Protein AF-A0A1V5PN19-F1 (afdb_monomer)

Sequence (471 aa):
MSGMVWIAQHRLAVEVPEGLGDAVIERIDKDYKPLISDTKKAYWEKLGLKLDRNFAPIYLDMEVYETLFPDRDVLLGGEIFIRDDGAYHYLKIPNWEEVEIGCISPQGANIDEYWKFCESVLHIISEITNKKDLKWELVTAVNQNFWQASKAMEEVSPTELDFKASMELESREAHELLKKIRDVNNILLNKLMDVENREDVQKLVQKFEGMGLIIKDFVVFCKQHGQQIFRVNSKSAIEEASDRGFCCFLCGKAISDERIDELITCSDFGKTLMDRNYWMPVRLIQALQKLGIKPTQYFIDFGDKDEDIDLFLVHNNRLMMFEMTDKKFSLKHAFLFSAKNATFDVDTAILISTEKVPVLMQQHLQQVNQDTDLKFIEGFHGLDERIEGILIEKQRESIVNIVEDFVCLTSVNLQGLLLKSINPNYKDIEIEKKPDIVHEDYDEEEPKKKKKKKKKKKEKESLEEGIKENA

pLDDT: mean 82.3, std 19.54, range [24.56, 97.88]

Mean predicted aligned error: 11.47 Å

Foldseek 3Di:
DQLDKAKWKWKWFAQAPPCLAVQLCVVCCVPFPWDLVVVVVVVCVVVVHDPDCVVDPLADDPVRCCVVPVPDQFFRHKTWTADPQLKIKMWTRSDRGMIMIMIIGGPPDDVVVSVVVVVSSVVSSCVVRVPDPIDIDTQALWDPLNVVVLVVFDQDDDDPLLQVVLVQCLDPVLVVLLVVQAVVQKDWLVVSDDPVCNVVSVVSLVVCVVSVQKQKKKWFAAPVPRDTQDIGRDPVVLVVCLVVPDARPVPRHRSNPTDIIIMIGGGPVNVVCPQLVVSVVSNVVVLCVVVVNDSVFKTWDSDPRPAWIWIWGGGNNFIEIETEDADQDDPVNLVVQLVVCVSTVHQEYEYEYCDDHDPVSVVVSCVSPVNHHYHYHHTSVCVNVVVSVVSVVVSLVSLCVVCVSCVVSDVDPPSQVSVCSSPVPPDGDPPPDPPPPPPPDDDDDDDDDDDDDDDDDDDDDDDDDDDDDDD

Nearest PDB structures (foldseek):
  8bao-assembly1_B  TM=4.155E-01  e=7.302E-04  Dysgonamonadaceae bacterium
  3c6k-assembly2_C  TM=3.263E-01  e=1.247E-02  Homo sapiens
  3c6k-assembly2_D  TM=2.770E-01  e=1.552E-02  Homo sapiens
  7pel-assembly1_E  TM=3.125E-01  e=2.227E+00  Simian T-lymphotropic virus 1
  6voy-assembly1_D  TM=3.367E-01  e=3.845E+00  Saccharolobus solfataricus P2

Secondary structure (DSSP, 8-state):
----EEEEEEEEE----TTHHHHHHHHHTTTSEESHHHHHHHHHHHTT----TTTS-SSPPHHHHHHH-TT----SEEEEEE-TTS-EEEEEEEETTEEEEEEEEETT--HHHHHHHHHHHHHHHHHHHT-S----EE--S--HHHHHHTTTSBP----HHHHHHHHHTTSHHHHHHHHHHHHHSEEEGGGT--TTTHHHHHHHHHHHHHTTSEEEEEEEE-TTT--EEEEES-HHHHHHHHHTT-B-TTT--BGGGSEEEEEEEE-HHHHHHHGGGTHHHHHHHHHHHHTT--GGGEEEE--STTSPEEEEEEETTEEEEEEEESSPP-HHHHHHHHHHHHHHT-SEEEEEESSPPPHHHHHHHHHH-TTSEEEEEESSTTHHHHHHHHHHHHHHHHHHHHHHTTGGG-SS-HHHHHHHHH-TTPPP-------------------------------------------

Radius of gyration: 34.8 Å; Cα contacts (8 Å, |Δi|>4): 633; chains: 1; bounding box: 93×64×117 Å

Structure (mmCIF, N/CA/C/O backbone):
data_AF-A0A1V5PN19-F1
#
_entry.id   AF-A0A1V5PN19-F1
#
loop_
_atom_site.group_PDB
_atom_site.id
_atom_site.type_symbol
_atom_site.label_atom_id
_atom_site.label_alt_id
_atom_site.label_comp_id
_atom_site.label_asym_id
_atom_site.label_entity_id
_atom_site.label_seq_id
_atom_site.pdbx_PDB_ins_code
_atom_site.Cartn_x
_atom_site.Cartn_y
_atom_site.Cartn_z
_atom_site.occupancy
_atom_site.B_iso_or_equiv
_atom_site.auth_seq_id
_atom_site.auth_comp_id
_atom_site.auth_asym_id
_atom_site.auth_atom_id
_atom_site.pdbx_PDB_model_num
ATOM 1 N N . MET A 1 1 ? 17.537 -8.277 4.938 1.00 39.50 1 MET A N 1
ATOM 2 C CA . MET A 1 1 ? 17.612 -6.910 4.387 1.00 39.50 1 MET A CA 1
ATOM 3 C C . MET A 1 1 ? 16.701 -6.902 3.184 1.00 39.50 1 MET A C 1
ATOM 5 O O . MET A 1 1 ? 16.898 -7.744 2.318 1.00 39.50 1 MET A O 1
ATOM 9 N N . SER A 1 2 ? 15.654 -6.081 3.223 1.00 49.78 2 SER A N 1
ATOM 10 C CA . SER A 1 2 ? 14.637 -6.015 2.174 1.00 49.78 2 SER A CA 1
ATOM 11 C C . SER A 1 2 ? 15.306 -5.696 0.831 1.00 49.78 2 SER A C 1
ATOM 13 O O . SER A 1 2 ? 16.034 -4.713 0.724 1.00 49.78 2 SER A O 1
ATOM 15 N N . GLY A 1 3 ? 15.126 -6.575 -0.159 1.00 66.62 3 GLY A N 1
ATOM 16 C CA . GLY A 1 3 ? 15.654 -6.438 -1.524 1.00 66.62 3 GLY A CA 1
ATOM 17 C C . GLY A 1 3 ? 14.774 -5.551 -2.408 1.00 66.62 3 GLY A C 1
ATOM 18 O O . GLY A 1 3 ? 14.634 -5.817 -3.603 1.00 66.62 3 GLY A O 1
ATOM 19 N N . MET A 1 4 ? 14.108 -4.564 -1.808 1.00 81.19 4 MET A N 1
ATOM 20 C CA . MET A 1 4 ? 13.260 -3.620 -2.521 1.00 81.19 4 MET A CA 1
ATOM 21 C C . MET A 1 4 ? 14.126 -2.664 -3.344 1.00 81.19 4 MET A C 1
ATOM 23 O O . MET A 1 4 ? 15.169 -2.174 -2.899 1.00 81.19 4 MET A O 1
ATOM 27 N N . VAL A 1 5 ? 13.680 -2.411 -4.566 1.00 86.56 5 VAL A N 1
ATOM 28 C CA . VAL A 1 5 ? 14.282 -1.467 -5.495 1.00 86.56 5 VAL A CA 1
ATOM 29 C C . VAL A 1 5 ? 13.296 -0.365 -5.818 1.00 86.56 5 VAL A C 1
ATOM 31 O O . VAL A 1 5 ? 12.076 -0.529 -5.777 1.00 86.56 5 VAL A O 1
ATOM 34 N N . TRP A 1 6 ? 13.862 0.772 -6.170 1.00 87.00 6 TRP A N 1
ATOM 35 C CA . TRP A 1 6 ? 13.159 1.873 -6.776 1.00 87.00 6 TRP A CA 1
ATOM 36 C C . TRP A 1 6 ? 13.377 1.834 -8.289 1.00 87.00 6 TRP A C 1
ATOM 38 O O . TRP A 1 6 ? 14.513 1.725 -8.762 1.00 87.00 6 TRP A O 1
ATOM 48 N N . ILE A 1 7 ? 12.275 1.913 -9.033 1.00 90.12 7 ILE A N 1
ATOM 49 C CA . ILE A 1 7 ? 12.262 1.964 -10.492 1.00 90.12 7 ILE A CA 1
ATOM 50 C C . ILE A 1 7 ? 11.682 3.305 -10.936 1.00 90.12 7 ILE A C 1
ATOM 52 O O . ILE A 1 7 ? 10.592 3.689 -10.504 1.00 90.12 7 ILE A O 1
ATOM 56 N N . ALA A 1 8 ? 12.393 3.989 -11.829 1.00 90.31 8 ALA A N 1
ATOM 57 C CA . ALA A 1 8 ? 11.894 5.166 -12.532 1.00 90.31 8 ALA A CA 1
ATOM 58 C C . ALA A 1 8 ? 12.111 5.026 -14.033 1.00 90.31 8 ALA A C 1
ATOM 60 O O . ALA A 1 8 ? 13.090 4.426 -14.479 1.00 90.31 8 ALA A O 1
ATOM 61 N N . GLN A 1 9 ? 11.167 5.571 -14.794 1.00 92.56 9 GLN A N 1
ATOM 62 C CA . GLN A 1 9 ? 11.123 5.475 -16.244 1.00 92.56 9 GLN A CA 1
ATOM 63 C C . GLN A 1 9 ? 10.633 6.804 -16.806 1.00 92.56 9 GLN A C 1
ATOM 65 O O . GLN A 1 9 ? 9.640 7.359 -16.335 1.00 92.56 9 GLN A O 1
ATOM 70 N N . HIS A 1 10 ? 11.328 7.303 -17.815 1.00 94.62 10 HIS A N 1
ATOM 71 C CA . HIS A 1 10 ? 10.964 8.504 -18.539 1.00 94.62 10 HIS A CA 1
ATOM 72 C C . HIS A 1 10 ? 11.010 8.231 -20.033 1.00 94.62 10 HIS A C 1
ATOM 74 O O . HIS A 1 10 ? 11.817 7.436 -20.512 1.00 94.62 10 HIS A O 1
ATOM 80 N N . ARG A 1 11 ? 10.151 8.926 -20.761 1.00 95.44 11 ARG A N 1
ATOM 81 C CA . ARG A 1 11 ? 10.048 8.866 -22.208 1.00 95.44 11 ARG A CA 1
ATOM 82 C C . ARG A 1 11 ? 10.323 10.237 -22.795 1.00 95.44 11 ARG A C 1
ATOM 84 O O . ARG A 1 11 ? 10.012 11.261 -22.192 1.00 95.44 11 ARG A O 1
ATOM 91 N N . LEU A 1 12 ? 10.923 10.250 -23.970 1.00 96.19 12 LEU A N 1
ATOM 92 C CA . LEU A 1 12 ? 11.166 11.441 -24.754 1.00 96.19 12 LEU A CA 1
ATOM 93 C C . LEU A 1 12 ? 10.616 11.216 -26.155 1.00 96.19 12 LEU A C 1
ATOM 95 O O . LEU A 1 12 ? 11.148 10.396 -26.899 1.00 96.19 12 LEU A O 1
ATOM 99 N N . ALA A 1 13 ? 9.581 11.973 -26.516 1.00 94.69 13 ALA A N 1
ATOM 100 C CA . ALA A 1 13 ? 9.084 12.019 -27.884 1.00 94.69 13 ALA A CA 1
ATOM 101 C C . ALA A 1 13 ? 10.098 12.765 -28.764 1.00 94.69 13 ALA A C 1
ATOM 103 O O . ALA A 1 13 ? 10.285 13.982 -28.649 1.00 94.69 13 ALA A O 1
ATOM 104 N N . VAL A 1 14 ? 10.796 12.028 -29.625 1.00 93.62 14 VAL A N 1
ATOM 105 C CA . VAL A 1 14 ? 11.824 12.562 -30.512 1.00 93.62 14 VAL A CA 1
ATOM 106 C C . VAL A 1 14 ? 12.029 11.623 -31.692 1.00 93.62 14 VAL A C 1
ATOM 108 O O . VAL A 1 14 ? 12.277 10.441 -31.520 1.00 93.62 14 VAL A O 1
ATOM 111 N N . GLU A 1 15 ? 11.981 12.174 -32.903 1.00 91.00 15 GLU A N 1
ATOM 112 C CA . GLU A 1 15 ? 12.431 11.458 -34.100 1.00 91.00 15 GLU A CA 1
ATOM 113 C C . GLU A 1 15 ? 13.878 10.974 -33.922 1.00 91.00 15 GLU A C 1
ATOM 115 O O . GLU A 1 15 ? 14.784 11.775 -33.663 1.00 91.00 15 GLU A O 1
ATOM 120 N N . VAL A 1 16 ? 14.068 9.664 -34.043 1.00 86.00 16 VAL A N 1
ATOM 121 C CA . VAL A 1 16 ? 15.330 8.959 -33.830 1.00 86.00 16 VAL A CA 1
ATOM 122 C C . VAL A 1 16 ? 16.019 8.802 -35.189 1.00 86.00 16 VAL A C 1
ATOM 124 O O . VAL A 1 16 ? 15.591 7.973 -35.985 1.00 86.00 16 VAL A O 1
ATOM 127 N N . PRO A 1 17 ? 17.083 9.563 -35.507 1.00 85.06 17 PRO A N 1
ATOM 128 C CA . PRO A 1 17 ? 17.861 9.288 -36.706 1.00 85.06 17 PRO A CA 1
ATOM 129 C C . PRO A 1 17 ? 18.610 7.957 -36.572 1.00 85.06 17 PRO A C 1
ATOM 131 O O . PRO A 1 17 ? 18.971 7.529 -35.470 1.00 85.06 17 PRO A O 1
ATOM 134 N N . GLU A 1 18 ? 18.891 7.327 -37.709 1.00 78.31 18 GLU A N 1
ATOM 135 C CA . GLU A 1 18 ? 19.710 6.118 -37.774 1.00 78.31 18 GLU A CA 1
ATOM 136 C C . GLU A 1 18 ? 21.064 6.334 -37.068 1.00 78.31 18 GLU A C 1
ATOM 138 O O . GLU A 1 18 ? 21.727 7.360 -37.251 1.00 78.31 18 GLU A O 1
ATOM 143 N N . GLY A 1 19 ? 21.451 5.395 -36.200 1.00 76.94 19 GLY A N 1
ATOM 144 C CA . GLY A 1 19 ? 22.686 5.476 -35.412 1.00 76.94 19 GLY A CA 1
ATOM 145 C C . GLY A 1 19 ? 22.647 6.409 -34.190 1.00 76.94 19 GLY A C 1
ATOM 146 O O . GLY A 1 19 ? 23.671 6.544 -33.516 1.00 76.94 19 GLY A O 1
ATOM 147 N N . LEU A 1 20 ? 21.502 7.029 -33.845 1.00 84.50 20 LEU A N 1
ATOM 148 C CA . LEU A 1 20 ? 21.387 7.901 -32.658 1.00 84.50 20 LEU A CA 1
ATOM 149 C C . LEU A 1 20 ? 21.888 7.210 -31.381 1.00 84.50 20 LEU A C 1
ATOM 151 O O . LEU A 1 20 ? 22.671 7.772 -30.624 1.00 84.50 20 LEU A O 1
ATOM 155 N N . GLY A 1 21 ? 21.428 5.991 -31.140 1.00 82.38 21 GLY A N 1
ATOM 156 C CA . GLY A 1 21 ? 21.701 5.191 -29.953 1.00 82.38 21 GLY A CA 1
ATOM 157 C C . GLY A 1 21 ? 23.172 4.832 -29.829 1.00 82.38 21 GLY A C 1
ATOM 158 O O . GLY A 1 21 ? 23.725 4.975 -28.746 1.00 82.38 21 GLY A O 1
ATOM 159 N N . ASP A 1 22 ? 23.837 4.485 -30.934 1.00 81.06 22 ASP A N 1
ATOM 160 C CA . ASP A 1 22 ? 25.277 4.221 -30.961 1.00 81.06 22 ASP A CA 1
ATOM 161 C C . ASP A 1 22 ? 26.050 5.484 -30.577 1.00 81.06 22 ASP A C 1
ATOM 163 O O . ASP A 1 22 ? 26.954 5.440 -29.741 1.00 81.06 22 ASP A O 1
ATOM 167 N N . ALA A 1 23 ? 25.653 6.632 -31.135 1.00 85.19 23 ALA A N 1
ATOM 168 C CA . ALA A 1 23 ? 26.267 7.918 -30.831 1.00 85.19 23 ALA A CA 1
ATOM 169 C C . ALA A 1 23 ? 26.038 8.347 -29.370 1.00 85.19 23 ALA A C 1
ATOM 171 O O . ALA A 1 23 ? 26.942 8.909 -28.746 1.00 85.19 23 ALA A O 1
ATOM 172 N N . VAL A 1 24 ? 24.855 8.074 -28.810 1.00 89.06 24 VAL A N 1
ATOM 173 C CA . VAL A 1 24 ? 24.554 8.312 -27.391 1.00 89.06 24 VAL A CA 1
ATOM 174 C C . VAL A 1 24 ? 25.416 7.417 -26.508 1.00 89.06 24 VAL A C 1
ATOM 176 O O . VAL A 1 24 ? 26.111 7.931 -25.630 1.00 89.06 24 VAL A O 1
ATOM 179 N N . ILE A 1 25 ? 25.421 6.107 -26.769 1.00 86.94 25 ILE A N 1
ATOM 180 C CA . ILE A 1 25 ? 26.194 5.119 -26.010 1.00 86.94 25 ILE A CA 1
ATOM 181 C C . ILE A 1 25 ? 27.682 5.479 -26.048 1.00 86.94 25 ILE A C 1
ATOM 183 O O . ILE A 1 25 ? 28.308 5.563 -25.000 1.00 86.94 25 ILE A O 1
ATOM 187 N N . GLU A 1 26 ? 28.249 5.791 -27.216 1.00 85.94 26 GLU A N 1
ATOM 188 C CA . GLU A 1 26 ? 29.667 6.152 -27.353 1.00 85.94 26 GLU A CA 1
ATOM 189 C C . GLU A 1 26 ? 30.061 7.385 -26.534 1.00 85.94 26 GLU A C 1
ATOM 191 O O . GLU A 1 26 ? 31.148 7.437 -25.952 1.00 85.94 26 GLU A O 1
ATOM 196 N N . ARG A 1 27 ? 29.195 8.399 -26.498 1.00 89.38 27 ARG A N 1
ATOM 197 C CA . ARG A 1 27 ? 29.480 9.635 -25.768 1.00 89.38 27 ARG A CA 1
ATOM 198 C C . ARG A 1 27 ? 29.347 9.454 -24.259 1.00 89.38 27 ARG A C 1
ATOM 200 O O . ARG A 1 27 ? 30.087 10.112 -23.531 1.00 89.38 27 ARG A O 1
ATOM 207 N N . ILE A 1 28 ? 28.453 8.571 -23.809 1.00 89.81 28 ILE A N 1
ATOM 208 C CA . ILE A 1 28 ? 28.179 8.340 -22.385 1.00 89.81 28 ILE A CA 1
ATOM 209 C C . ILE A 1 28 ? 29.030 7.214 -21.766 1.00 89.81 28 ILE A C 1
ATOM 211 O O . ILE A 1 28 ? 29.221 7.216 -20.554 1.00 89.81 28 ILE A O 1
ATOM 215 N N . ASP A 1 29 ? 29.621 6.324 -22.580 1.00 83.62 29 ASP A N 1
ATOM 216 C CA . ASP A 1 29 ? 30.526 5.215 -22.181 1.00 83.62 29 ASP A CA 1
ATOM 217 C C . ASP A 1 29 ? 31.700 5.697 -21.297 1.00 83.62 29 ASP A C 1
ATOM 219 O O . ASP A 1 29 ? 32.212 4.983 -20.440 1.00 83.62 29 ASP A O 1
ATOM 223 N N . LYS A 1 30 ? 32.106 6.966 -21.442 1.00 81.19 30 LYS A N 1
ATOM 224 C CA . LYS A 1 30 ? 33.161 7.571 -20.608 1.00 81.19 30 LYS A CA 1
ATOM 225 C C . LYS A 1 30 ? 32.799 7.636 -19.126 1.00 81.19 30 LYS A C 1
ATOM 227 O O . LYS A 1 30 ? 33.691 7.524 -18.287 1.00 81.19 30 LYS A O 1
ATOM 232 N N . ASP A 1 31 ? 31.518 7.834 -18.833 1.00 85.38 31 ASP A N 1
ATOM 233 C CA . ASP A 1 31 ? 31.012 8.094 -17.486 1.00 85.38 31 ASP A CA 1
ATOM 234 C C . ASP A 1 31 ? 30.149 6.933 -16.957 1.00 85.38 31 ASP A C 1
ATOM 236 O O . ASP A 1 31 ? 29.927 6.827 -15.750 1.00 85.38 31 ASP A O 1
ATOM 240 N N . TYR A 1 32 ? 29.681 6.039 -17.836 1.00 88.56 32 TYR A N 1
ATOM 241 C CA . TYR A 1 32 ? 28.770 4.941 -17.510 1.00 88.56 32 TYR A CA 1
ATOM 242 C C . TYR A 1 32 ? 29.220 3.650 -18.192 1.00 88.56 32 TYR A C 1
ATOM 244 O O . TYR A 1 32 ? 29.417 3.638 -19.399 1.00 88.56 32 TYR A O 1
ATOM 252 N N . LYS A 1 33 ? 29.331 2.549 -17.438 1.00 89.88 33 LYS A N 1
ATOM 253 C CA . LYS A 1 33 ? 29.845 1.262 -17.942 1.00 89.88 33 LYS A CA 1
ATOM 254 C C . LYS A 1 33 ? 28.749 0.484 -18.689 1.00 89.88 33 LYS A C 1
ATOM 256 O O . LYS A 1 33 ? 27.826 0.011 -18.017 1.00 89.88 33 LYS A O 1
ATOM 261 N N . PRO A 1 34 ? 28.813 0.326 -20.022 1.00 90.75 34 PRO A N 1
ATOM 262 C CA . PRO A 1 34 ? 27.786 -0.367 -20.793 1.00 90.75 34 PRO A CA 1
ATOM 263 C C . PRO A 1 34 ? 27.902 -1.888 -20.630 1.00 90.75 34 PRO A C 1
ATOM 265 O O . PRO A 1 34 ? 28.990 -2.453 -20.663 1.00 90.75 34 PRO A O 1
ATOM 268 N N . LEU A 1 35 ? 26.781 -2.585 -20.476 1.00 88.94 35 LEU A N 1
ATOM 269 C CA . LEU A 1 35 ? 26.756 -4.029 -20.240 1.00 88.94 35 LEU A CA 1
ATOM 270 C C . LEU A 1 35 ? 26.666 -4.823 -21.542 1.00 88.94 35 LEU A C 1
ATOM 272 O O . LEU A 1 35 ? 27.439 -5.759 -21.769 1.00 88.94 35 LEU A O 1
ATOM 276 N N . ILE A 1 36 ? 25.700 -4.483 -22.391 1.00 87.06 36 ILE A N 1
ATOM 277 C CA . ILE A 1 36 ? 25.398 -5.212 -23.622 1.00 87.06 36 ILE A CA 1
ATOM 278 C C . ILE A 1 36 ? 26.525 -4.983 -24.623 1.00 87.06 36 ILE A C 1
ATOM 280 O O . ILE A 1 36 ? 27.070 -5.953 -25.155 1.00 87.06 36 ILE A O 1
ATOM 284 N N . SER A 1 37 ? 26.930 -3.728 -24.828 1.00 83.56 37 SER A N 1
ATOM 285 C CA . SER A 1 37 ? 28.032 -3.380 -25.726 1.00 83.56 37 SER A CA 1
ATOM 286 C C . SER A 1 37 ? 29.330 -4.063 -25.323 1.00 83.56 37 SER A C 1
ATOM 288 O O . SER A 1 37 ? 29.976 -4.669 -26.173 1.00 83.56 37 SER A O 1
ATOM 290 N N . ASP A 1 38 ? 29.707 -4.035 -24.044 1.00 84.38 38 ASP A N 1
ATOM 291 C CA . ASP A 1 38 ? 30.954 -4.667 -23.598 1.00 84.38 38 ASP A CA 1
ATOM 292 C C . ASP A 1 38 ? 30.902 -6.191 -23.710 1.00 84.38 38 ASP A C 1
ATOM 294 O O . ASP A 1 38 ? 31.887 -6.823 -24.103 1.00 84.38 38 ASP A O 1
ATOM 298 N N . THR A 1 39 ? 29.732 -6.788 -23.478 1.00 82.19 39 THR A N 1
ATOM 299 C CA . THR A 1 39 ? 29.516 -8.218 -23.721 1.00 82.19 39 THR A CA 1
ATOM 300 C C . THR A 1 39 ? 29.703 -8.557 -25.202 1.00 82.19 39 THR A C 1
ATOM 302 O O . THR A 1 39 ? 30.448 -9.484 -25.526 1.00 82.19 39 THR A O 1
ATOM 305 N N . LYS A 1 40 ? 29.084 -7.793 -26.117 1.00 78.25 40 LYS A N 1
ATOM 306 C CA . LYS A 1 40 ? 29.246 -7.968 -27.573 1.00 78.25 40 LYS A CA 1
ATOM 307 C C . LYS A 1 40 ? 30.711 -7.815 -27.994 1.00 78.25 40 LYS A C 1
ATOM 309 O O . LYS A 1 40 ? 31.227 -8.684 -28.701 1.00 78.25 40 LYS A O 1
ATOM 314 N N . LYS A 1 41 ? 31.396 -6.772 -27.500 1.00 77.75 41 LYS A N 1
ATOM 315 C CA . LYS A 1 41 ? 32.829 -6.530 -27.748 1.00 77.75 41 LYS A CA 1
ATOM 316 C C . LYS A 1 41 ? 33.668 -7.747 -27.363 1.00 77.75 41 LYS A C 1
ATOM 318 O O . LYS A 1 41 ? 34.408 -8.267 -28.198 1.00 77.75 41 LYS A O 1
ATOM 323 N N . ALA A 1 42 ? 33.479 -8.269 -26.152 1.00 79.56 42 ALA A N 1
ATOM 324 C CA . ALA A 1 42 ? 34.216 -9.432 -25.667 1.00 79.56 42 ALA A CA 1
ATOM 325 C C . ALA A 1 42 ? 33.963 -10.706 -26.501 1.00 79.56 42 ALA A C 1
ATOM 327 O O . ALA A 1 42 ? 34.875 -11.517 -26.685 1.00 79.56 42 ALA A O 1
ATOM 328 N N . TYR A 1 43 ? 32.743 -10.910 -27.013 1.00 75.94 43 TYR A N 1
ATOM 329 C CA . TYR A 1 43 ? 32.438 -12.041 -27.897 1.00 75.94 43 TYR A CA 1
ATOM 330 C C . TYR A 1 43 ? 33.127 -11.918 -29.263 1.00 75.94 43 TYR A C 1
ATOM 332 O O . TYR A 1 43 ? 33.734 -12.891 -29.710 1.00 75.94 43 TYR A O 1
ATOM 340 N N . TRP A 1 44 ? 33.092 -10.753 -29.920 1.00 73.44 44 TRP A N 1
ATOM 341 C CA . TRP A 1 44 ? 33.766 -10.587 -31.218 1.00 73.44 44 TRP A CA 1
ATOM 342 C C . TRP A 1 44 ? 35.281 -10.662 -31.122 1.00 73.44 44 TRP A C 1
ATOM 344 O O . TRP A 1 44 ? 35.895 -11.317 -31.965 1.00 73.44 44 TRP A O 1
ATOM 354 N N . GLU A 1 45 ? 35.876 -10.085 -30.075 1.00 77.62 45 GLU A N 1
ATOM 355 C CA . GLU A 1 45 ? 37.312 -10.222 -29.822 1.00 77.62 45 GLU A CA 1
ATOM 356 C C . GLU A 1 45 ? 37.718 -11.699 -29.730 1.00 77.62 45 GLU A C 1
ATOM 358 O O . GLU A 1 45 ? 38.701 -12.117 -30.346 1.00 77.62 45 GLU A O 1
ATOM 363 N N . LYS A 1 46 ? 36.920 -12.526 -29.039 1.00 80.56 46 LYS A N 1
ATOM 364 C CA . LYS A 1 46 ? 37.144 -13.980 -28.958 1.00 80.56 46 LYS A CA 1
ATOM 365 C C . LYS A 1 46 ? 36.980 -14.699 -30.293 1.00 80.56 46 LYS A C 1
ATOM 367 O O . LYS A 1 46 ? 37.657 -15.699 -30.520 1.00 80.56 46 LYS A O 1
ATOM 372 N N . LEU A 1 47 ? 36.103 -14.213 -31.167 1.00 76.69 47 LEU A N 1
ATOM 373 C CA . LEU A 1 47 ? 35.922 -14.748 -32.518 1.00 76.69 47 LEU A CA 1
ATOM 374 C C . LEU A 1 47 ? 37.007 -14.268 -33.499 1.00 76.69 47 LEU A C 1
ATOM 376 O O . LEU A 1 47 ? 36.989 -14.663 -34.663 1.00 76.69 47 LEU A O 1
ATOM 380 N N . GLY A 1 48 ? 37.955 -13.433 -33.055 1.00 76.50 48 GLY A N 1
ATOM 381 C CA . GLY A 1 48 ? 38.988 -12.850 -33.915 1.00 76.50 48 GLY A CA 1
ATOM 382 C C . GLY A 1 48 ? 38.437 -11.830 -34.914 1.00 76.50 48 GLY A C 1
ATOM 383 O O . GLY A 1 48 ? 39.123 -11.466 -35.871 1.00 76.50 48 GLY A O 1
ATOM 384 N N . LEU A 1 49 ? 37.200 -11.376 -34.703 1.00 67.88 49 LEU A N 1
ATOM 385 C CA . LEU A 1 49 ? 36.564 -10.347 -35.506 1.00 67.88 49 LEU A CA 1
ATOM 386 C C . LEU A 1 49 ? 37.008 -8.986 -34.972 1.00 67.88 49 LEU A C 1
ATOM 388 O O . LEU A 1 49 ? 36.990 -8.735 -33.766 1.00 67.88 49 LEU A O 1
ATOM 392 N N . LYS A 1 50 ? 37.418 -8.089 -35.870 1.00 58.81 50 LYS A N 1
ATOM 393 C CA . LYS A 1 50 ? 37.592 -6.688 -35.492 1.00 58.81 50 LYS A CA 1
ATOM 394 C C . LYS A 1 50 ? 36.212 -6.066 -35.360 1.00 58.81 50 LYS A C 1
ATOM 396 O O . LYS A 1 50 ? 35.412 -6.163 -36.285 1.00 58.81 50 LYS A O 1
ATOM 401 N N . LEU A 1 51 ? 35.977 -5.415 -34.227 1.00 54.16 51 LEU A N 1
ATOM 402 C CA . LEU A 1 51 ? 34.831 -4.541 -34.037 1.00 54.16 51 LEU A CA 1
ATOM 403 C C . LEU A 1 51 ? 34.977 -3.353 -34.991 1.00 54.16 51 LEU A C 1
ATOM 405 O O . LEU A 1 51 ? 35.652 -2.375 -34.682 1.00 54.16 51 LEU A O 1
ATOM 409 N N . ASP A 1 52 ? 34.407 -3.462 -36.181 1.00 53.12 52 ASP A N 1
ATOM 410 C CA . ASP A 1 52 ? 34.111 -2.294 -36.994 1.00 53.12 52 ASP A CA 1
ATOM 411 C C . ASP A 1 52 ? 32.643 -1.967 -36.735 1.00 53.12 52 ASP A C 1
ATOM 413 O O . ASP A 1 52 ? 31.761 -2.768 -37.042 1.00 53.12 52 ASP A O 1
ATOM 417 N N . ARG A 1 53 ? 32.385 -0.817 -36.102 1.00 47.66 53 ARG A N 1
ATOM 418 C CA . ARG A 1 53 ? 31.026 -0.378 -35.753 1.00 47.66 53 ARG A CA 1
ATOM 419 C C . ARG A 1 53 ? 30.138 -0.196 -36.992 1.00 47.66 53 ARG A C 1
ATOM 421 O O . ARG A 1 53 ? 28.926 -0.202 -36.848 1.00 47.66 53 ARG A O 1
ATOM 428 N N . ASN A 1 54 ? 30.722 -0.143 -38.194 1.00 43.06 54 ASN A N 1
ATOM 429 C CA . ASN A 1 54 ? 29.988 -0.175 -39.462 1.00 43.06 54 ASN A CA 1
ATOM 430 C C . ASN A 1 54 ? 29.470 -1.574 -39.856 1.00 43.06 54 ASN A C 1
ATOM 432 O O . ASN A 1 54 ? 28.597 -1.674 -40.707 1.00 43.06 54 ASN A O 1
ATOM 436 N N . PHE A 1 55 ? 30.015 -2.657 -39.292 1.00 35.12 55 PHE A N 1
ATOM 437 C CA . PHE A 1 55 ? 29.672 -4.043 -39.658 1.00 35.12 55 PHE A CA 1
ATOM 438 C C . PHE A 1 55 ? 28.868 -4.773 -38.591 1.00 35.12 55 PHE A C 1
ATOM 440 O O . PHE A 1 55 ? 28.470 -5.922 -38.791 1.00 35.12 55 PHE A O 1
ATOM 447 N N . ALA A 1 56 ? 28.689 -4.143 -37.435 1.00 41.41 56 ALA A N 1
ATOM 448 C CA . ALA A 1 56 ? 28.087 -4.794 -36.296 1.00 41.41 56 ALA A CA 1
ATOM 449 C C . ALA A 1 56 ? 27.418 -3.768 -35.354 1.00 41.41 56 ALA A C 1
ATOM 451 O O . ALA A 1 56 ? 27.875 -3.548 -34.225 1.00 41.41 56 ALA A O 1
ATOM 452 N N . PRO A 1 57 ? 26.383 -3.078 -35.865 1.00 49.91 57 PRO A N 1
ATOM 453 C CA . PRO A 1 57 ? 25.683 -2.043 -35.122 1.00 49.91 57 PRO A CA 1
ATOM 454 C C . PRO A 1 57 ? 25.029 -2.606 -33.850 1.00 49.91 57 PRO A C 1
ATOM 456 O O . PRO A 1 57 ? 24.688 -3.790 -33.756 1.00 49.91 57 PRO A O 1
ATOM 459 N N . ILE A 1 58 ? 24.878 -1.763 -32.821 1.00 53.53 58 ILE A N 1
ATOM 460 C CA . ILE A 1 58 ? 24.029 -2.111 -31.666 1.00 53.53 58 ILE A CA 1
ATOM 461 C C . ILE A 1 58 ? 22.560 -2.157 -32.121 1.00 53.53 58 ILE A C 1
ATOM 463 O O . ILE A 1 58 ? 21.772 -2.898 -31.532 1.00 53.53 58 ILE A O 1
ATOM 467 N N . TYR A 1 59 ? 22.259 -1.444 -33.210 1.00 51.88 59 TYR A N 1
ATOM 468 C CA . TYR A 1 59 ? 21.063 -1.542 -34.035 1.00 51.88 59 TYR A CA 1
ATOM 469 C C . TYR A 1 59 ? 21.050 -2.785 -34.925 1.00 51.88 59 TYR A C 1
ATOM 471 O O . TYR A 1 59 ? 22.084 -3.223 -35.419 1.00 51.88 59 TYR A O 1
ATOM 479 N N . LEU A 1 60 ? 19.863 -3.323 -35.186 1.00 52.81 60 LEU A N 1
ATOM 480 C CA . LEU A 1 60 ? 19.640 -4.176 -36.350 1.00 52.81 60 LEU A CA 1
ATOM 481 C C . LEU A 1 60 ? 19.177 -3.275 -37.494 1.00 52.81 60 LEU A C 1
ATOM 483 O O . LEU A 1 60 ? 18.297 -2.441 -37.291 1.00 52.81 60 LEU A O 1
ATOM 487 N N . ASP A 1 61 ? 19.760 -3.436 -38.682 1.00 57.66 61 ASP A N 1
ATOM 488 C CA . ASP A 1 61 ? 19.208 -2.821 -39.893 1.00 57.66 61 ASP A CA 1
ATOM 489 C C . ASP A 1 61 ? 17.755 -3.294 -40.070 1.00 57.66 61 ASP A C 1
ATOM 491 O O . ASP A 1 61 ? 17.437 -4.444 -39.751 1.00 57.66 61 ASP A O 1
ATOM 495 N N . MET A 1 62 ? 16.872 -2.422 -40.551 1.00 57.91 62 MET A N 1
ATOM 496 C CA . MET A 1 62 ? 15.428 -2.658 -40.606 1.00 57.91 62 MET A CA 1
ATOM 497 C C . MET A 1 62 ? 15.093 -3.930 -41.402 1.00 57.91 62 MET A C 1
ATOM 499 O O . MET A 1 62 ? 14.269 -4.729 -40.966 1.00 57.91 62 MET A O 1
ATOM 503 N N . GLU A 1 63 ? 15.809 -4.194 -42.501 1.00 59.19 63 GLU A N 1
ATOM 504 C CA . GLU A 1 63 ? 15.638 -5.423 -43.294 1.00 59.19 63 GLU A CA 1
ATOM 505 C C . GLU A 1 63 ? 16.056 -6.691 -42.523 1.00 59.19 63 GLU A C 1
ATOM 507 O O . GLU A 1 63 ? 15.417 -7.742 -42.624 1.00 59.19 63 GLU A O 1
ATOM 512 N N . VAL A 1 64 ? 17.123 -6.610 -41.722 1.00 60.25 64 VAL A N 1
ATOM 513 C CA . VAL A 1 64 ? 17.611 -7.724 -40.890 1.00 60.25 64 VAL A CA 1
ATOM 514 C C . VAL A 1 64 ? 16.661 -7.967 -39.720 1.00 60.25 64 VAL A C 1
ATOM 516 O O . VAL A 1 64 ? 16.375 -9.115 -39.379 1.00 60.25 64 VAL A O 1
ATOM 519 N N . TYR A 1 65 ? 16.155 -6.888 -39.131 1.00 58.62 65 TYR A N 1
ATOM 520 C CA . TYR A 1 65 ? 15.171 -6.904 -38.063 1.00 58.62 65 TYR A CA 1
ATOM 521 C C . TYR A 1 65 ? 13.870 -7.588 -38.511 1.00 58.62 65 TYR A C 1
ATOM 523 O O . TYR A 1 65 ? 13.466 -8.572 -37.892 1.00 58.62 65 TYR A O 1
ATOM 531 N N . GLU A 1 66 ? 13.270 -7.143 -39.622 1.00 62.22 66 GLU A N 1
ATOM 532 C CA . GLU A 1 66 ? 12.027 -7.716 -40.166 1.00 62.22 66 GLU A CA 1
ATOM 533 C C . GLU A 1 66 ? 12.195 -9.196 -40.545 1.00 62.22 66 GLU A C 1
ATOM 535 O O . GLU A 1 66 ? 11.264 -9.990 -40.415 1.00 62.22 66 GLU A O 1
ATOM 540 N N . THR A 1 67 ? 13.402 -9.593 -40.964 1.00 64.75 67 THR A N 1
ATOM 541 C CA . THR A 1 67 ? 13.709 -10.980 -41.344 1.00 64.75 67 THR A CA 1
ATOM 542 C C . THR A 1 67 ? 13.894 -11.902 -40.136 1.00 64.75 67 THR A C 1
ATOM 544 O O . THR A 1 67 ? 13.439 -13.046 -40.156 1.00 64.75 67 THR A O 1
ATOM 547 N N . LEU A 1 68 ? 14.602 -11.451 -39.096 1.00 60.41 68 LEU A N 1
ATOM 548 C CA . LEU A 1 68 ? 14.924 -12.280 -37.928 1.00 60.41 68 LEU A CA 1
ATOM 549 C C . LEU A 1 68 ? 13.807 -12.287 -36.878 1.00 60.41 68 LEU A C 1
ATOM 551 O O . LEU A 1 68 ? 13.693 -13.255 -36.123 1.00 60.41 68 LEU A O 1
ATOM 555 N N . PHE A 1 69 ? 12.992 -11.230 -36.829 1.00 63.97 69 PHE A N 1
ATOM 556 C CA . PHE A 1 69 ? 11.965 -11.027 -35.808 1.00 63.97 69 PHE A CA 1
ATOM 557 C C . PHE A 1 69 ? 10.622 -10.555 -36.401 1.00 63.97 69 PHE A C 1
ATOM 559 O O . PHE A 1 69 ? 10.093 -9.536 -35.965 1.00 63.97 69 PHE A O 1
ATOM 566 N N . PRO A 1 70 ? 10.024 -11.298 -37.354 1.00 56.75 70 PRO A N 1
ATOM 567 C CA . PRO A 1 70 ? 8.817 -10.863 -38.068 1.00 56.75 70 PRO A CA 1
ATOM 568 C C . PRO A 1 70 ? 7.574 -10.694 -37.174 1.00 56.75 70 PRO A C 1
ATOM 570 O O . PRO A 1 70 ? 6.666 -9.952 -37.532 1.00 56.75 70 PRO A O 1
ATOM 573 N N . ASP A 1 71 ? 7.542 -11.354 -36.008 1.00 57.97 71 ASP A N 1
ATOM 574 C CA . ASP A 1 71 ? 6.375 -11.425 -35.113 1.00 57.97 71 ASP A CA 1
ATOM 575 C C . ASP A 1 71 ? 6.612 -10.784 -33.730 1.00 57.97 71 ASP A C 1
ATOM 577 O O . ASP A 1 71 ? 5.921 -11.120 -32.763 1.00 57.97 71 ASP A O 1
ATOM 581 N N . ARG A 1 72 ? 7.629 -9.924 -33.573 1.00 55.34 72 ARG A N 1
ATOM 582 C CA . ARG A 1 72 ? 7.943 -9.308 -32.274 1.00 55.34 72 ARG A CA 1
ATOM 583 C C . ARG A 1 72 ? 8.041 -7.783 -32.359 1.00 55.34 72 ARG A C 1
ATOM 585 O O . ARG A 1 72 ? 8.736 -7.246 -33.217 1.00 55.34 72 ARG A O 1
ATOM 592 N N . ASP A 1 73 ? 7.439 -7.117 -31.377 1.00 61.78 73 ASP A N 1
ATOM 593 C CA . ASP A 1 73 ? 7.766 -5.738 -31.010 1.00 61.78 73 ASP A CA 1
ATOM 594 C C . ASP A 1 73 ? 9.129 -5.755 -30.304 1.00 61.78 73 ASP A C 1
ATOM 596 O O . ASP A 1 73 ? 9.243 -6.081 -29.124 1.00 61.78 73 ASP A O 1
ATOM 600 N N . VAL A 1 74 ? 10.197 -5.528 -31.059 1.00 70.19 74 VAL A N 1
ATOM 601 C CA . VAL A 1 74 ? 11.584 -5.599 -30.602 1.00 70.19 74 VAL A CA 1
ATOM 602 C C . VAL A 1 74 ? 12.182 -4.192 -30.599 1.00 70.19 74 VAL A C 1
ATOM 604 O O . VAL A 1 74 ? 11.870 -3.361 -31.446 1.00 70.19 74 VAL A O 1
ATOM 607 N N . LEU A 1 75 ? 13.067 -3.905 -29.642 1.00 78.25 75 LEU A N 1
ATOM 608 C CA . LEU A 1 75 ? 13.779 -2.627 -29.623 1.00 78.25 75 LEU A CA 1
ATOM 609 C C . LEU A 1 75 ? 14.598 -2.433 -30.905 1.00 78.25 75 LEU A C 1
ATOM 611 O O . LEU A 1 75 ? 15.328 -3.336 -31.322 1.00 78.25 75 LEU A O 1
ATOM 615 N N . LEU A 1 76 ? 14.573 -1.216 -31.452 1.00 77.31 76 LEU A N 1
ATOM 616 C CA . LEU A 1 76 ? 15.520 -0.800 -32.490 1.00 77.31 76 LEU A CA 1
ATOM 617 C C . LEU A 1 76 ? 16.951 -0.781 -31.944 1.00 77.31 76 LEU A C 1
ATOM 619 O O . LEU A 1 76 ? 17.899 -1.113 -32.648 1.00 77.31 76 LEU A O 1
ATOM 623 N N . GLY A 1 77 ? 17.106 -0.403 -30.674 1.00 81.81 77 GLY A N 1
ATOM 624 C CA . GLY A 1 77 ? 18.387 -0.378 -29.983 1.00 81.81 77 GLY A CA 1
ATOM 625 C C . GLY A 1 77 ? 18.241 -0.048 -28.501 1.00 81.81 77 GLY A C 1
ATOM 626 O O . GLY A 1 77 ? 17.173 0.339 -28.023 1.00 81.81 77 GLY A O 1
ATOM 627 N N . GLY A 1 78 ? 19.328 -0.203 -27.754 1.00 89.19 78 GLY A N 1
ATOM 628 C CA . GLY A 1 78 ? 19.338 0.073 -26.324 1.00 89.19 78 GLY A CA 1
ATOM 629 C C . GLY A 1 78 ? 20.605 -0.404 -25.627 1.00 89.19 78 GLY A C 1
ATOM 630 O O . GLY A 1 78 ? 21.393 -1.169 -26.181 1.00 89.19 78 GLY A O 1
ATOM 631 N N . GLU A 1 79 ? 20.789 0.056 -24.395 1.00 91.56 79 GLU A N 1
ATOM 632 C CA . GLU A 1 79 ? 21.903 -0.322 -23.530 1.00 91.56 79 GLU A CA 1
ATOM 633 C C . GLU A 1 79 ? 21.478 -0.336 -22.057 1.00 91.56 79 GLU A C 1
ATOM 635 O O . GLU A 1 79 ? 20.614 0.437 -21.637 1.00 91.56 79 GLU A O 1
ATOM 640 N N . ILE A 1 80 ? 22.117 -1.198 -21.267 1.00 93.25 80 ILE A N 1
ATOM 641 C CA . ILE A 1 80 ? 22.045 -1.206 -19.807 1.00 93.25 80 ILE A CA 1
ATOM 642 C C . ILE A 1 80 ? 23.415 -0.793 -19.274 1.00 93.25 80 ILE A C 1
ATOM 644 O O . ILE A 1 80 ? 24.430 -1.397 -19.599 1.00 93.25 80 ILE A O 1
ATOM 648 N N . PHE A 1 81 ? 23.447 0.205 -18.405 1.00 93.00 81 PHE A N 1
ATOM 649 C CA . PHE A 1 81 ? 24.654 0.708 -17.773 1.00 93.00 81 PHE A CA 1
ATOM 650 C C . PHE A 1 81 ? 24.719 0.267 -16.314 1.00 93.00 81 PHE A C 1
ATOM 652 O O . PHE A 1 81 ? 23.772 0.472 -15.549 1.00 93.00 81 PHE A O 1
ATOM 659 N N . ILE A 1 82 ? 25.850 -0.314 -15.919 1.00 89.62 82 ILE A N 1
ATOM 660 C CA . ILE A 1 82 ? 26.093 -0.763 -14.546 1.00 89.62 82 ILE A CA 1
ATOM 661 C C . ILE A 1 82 ? 26.787 0.348 -13.769 1.00 89.62 82 ILE A C 1
ATOM 663 O O . ILE A 1 82 ? 27.774 0.926 -14.233 1.00 89.62 82 ILE A O 1
ATOM 667 N N . ARG A 1 83 ? 26.308 0.604 -12.552 1.00 87.81 83 ARG A N 1
ATOM 668 C CA . ARG A 1 83 ? 26.936 1.533 -11.616 1.00 87.81 83 ARG A CA 1
ATOM 669 C C . ARG A 1 83 ? 27.597 0.811 -10.450 1.00 87.81 83 ARG A C 1
ATOM 671 O O . ARG A 1 83 ? 27.202 -0.283 -10.051 1.00 87.81 83 ARG A O 1
ATOM 678 N N . ASP A 1 84 ? 28.595 1.471 -9.874 1.00 83.69 84 ASP A N 1
ATOM 679 C CA . ASP A 1 84 ? 29.366 0.940 -8.745 1.00 83.69 84 ASP A CA 1
ATOM 680 C C . ASP A 1 84 ? 28.548 0.883 -7.437 1.00 83.69 84 ASP A C 1
ATOM 682 O O . ASP A 1 84 ? 28.897 0.142 -6.522 1.00 83.69 84 ASP A O 1
ATOM 686 N N . ASP A 1 85 ? 27.442 1.630 -7.356 1.00 83.19 85 ASP A N 1
ATOM 687 C CA . ASP A 1 85 ? 26.487 1.626 -6.238 1.00 83.19 85 ASP A CA 1
ATOM 688 C C . ASP A 1 85 ? 25.435 0.500 -6.330 1.00 83.19 85 ASP A C 1
ATOM 690 O O . ASP A 1 85 ? 24.558 0.399 -5.471 1.00 83.19 85 ASP A O 1
ATOM 694 N N . GLY A 1 86 ? 25.529 -0.365 -7.347 1.00 82.75 86 GLY A N 1
ATOM 695 C CA . GLY A 1 86 ? 24.594 -1.466 -7.584 1.00 82.75 86 GLY A CA 1
ATOM 696 C C . GLY A 1 86 ? 23.314 -1.058 -8.314 1.00 82.75 86 GLY A C 1
ATOM 697 O O . GLY A 1 86 ? 22.430 -1.897 -8.488 1.00 82.75 86 GLY A O 1
ATOM 698 N N . ALA A 1 87 ? 23.201 0.200 -8.749 1.00 89.38 87 ALA A N 1
ATOM 699 C CA . ALA A 1 87 ? 22.121 0.644 -9.613 1.00 89.38 87 ALA A CA 1
ATOM 700 C C . ALA A 1 87 ? 22.380 0.285 -11.083 1.00 89.38 87 ALA A C 1
ATOM 702 O O . ALA A 1 87 ? 23.517 0.175 -11.552 1.00 89.38 87 ALA A O 1
ATOM 703 N N . TYR A 1 88 ? 21.288 0.171 -11.826 1.00 92.50 88 TYR A N 1
ATOM 704 C CA . TYR A 1 88 ? 21.282 -0.022 -13.264 1.00 92.50 88 TYR A CA 1
ATOM 705 C C . TYR A 1 88 ? 20.572 1.151 -13.897 1.00 92.50 88 TYR A C 1
ATOM 707 O O . TYR A 1 88 ? 19.435 1.448 -13.539 1.00 92.50 88 TYR A O 1
ATOM 715 N N . HIS A 1 89 ? 21.230 1.810 -14.834 1.00 94.94 89 HIS A N 1
ATOM 716 C CA . HIS A 1 89 ? 20.578 2.754 -15.726 1.00 94.94 89 HIS A CA 1
ATOM 717 C C . HIS A 1 89 ? 20.351 2.071 -17.065 1.00 94.94 89 HIS A C 1
ATOM 719 O O . HIS A 1 89 ? 21.086 1.156 -17.420 1.00 94.94 89 HIS A O 1
ATOM 725 N N . TYR A 1 90 ? 19.351 2.487 -17.821 1.00 94.69 90 TYR A N 1
ATOM 726 C CA . TYR A 1 90 ? 19.136 1.929 -19.145 1.00 94.69 90 TYR A CA 1
ATOM 727 C C . TYR A 1 90 ? 18.588 2.966 -20.109 1.00 94.69 90 TYR A C 1
ATOM 729 O O . TYR A 1 90 ? 17.950 3.939 -19.705 1.00 94.69 90 TYR A O 1
ATOM 737 N N . LEU A 1 91 ? 18.839 2.707 -21.385 1.00 94.81 91 LEU A N 1
ATOM 738 C CA . LEU A 1 91 ? 18.340 3.441 -22.535 1.00 94.81 91 LEU A CA 1
ATOM 739 C C . LEU A 1 91 ? 17.661 2.440 -23.471 1.00 94.81 91 LEU A C 1
ATOM 741 O O . LEU A 1 91 ? 18.268 1.427 -23.819 1.00 94.81 91 LEU A O 1
ATOM 745 N N . LYS A 1 92 ? 16.434 2.730 -23.890 1.00 92.50 92 LYS A N 1
ATOM 746 C CA . LYS A 1 92 ? 15.680 1.964 -24.884 1.00 92.50 92 LYS A CA 1
ATOM 747 C C . LYS A 1 92 ? 15.279 2.866 -26.035 1.00 92.50 92 LYS A C 1
ATOM 749 O O . LYS A 1 92 ? 14.942 4.032 -25.840 1.00 92.50 92 LYS A O 1
ATOM 754 N N . ILE A 1 93 ? 15.268 2.290 -27.223 1.00 90.06 93 ILE A N 1
ATOM 755 C CA . ILE A 1 93 ? 14.769 2.919 -28.437 1.00 90.06 93 ILE A CA 1
ATOM 756 C C . ILE A 1 93 ? 13.713 1.965 -28.991 1.00 90.06 93 ILE A C 1
ATOM 758 O O . ILE A 1 93 ? 14.053 1.055 -29.751 1.00 90.06 93 ILE A O 1
ATOM 762 N N . PRO A 1 94 ? 12.460 2.084 -28.521 1.00 87.12 94 PRO A N 1
ATOM 763 C CA . PRO A 1 94 ? 11.402 1.149 -28.888 1.00 87.12 94 PRO A CA 1
ATOM 764 C C . PRO A 1 94 ? 10.962 1.318 -30.344 1.00 87.12 94 PRO A C 1
ATOM 766 O O . PRO A 1 94 ? 10.614 0.341 -30.992 1.00 87.12 94 PRO A O 1
ATOM 769 N N . ASN A 1 95 ? 11.004 2.539 -30.875 1.00 85.75 95 ASN A N 1
ATOM 770 C CA . ASN A 1 95 ? 10.645 2.857 -32.253 1.00 85.75 95 ASN A CA 1
ATOM 771 C C . ASN A 1 95 ? 11.367 4.138 -32.711 1.00 85.75 95 ASN A C 1
ATOM 773 O O . ASN A 1 95 ? 12.180 4.709 -31.984 1.00 85.75 95 ASN A O 1
ATOM 777 N N . TRP A 1 96 ? 11.091 4.573 -33.939 1.00 86.19 96 TRP A N 1
ATOM 778 C CA . TRP A 1 96 ? 11.748 5.722 -34.566 1.00 86.19 96 TRP A CA 1
ATOM 779 C C . TRP A 1 96 ? 11.237 7.091 -34.077 1.00 86.19 96 TRP A C 1
ATOM 781 O O . TRP A 1 96 ? 11.724 8.122 -34.539 1.00 86.19 96 TRP A O 1
ATOM 791 N N . GLU A 1 97 ? 10.267 7.130 -33.162 1.00 90.44 97 GLU A N 1
ATOM 792 C CA . GLU A 1 97 ? 9.598 8.357 -32.706 1.00 90.44 97 GLU A CA 1
ATOM 793 C C . GLU A 1 97 ? 9.817 8.661 -31.218 1.00 90.44 97 GLU A C 1
ATOM 795 O O . GLU A 1 97 ? 9.447 9.744 -30.748 1.00 90.44 97 GLU A O 1
ATOM 800 N N . GLU A 1 98 ? 10.434 7.749 -30.465 1.00 93.19 98 GLU A N 1
ATOM 801 C CA . GLU A 1 98 ? 10.670 7.948 -29.041 1.00 93.19 98 GLU A CA 1
ATOM 802 C C . GLU A 1 98 ? 11.926 7.251 -28.511 1.00 93.19 98 GLU A C 1
ATOM 804 O O . GLU A 1 98 ? 12.436 6.271 -29.056 1.00 93.19 98 GLU A O 1
ATOM 809 N N . VAL A 1 99 ? 12.406 7.770 -27.384 1.00 94.31 99 VAL A N 1
ATOM 810 C CA . VAL A 1 99 ? 13.473 7.184 -26.574 1.00 94.31 99 VAL A CA 1
ATOM 811 C C . VAL A 1 99 ? 12.954 7.025 -25.153 1.00 94.31 99 VAL A C 1
ATOM 813 O O . VAL A 1 99 ? 12.362 7.953 -24.603 1.00 94.31 99 VAL A O 1
ATOM 816 N N . GLU A 1 100 ? 13.212 5.883 -24.526 1.00 94.94 100 GLU A N 1
ATOM 817 C CA . GLU A 1 100 ? 12.938 5.679 -23.105 1.00 94.94 100 GLU A CA 1
ATOM 818 C C . GLU A 1 100 ? 14.230 5.533 -22.311 1.00 94.94 100 GLU A C 1
ATOM 820 O O . GLU A 1 100 ? 15.217 4.952 -22.759 1.00 94.94 100 GLU A O 1
ATOM 825 N N . ILE A 1 101 ? 14.217 6.051 -21.092 1.00 95.69 101 ILE A N 1
ATOM 826 C CA . ILE A 1 101 ? 15.336 5.989 -20.166 1.00 95.69 101 ILE A CA 1
ATOM 827 C C . ILE A 1 101 ? 14.818 5.603 -18.791 1.00 95.69 101 ILE A C 1
ATOM 829 O O . ILE A 1 101 ? 13.744 6.029 -18.368 1.00 95.69 101 ILE A O 1
ATOM 833 N N . GLY A 1 102 ? 15.585 4.832 -18.040 1.00 95.06 102 GLY A N 1
ATOM 834 C CA . GLY A 1 102 ? 15.162 4.478 -16.697 1.00 95.06 102 GLY A CA 1
ATOM 835 C C . GLY A 1 102 ? 16.284 4.007 -15.810 1.00 95.06 102 GLY A C 1
ATOM 836 O O . GLY A 1 102 ? 17.441 3.905 -16.220 1.00 95.06 102 GLY A O 1
ATOM 837 N N . CYS A 1 103 ? 15.918 3.743 -14.566 1.00 93.62 103 CYS A N 1
ATOM 838 C CA . CYS A 1 103 ? 16.815 3.169 -13.589 1.00 93.62 103 CYS A CA 1
ATOM 839 C C . CYS A 1 103 ? 16.124 2.100 -12.753 1.00 93.62 103 CYS A C 1
ATOM 841 O O . CYS A 1 103 ? 14.931 2.184 -12.466 1.00 93.62 103 CYS A O 1
ATOM 843 N N . ILE A 1 104 ? 16.915 1.124 -12.325 1.00 93.12 104 ILE A N 1
ATOM 844 C CA . ILE A 1 104 ? 16.572 0.122 -11.325 1.00 93.12 104 ILE A CA 1
ATOM 845 C C . ILE A 1 104 ? 17.638 0.248 -10.247 1.00 93.12 104 ILE A C 1
ATOM 847 O O . ILE A 1 104 ? 18.806 -0.048 -10.493 1.00 93.12 104 ILE A O 1
ATOM 851 N N . SER A 1 105 ? 17.261 0.747 -9.076 1.00 89.56 105 SER A N 1
ATOM 852 C CA . SER A 1 105 ? 18.226 1.139 -8.052 1.00 89.56 105 SER A CA 1
ATOM 853 C C . SER A 1 105 ? 17.831 0.622 -6.673 1.00 89.56 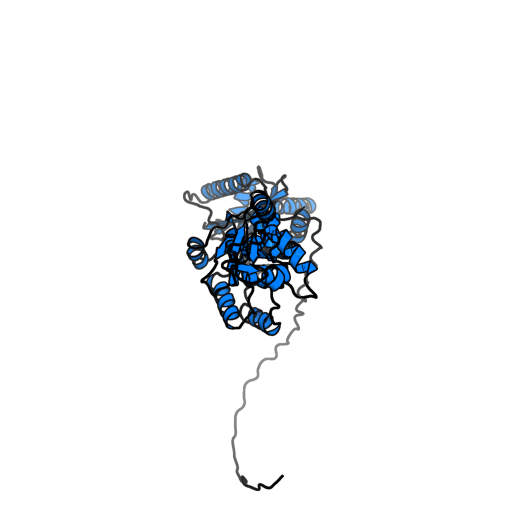105 SER A C 1
ATOM 855 O O . SER A 1 105 ? 16.637 0.606 -6.366 1.00 89.56 105 SER A O 1
ATOM 857 N N . PRO A 1 106 ? 18.782 0.216 -5.813 1.00 84.25 106 PRO A N 1
ATOM 858 C CA . PRO A 1 106 ? 18.478 -0.110 -4.425 1.00 84.25 106 PRO A CA 1
ATOM 859 C C . PRO A 1 106 ? 17.706 1.022 -3.734 1.00 84.25 106 PRO A C 1
ATOM 861 O O . PRO A 1 106 ? 17.960 2.208 -3.961 1.00 84.25 106 PRO A O 1
ATOM 864 N N . GLN A 1 107 ? 16.753 0.672 -2.873 1.00 76.12 107 GLN A N 1
ATOM 865 C CA . GLN A 1 107 ? 15.970 1.680 -2.163 1.00 76.12 107 GLN A CA 1
ATOM 866 C C . GLN A 1 107 ? 16.877 2.578 -1.301 1.00 76.12 107 GLN A C 1
ATOM 868 O O . GLN A 1 107 ? 17.715 2.097 -0.540 1.00 76.12 107 GLN A O 1
ATOM 873 N N . GLY A 1 108 ? 16.716 3.900 -1.432 1.00 68.75 108 GLY A N 1
ATOM 874 C CA . GLY A 1 108 ? 17.564 4.894 -0.757 1.00 68.75 108 GLY A CA 1
ATOM 875 C C . GLY A 1 108 ? 18.821 5.311 -1.530 1.00 68.75 108 GLY A C 1
ATOM 876 O O . GLY A 1 108 ? 19.573 6.149 -1.033 1.00 68.75 108 GLY A O 1
ATOM 877 N N . ALA A 1 109 ? 19.042 4.778 -2.736 1.00 72.56 109 ALA A N 1
ATOM 878 C CA . ALA A 1 109 ? 20.091 5.252 -3.630 1.00 72.56 109 ALA A CA 1
ATOM 879 C C . ALA A 1 109 ? 19.902 6.725 -4.040 1.00 72.56 109 ALA A C 1
ATOM 881 O O . ALA A 1 109 ? 18.802 7.284 -3.982 1.00 72.56 109 ALA A O 1
ATOM 882 N N . ASN A 1 110 ? 21.001 7.356 -4.458 1.00 76.31 110 ASN A N 1
ATOM 883 C CA . ASN A 1 110 ? 21.020 8.771 -4.805 1.00 76.31 110 ASN A CA 1
ATOM 884 C C . ASN A 1 110 ? 20.271 9.036 -6.123 1.00 76.31 110 ASN A C 1
ATOM 886 O O . ASN A 1 110 ? 20.779 8.739 -7.202 1.00 76.31 110 ASN A O 1
ATOM 890 N N . ILE A 1 111 ? 19.085 9.639 -6.030 1.00 82.31 111 ILE A N 1
ATOM 891 C CA . ILE A 1 111 ? 18.263 9.998 -7.192 1.00 82.31 111 ILE A CA 1
ATOM 892 C C . ILE A 1 111 ? 18.926 11.047 -8.096 1.00 82.31 111 ILE A C 1
ATOM 894 O O . ILE A 1 111 ? 18.671 11.064 -9.299 1.00 82.31 111 ILE A O 1
ATOM 898 N N . ASP A 1 112 ? 19.815 11.884 -7.554 1.00 88.31 112 ASP A N 1
ATOM 899 C CA . ASP A 1 112 ? 20.498 12.931 -8.321 1.00 88.31 112 ASP A CA 1
ATOM 900 C C . ASP A 1 112 ? 21.375 12.329 -9.422 1.00 88.31 112 ASP A C 1
ATOM 902 O O . ASP A 1 112 ? 21.549 12.911 -10.487 1.00 88.31 112 ASP A O 1
ATOM 906 N N . GLU A 1 113 ? 21.911 11.133 -9.187 1.00 89.25 113 GLU A N 1
ATOM 907 C CA . GLU A 1 113 ? 22.728 10.416 -10.161 1.00 89.25 113 GLU A CA 1
ATOM 908 C C . GLU A 1 113 ? 21.911 9.915 -11.356 1.00 89.25 113 GLU A C 1
ATOM 910 O O . GLU A 1 113 ? 22.391 9.947 -12.490 1.00 89.25 113 GLU A O 1
ATOM 915 N N . TYR A 1 114 ? 20.660 9.511 -11.128 1.00 92.00 114 TYR A N 1
ATOM 916 C CA . TYR A 1 114 ? 19.739 9.187 -12.214 1.00 92.00 114 TYR A CA 1
ATOM 917 C C . TYR A 1 114 ? 19.377 10.433 -13.031 1.00 92.00 114 TYR A C 1
ATOM 919 O O . TYR A 1 114 ? 19.368 10.386 -14.262 1.00 92.00 114 TYR A O 1
ATOM 927 N N . TRP A 1 115 ? 19.151 11.573 -12.374 1.00 93.94 115 TRP A N 1
ATOM 928 C CA . TRP A 1 115 ? 18.873 12.824 -13.082 1.00 93.94 115 TRP A CA 1
ATOM 929 C C . TRP A 1 115 ? 20.067 13.325 -13.892 1.00 93.94 115 TRP A C 1
ATOM 931 O O . TRP A 1 115 ? 19.880 13.710 -15.042 1.00 93.94 115 TRP A O 1
ATOM 941 N N . LYS A 1 116 ? 21.297 13.215 -13.371 1.00 93.69 116 LYS A N 1
ATOM 942 C CA . LYS A 1 116 ? 22.516 13.489 -14.154 1.00 93.69 116 LYS A CA 1
ATOM 943 C C . LYS A 1 116 ? 22.598 12.617 -15.404 1.00 93.69 116 LYS A C 1
ATOM 945 O O . LYS A 1 116 ? 22.959 13.109 -16.467 1.00 93.69 116 LYS A O 1
ATOM 950 N N . PHE A 1 117 ? 22.248 11.334 -15.298 1.00 94.50 117 PHE A N 1
ATOM 951 C CA . PHE A 1 117 ? 22.190 10.443 -16.457 1.00 94.50 117 PHE A CA 1
ATOM 952 C C . PHE A 1 117 ? 21.150 10.916 -17.481 1.00 94.50 117 PHE A C 1
ATOM 954 O O . PHE A 1 117 ? 21.469 11.035 -18.665 1.00 94.50 117 PHE A O 1
ATOM 961 N N . CYS A 1 118 ? 19.944 11.271 -17.027 1.00 95.50 118 CYS A N 1
ATOM 962 C CA . CYS A 1 118 ? 18.889 11.817 -17.882 1.00 95.50 118 CYS A CA 1
ATOM 963 C C . CYS A 1 118 ? 19.312 13.116 -18.583 1.00 95.50 118 CYS A C 1
ATOM 965 O O . CYS A 1 118 ? 19.042 13.281 -19.773 1.00 95.50 118 CYS A O 1
ATOM 967 N N . GLU A 1 119 ? 19.980 14.028 -17.873 1.00 95.31 119 GLU A N 1
ATOM 968 C CA . GLU A 1 119 ? 20.488 15.291 -18.419 1.00 95.31 119 GLU A CA 1
ATOM 969 C C . GLU A 1 119 ? 21.589 15.062 -19.459 1.00 95.31 119 GLU A C 1
ATOM 971 O O . GLU A 1 119 ? 21.535 15.651 -20.540 1.00 95.31 119 GLU A O 1
ATOM 976 N N . SER A 1 120 ? 22.547 14.170 -19.181 1.00 95.12 120 SER A N 1
ATOM 977 C CA . SER A 1 120 ? 23.612 13.819 -20.126 1.00 95.12 120 SER A CA 1
ATOM 978 C C . SER A 1 120 ? 23.052 13.236 -21.423 1.00 95.12 120 SER A C 1
ATOM 980 O O . SER A 1 120 ? 23.426 13.681 -22.509 1.00 95.12 120 SER A O 1
ATOM 982 N N . VAL A 1 121 ? 22.118 12.281 -21.330 1.00 95.38 121 VAL A N 1
ATOM 983 C CA . VAL A 1 121 ? 21.469 11.691 -22.512 1.00 95.38 121 VAL A CA 1
ATOM 984 C C . VAL A 1 121 ? 20.671 12.749 -23.279 1.00 95.38 121 VAL A C 1
ATOM 986 O O . VAL A 1 121 ? 20.821 12.862 -24.495 1.00 95.38 121 VAL A O 1
ATOM 989 N N . LEU A 1 122 ? 19.873 13.570 -22.587 1.00 95.94 122 LEU A N 1
ATOM 990 C CA . LEU A 1 122 ? 19.072 14.626 -23.213 1.00 95.94 122 LEU A CA 1
ATOM 991 C C . LEU A 1 122 ? 19.940 15.643 -23.954 1.00 95.94 122 LEU A C 1
ATOM 993 O O . LEU A 1 122 ? 19.597 16.049 -25.064 1.00 95.94 122 LEU A O 1
ATOM 997 N N . HIS A 1 123 ? 21.070 16.037 -23.364 1.00 94.75 123 HIS A N 1
ATOM 998 C CA . HIS A 1 123 ? 22.021 16.949 -23.986 1.00 94.75 123 HIS A CA 1
ATOM 999 C C . HIS A 1 123 ? 22.574 16.366 -25.291 1.00 94.75 123 HIS A C 1
ATOM 1001 O O . HIS A 1 123 ? 22.530 17.035 -26.323 1.00 94.75 123 HIS A O 1
ATOM 1007 N N . ILE A 1 124 ? 22.999 15.098 -25.278 1.00 94.38 124 ILE A N 1
ATOM 1008 C CA . ILE A 1 124 ? 23.514 14.414 -26.471 1.00 94.38 124 ILE A CA 1
ATOM 1009 C C . ILE A 1 124 ? 22.443 14.322 -27.568 1.00 94.38 124 ILE A C 1
ATOM 1011 O O . ILE A 1 124 ? 22.716 14.660 -28.721 1.00 94.38 124 ILE A O 1
ATOM 1015 N N . ILE A 1 125 ? 21.219 13.905 -27.225 1.00 94.62 125 ILE A N 1
ATOM 1016 C CA . ILE A 1 125 ? 20.110 13.810 -28.189 1.00 94.62 125 ILE A CA 1
ATOM 1017 C C . ILE A 1 125 ? 19.796 15.191 -28.775 1.00 94.62 125 ILE A C 1
ATOM 1019 O O . ILE A 1 125 ? 19.607 15.320 -29.986 1.00 94.62 125 ILE A O 1
ATOM 1023 N N . SER A 1 126 ? 19.784 16.234 -27.944 1.00 94.50 126 SER A N 1
ATOM 1024 C CA . SER A 1 126 ? 19.522 17.614 -28.372 1.00 94.50 126 SER A CA 1
ATOM 1025 C C . SER A 1 126 ? 20.567 18.116 -29.373 1.00 94.50 126 SER A C 1
ATOM 1027 O O . SER A 1 126 ? 20.216 18.769 -30.355 1.00 94.50 126 SER A O 1
ATOM 1029 N N . GLU A 1 127 ? 21.847 17.788 -29.166 1.00 93.81 127 GLU A N 1
ATOM 1030 C CA . GLU A 1 127 ? 22.923 18.129 -30.103 1.00 93.81 127 GLU A CA 1
ATOM 1031 C C . GLU A 1 127 ? 22.795 17.393 -31.440 1.00 93.81 127 GLU A C 1
ATOM 1033 O O . GLU A 1 127 ? 22.946 18.011 -32.493 1.00 93.81 127 GLU A O 1
ATOM 1038 N N . ILE A 1 128 ? 22.516 16.086 -31.408 1.00 91.50 128 ILE A N 1
ATOM 1039 C CA . ILE A 1 128 ? 22.438 15.250 -32.616 1.00 91.50 128 ILE A CA 1
ATOM 1040 C C . ILE A 1 128 ? 21.207 15.611 -33.454 1.00 91.50 128 ILE A C 1
ATOM 1042 O O . ILE A 1 128 ? 21.297 15.731 -34.673 1.00 91.50 128 ILE A O 1
ATOM 1046 N N . THR A 1 129 ? 20.062 15.816 -32.804 1.00 91.50 129 THR A N 1
ATOM 1047 C CA . THR A 1 129 ? 18.786 16.118 -33.477 1.00 91.50 129 THR A CA 1
ATOM 1048 C C . THR A 1 129 ? 18.584 17.610 -33.752 1.00 91.50 129 THR A C 1
ATOM 1050 O O . THR A 1 129 ? 17.638 17.987 -34.443 1.00 91.50 129 THR A O 1
ATOM 1053 N N . ASN A 1 130 ? 19.452 18.474 -33.210 1.00 91.94 130 ASN A N 1
ATOM 1054 C CA . ASN A 1 130 ? 19.337 19.934 -33.254 1.00 91.94 130 ASN A CA 1
ATOM 1055 C C . ASN A 1 130 ? 17.988 20.465 -32.705 1.00 91.94 130 ASN A C 1
ATOM 1057 O O . ASN A 1 130 ? 17.510 21.529 -33.111 1.00 91.94 130 ASN A O 1
ATOM 1061 N N . LYS A 1 131 ? 17.366 19.733 -31.770 1.00 91.19 131 LYS A N 1
ATOM 1062 C CA . LYS A 1 131 ? 16.134 20.123 -31.063 1.00 91.19 131 LYS A CA 1
ATOM 1063 C C . LYS A 1 131 ? 16.488 20.633 -29.665 1.00 91.19 131 LYS A C 1
ATOM 1065 O O . LYS A 1 131 ? 17.223 19.979 -28.938 1.00 91.19 131 LYS A O 1
ATOM 1070 N N . LYS A 1 132 ? 15.975 21.809 -29.284 1.00 84.06 132 LYS A N 1
ATOM 1071 C CA . LYS A 1 132 ? 16.341 22.491 -28.021 1.00 84.06 132 LYS A CA 1
ATOM 1072 C C . LYS A 1 132 ? 15.286 22.413 -26.917 1.00 84.06 132 LYS A C 1
ATOM 1074 O O . LYS A 1 132 ? 15.627 22.614 -25.758 1.00 84.06 132 LYS A O 1
ATOM 1079 N N . ASP A 1 133 ? 14.042 22.098 -27.266 1.00 88.75 133 ASP A N 1
ATOM 1080 C CA . ASP A 1 133 ? 12.904 22.096 -26.335 1.00 88.75 133 ASP A CA 1
ATOM 1081 C C . ASP A 1 133 ? 12.483 20.675 -25.915 1.00 88.75 133 ASP A C 1
ATOM 1083 O O . ASP A 1 133 ? 11.333 20.436 -25.549 1.00 88.75 133 ASP A O 1
ATOM 1087 N N . LEU A 1 134 ? 13.417 19.723 -25.984 1.00 93.25 134 LEU A N 1
ATOM 1088 C CA . LEU A 1 134 ? 13.204 18.333 -25.591 1.00 93.25 134 LEU A CA 1
ATOM 1089 C C . LEU A 1 134 ? 13.055 18.221 -24.069 1.00 93.25 134 LEU A C 1
ATOM 1091 O O . LEU A 1 134 ? 13.826 18.819 -23.315 1.00 93.25 134 LEU A O 1
ATOM 1095 N N . LYS A 1 135 ? 12.065 17.449 -23.612 1.00 94.44 135 LYS A N 1
ATOM 1096 C CA . LYS A 1 135 ? 11.797 17.222 -22.189 1.00 94.44 135 LYS A CA 1
ATOM 1097 C C . LYS A 1 135 ? 11.405 15.777 -21.944 1.00 94.44 135 LYS A C 1
ATOM 1099 O O . LYS A 1 135 ? 10.592 15.225 -22.675 1.00 94.44 135 LYS A O 1
ATOM 1104 N N . TRP A 1 136 ? 11.971 15.208 -20.888 1.00 95.38 136 TRP A N 1
ATOM 1105 C CA . TRP A 1 136 ? 11.554 13.915 -20.371 1.00 95.38 136 TRP A CA 1
ATOM 1106 C C . TRP A 1 136 ? 10.141 14.005 -19.795 1.00 95.38 136 TRP A C 1
ATOM 1108 O O . TRP A 1 136 ? 9.845 14.886 -18.985 1.00 95.38 136 TRP A O 1
ATOM 1118 N N . GLU A 1 137 ? 9.296 13.066 -20.186 1.00 92.38 137 GLU A N 1
ATOM 1119 C CA . GLU A 1 137 ? 7.972 12.838 -19.627 1.00 92.38 137 GLU A CA 1
ATOM 1120 C C . GLU A 1 137 ? 8.025 11.601 -18.735 1.00 92.38 137 GLU A C 1
ATOM 1122 O O . GLU A 1 137 ? 8.638 10.594 -19.087 1.00 92.38 137 GLU A O 1
ATOM 1127 N N . LEU A 1 138 ? 7.424 11.677 -17.548 1.00 87.62 138 LEU A N 1
ATOM 1128 C CA . LEU A 1 138 ? 7.359 10.533 -16.644 1.00 87.62 138 LEU A CA 1
ATOM 1129 C C . LEU A 1 138 ? 6.473 9.456 -17.272 1.00 87.62 138 LEU A C 1
ATOM 1131 O O . LEU A 1 138 ? 5.305 9.714 -17.562 1.00 87.62 138 LEU A O 1
ATOM 1135 N N . VAL A 1 139 ? 7.001 8.242 -17.416 1.00 85.69 139 VAL A N 1
ATOM 1136 C CA . VAL A 1 139 ? 6.153 7.092 -17.731 1.00 85.69 139 VAL A CA 1
ATOM 1137 C C . VAL A 1 139 ? 5.405 6.757 -16.447 1.00 85.69 139 VAL A C 1
ATOM 1139 O O . VAL A 1 139 ? 6.019 6.420 -15.434 1.00 85.69 139 VAL A O 1
ATOM 1142 N N . THR A 1 140 ? 4.086 6.932 -16.471 1.00 76.75 140 THR A N 1
ATOM 1143 C CA . THR A 1 140 ? 3.207 6.647 -15.340 1.00 76.75 140 THR A CA 1
ATOM 1144 C C . THR A 1 140 ? 2.116 5.669 -15.764 1.00 76.75 140 THR A C 1
ATOM 1146 O O . THR A 1 140 ? 1.427 5.904 -16.750 1.00 76.75 140 THR A O 1
ATOM 1149 N N . ALA A 1 141 ? 1.924 4.592 -15.003 1.00 73.56 141 ALA A N 1
ATOM 1150 C CA . ALA A 1 141 ? 0.782 3.682 -15.146 1.00 73.56 141 ALA A CA 1
ATOM 1151 C C . ALA A 1 141 ? -0.529 4.279 -14.616 1.00 73.56 141 ALA A C 1
ATOM 1153 O O . ALA A 1 141 ? -1.532 3.588 -14.490 1.00 73.56 141 ALA A O 1
ATOM 1154 N N . VAL A 1 142 ? -0.518 5.555 -14.240 1.00 84.19 142 VAL A N 1
ATOM 1155 C CA . VAL A 1 142 ? -1.645 6.213 -13.604 1.00 84.19 142 VAL A CA 1
ATOM 1156 C C . VAL A 1 142 ? -2.432 6.982 -14.654 1.00 84.19 142 VAL A C 1
ATOM 1158 O O . VAL A 1 142 ? -1.933 7.951 -15.234 1.00 84.19 142 VAL A O 1
ATOM 1161 N N . ASN A 1 143 ? -3.680 6.574 -14.873 1.00 88.00 143 ASN A N 1
ATOM 1162 C CA . ASN A 1 143 ? -4.550 7.235 -15.832 1.00 88.00 143 ASN A CA 1
ATOM 1163 C C . ASN A 1 143 ? -5.022 8.624 -15.345 1.00 88.00 143 ASN A C 1
ATOM 1165 O O . ASN A 1 143 ? -4.864 9.023 -14.185 1.00 88.00 143 ASN A O 1
ATOM 1169 N N . GLN A 1 144 ? -5.620 9.402 -16.252 1.00 88.88 144 GLN A N 1
ATOM 1170 C CA . GLN A 1 144 ? -6.073 10.761 -15.939 1.00 88.88 144 GLN A CA 1
ATOM 1171 C C . GLN A 1 144 ? -7.194 10.785 -14.886 1.00 88.88 144 GLN A C 1
ATOM 1173 O O . GLN A 1 144 ? -7.261 11.731 -14.096 1.00 88.88 144 GLN A O 1
ATOM 1178 N N . ASN A 1 145 ? -8.053 9.762 -14.858 1.00 92.12 145 ASN A N 1
ATOM 1179 C CA . ASN A 1 145 ? -9.157 9.668 -13.902 1.00 92.12 145 ASN A CA 1
ATOM 1180 C C . ASN A 1 145 ? -8.624 9.578 -12.470 1.00 92.12 145 ASN A C 1
ATOM 1182 O O . ASN A 1 145 ? -9.078 10.323 -11.600 1.00 92.12 145 ASN A O 1
ATOM 1186 N N . PHE A 1 146 ? -7.608 8.742 -12.242 1.00 92.38 146 PHE A N 1
ATOM 1187 C CA . PHE A 1 146 ? -6.960 8.640 -10.943 1.00 92.38 146 PHE A CA 1
ATOM 1188 C C . PHE A 1 146 ? -6.342 9.974 -10.524 1.00 92.38 146 PHE A C 1
ATOM 1190 O O . PHE A 1 146 ? -6.574 10.429 -9.410 1.00 92.38 146 PHE A O 1
ATOM 1197 N N . TRP A 1 147 ? -5.604 10.650 -11.411 1.00 89.31 147 TRP A N 1
ATOM 1198 C CA . TRP A 1 147 ? -4.987 11.944 -11.085 1.00 89.31 147 TRP A CA 1
ATOM 1199 C C . TRP A 1 147 ? -5.992 13.038 -10.721 1.00 89.31 147 TRP A C 1
ATOM 1201 O O . TRP A 1 147 ? -5.651 13.993 -10.020 1.00 89.31 147 TRP A O 1
ATOM 1211 N N . GLN A 1 148 ? -7.216 12.956 -11.239 1.00 91.25 148 GLN A N 1
ATOM 1212 C CA . GLN A 1 148 ? -8.287 13.864 -10.847 1.00 91.25 148 GLN A CA 1
ATOM 1213 C C . GLN A 1 148 ? -8.855 13.486 -9.478 1.00 91.25 148 GLN A C 1
ATOM 1215 O O . GLN A 1 148 ? -9.019 14.374 -8.642 1.00 91.25 148 GLN A O 1
ATOM 1220 N N . ALA A 1 149 ? -9.099 12.195 -9.240 1.00 89.94 149 ALA A N 1
ATOM 1221 C CA . ALA A 1 149 ? -9.621 11.686 -7.975 1.00 89.94 149 ALA A CA 1
ATOM 1222 C C . ALA A 1 149 ? -8.639 11.890 -6.808 1.00 89.94 149 ALA A C 1
ATOM 1224 O O . ALA A 1 149 ? -9.036 12.351 -5.740 1.00 89.94 149 ALA A O 1
ATOM 1225 N N . SER A 1 150 ? -7.342 11.655 -7.026 1.00 89.56 150 SER A N 1
ATOM 1226 C CA . SER A 1 150 ? -6.303 11.741 -5.991 1.00 89.56 150 SER A CA 1
ATOM 1227 C C . SER A 1 150 ? -6.146 13.132 -5.379 1.00 89.56 150 SER A C 1
ATOM 1229 O O . SER A 1 150 ? -5.689 13.257 -4.248 1.00 89.56 150 SER A O 1
ATOM 1231 N N . LYS A 1 151 ? -6.592 14.187 -6.071 1.00 89.38 151 LYS A N 1
ATOM 1232 C CA . LYS A 1 151 ? -6.610 15.562 -5.541 1.00 89.38 151 LYS A CA 1
ATOM 1233 C C . LYS A 1 151 ? -7.635 15.780 -4.427 1.00 89.38 151 LYS A C 1
ATOM 1235 O O . LYS A 1 151 ? -7.523 16.770 -3.711 1.00 89.38 151 LYS A O 1
ATOM 1240 N N . ALA A 1 152 ? -8.647 14.921 -4.333 1.00 88.00 152 ALA A N 1
ATOM 1241 C CA . ALA A 1 152 ? -9.679 14.973 -3.301 1.00 88.00 152 ALA A CA 1
ATOM 1242 C C . ALA A 1 152 ? -9.446 13.954 -2.171 1.00 88.00 152 ALA A C 1
ATOM 1244 O O . ALA A 1 152 ? -10.159 14.000 -1.172 1.00 88.00 152 ALA A O 1
ATOM 1245 N N . MET A 1 153 ? -8.468 13.056 -2.328 1.00 90.56 153 MET A N 1
ATOM 1246 C CA . MET A 1 153 ? -8.136 12.022 -1.346 1.00 90.56 153 MET A CA 1
ATOM 1247 C C . MET A 1 153 ? -7.459 12.617 -0.106 1.00 90.56 153 MET A C 1
ATOM 1249 O O . MET A 1 153 ? -6.809 13.664 -0.164 1.00 90.56 153 MET A O 1
ATOM 1253 N N . GLU A 1 154 ? -7.631 11.947 1.031 1.00 87.06 154 GLU A N 1
ATOM 1254 C CA . GLU A 1 154 ? -7.173 12.434 2.330 1.00 87.06 154 GLU A CA 1
ATOM 1255 C C . GLU A 1 154 ? -5.699 12.056 2.575 1.00 87.06 154 GLU A C 1
ATOM 1257 O O . GLU A 1 154 ? -5.272 10.919 2.352 1.00 87.06 154 GLU A O 1
ATOM 1262 N N . GLU A 1 155 ? -4.912 13.006 3.089 1.00 84.50 155 GLU A N 1
ATOM 1263 C CA . GLU A 1 155 ? -3.577 12.720 3.616 1.00 84.50 155 GLU A CA 1
ATOM 1264 C C . GLU A 1 155 ? -3.684 12.185 5.046 1.00 84.50 155 GLU A C 1
ATOM 1266 O O . GLU A 1 155 ? -4.232 12.835 5.938 1.00 84.50 155 GLU A O 1
ATOM 1271 N N . VAL A 1 156 ? -3.098 11.012 5.284 1.00 86.94 156 VAL A N 1
ATOM 1272 C CA . VAL A 1 156 ? -3.082 10.379 6.604 1.00 86.94 156 VAL A CA 1
ATOM 1273 C C . VAL A 1 156 ? -1.650 10.256 7.104 1.00 86.94 156 VAL A C 1
ATOM 1275 O O . VAL A 1 156 ? -0.784 9.680 6.444 1.00 86.94 156 VAL A O 1
ATOM 1278 N N . SER A 1 157 ? -1.411 10.768 8.311 1.00 89.44 157 SER A N 1
ATOM 1279 C CA . SER A 1 157 ? -0.115 10.717 8.995 1.00 89.44 157 SER A CA 1
ATOM 1280 C C . SER A 1 157 ? -0.275 10.088 10.382 1.00 89.44 157 SER A C 1
ATOM 1282 O O . SER A 1 157 ? -0.389 10.820 11.368 1.00 89.44 157 SER A O 1
ATOM 1284 N N . PRO A 1 158 ? -0.321 8.745 10.484 1.00 94.19 158 PRO A N 1
ATOM 1285 C CA . PRO A 1 158 ? -0.506 8.079 11.765 1.00 94.19 158 PRO A CA 1
ATOM 1286 C C . PRO A 1 158 ? 0.698 8.284 12.689 1.00 94.19 158 PRO A C 1
ATOM 1288 O O . PRO A 1 158 ? 1.851 8.316 12.257 1.00 94.19 158 PRO A O 1
ATOM 1291 N N . THR A 1 159 ? 0.425 8.389 13.982 1.00 94.69 159 THR A N 1
ATOM 1292 C CA . THR A 1 159 ? 1.422 8.458 15.050 1.00 94.69 159 THR A CA 1
ATOM 1293 C C . THR A 1 159 ? 1.848 7.062 15.515 1.00 94.69 159 THR A C 1
ATOM 1295 O O . THR A 1 159 ? 1.205 6.052 15.225 1.00 94.69 159 THR A O 1
ATOM 1298 N N . GLU A 1 160 ? 2.902 6.977 16.333 1.00 94.19 160 GLU A N 1
ATOM 1299 C CA . GLU A 1 160 ? 3.273 5.708 16.979 1.00 94.19 160 GLU A CA 1
ATOM 1300 C C . GLU A 1 160 ? 2.150 5.115 17.842 1.00 94.19 160 GLU A C 1
ATOM 1302 O O . GLU A 1 160 ? 2.072 3.893 18.002 1.00 94.19 160 GLU A O 1
ATOM 1307 N N . LEU A 1 161 ? 1.297 5.966 18.424 1.00 94.75 161 LEU A N 1
ATOM 1308 C CA . LEU A 1 161 ? 0.162 5.512 19.219 1.00 94.75 161 LEU A CA 1
ATOM 1309 C C . LEU A 1 161 ? -0.918 4.893 18.324 1.00 94.75 161 LEU A C 1
ATOM 1311 O O . LEU A 1 161 ? -1.434 3.831 18.667 1.00 94.75 161 LEU A O 1
ATOM 1315 N N . ASP A 1 162 ? -1.189 5.492 17.159 1.00 96.50 162 ASP A N 1
ATOM 1316 C CA . ASP A 1 162 ? -2.101 4.934 16.149 1.00 96.50 162 ASP A CA 1
ATOM 1317 C C . ASP A 1 162 ? -1.635 3.546 15.695 1.00 96.50 162 ASP A C 1
ATOM 1319 O O . ASP A 1 162 ? -2.419 2.597 15.647 1.00 96.50 162 ASP A O 1
ATOM 1323 N N . PHE A 1 163 ? -0.336 3.387 15.430 1.00 95.62 163 PHE A N 1
ATOM 1324 C CA . PHE A 1 163 ? 0.237 2.096 15.047 1.00 95.62 163 PHE A CA 1
ATOM 1325 C C . PHE A 1 163 ? 0.094 1.034 16.141 1.00 95.62 163 PHE A C 1
ATOM 1327 O O . PHE A 1 163 ? -0.269 -0.104 15.859 1.00 95.62 163 PHE A O 1
ATOM 1334 N N . LYS A 1 164 ? 0.346 1.385 17.406 1.00 94.81 164 LYS A N 1
ATOM 1335 C CA . LYS A 1 164 ? 0.182 0.444 18.528 1.00 94.81 164 LYS A CA 1
ATOM 1336 C C . LYS A 1 164 ? -1.274 0.033 18.721 1.00 94.81 164 LYS A C 1
ATOM 1338 O O . LYS A 1 164 ? -1.543 -1.143 18.945 1.00 94.81 164 LYS A O 1
ATOM 1343 N N . ALA A 1 165 ? -2.192 0.990 18.633 1.00 95.81 165 ALA A N 1
ATOM 1344 C CA . ALA A 1 165 ? -3.610 0.743 18.830 1.00 95.81 165 ALA A CA 1
ATOM 1345 C C . ALA A 1 165 ? -4.244 -0.041 17.670 1.00 95.81 165 ALA A C 1
ATOM 1347 O O . ALA A 1 165 ? -5.029 -0.951 17.913 1.00 95.81 165 ALA A O 1
ATOM 1348 N N . SER A 1 166 ? -3.884 0.262 16.420 1.00 95.19 166 SER A N 1
ATOM 1349 C CA . SER A 1 166 ? -4.397 -0.458 15.244 1.00 95.19 166 SER A CA 1
ATOM 1350 C C . SER A 1 166 ? -3.990 -1.933 15.227 1.00 95.19 166 SER A C 1
ATOM 1352 O O . SER A 1 166 ? -4.829 -2.769 14.910 1.00 95.19 166 SER A O 1
ATOM 1354 N N . MET A 1 167 ? -2.762 -2.269 15.649 1.00 93.88 167 MET A N 1
ATOM 1355 C CA . MET A 1 167 ? -2.343 -3.669 15.816 1.00 93.88 167 MET A CA 1
ATOM 1356 C C . MET A 1 167 ? -3.206 -4.422 16.837 1.00 93.88 167 MET A C 1
ATOM 1358 O O . MET A 1 167 ? -3.465 -5.611 16.674 1.00 93.88 167 MET A O 1
ATOM 1362 N N . GLU A 1 168 ? -3.679 -3.747 17.889 1.00 93.75 168 GLU A N 1
ATOM 1363 C CA . GLU A 1 168 ? -4.562 -4.383 18.871 1.00 93.75 168 GLU A CA 1
ATOM 1364 C C . GLU A 1 168 ? -5.924 -4.743 18.276 1.00 93.75 168 GLU A C 1
ATOM 1366 O O . GLU A 1 168 ? -6.489 -5.801 18.568 1.00 93.75 168 GLU A O 1
ATOM 1371 N N . LEU A 1 169 ? -6.431 -3.863 17.413 1.00 93.81 169 LEU A N 1
ATOM 1372 C CA . LEU A 1 169 ? -7.723 -4.007 16.749 1.00 93.81 169 LEU A CA 1
ATOM 1373 C C . LEU A 1 169 ? -7.714 -5.030 15.608 1.00 93.81 169 LEU A C 1
ATOM 1375 O O . LEU A 1 169 ? -8.774 -5.329 15.071 1.00 93.81 169 LEU A O 1
ATOM 1379 N N . GLU A 1 170 ? -6.566 -5.623 15.273 1.00 91.56 170 GLU A N 1
ATOM 1380 C CA . GLU A 1 170 ? -6.523 -6.774 14.364 1.00 91.56 170 GLU A CA 1
ATOM 1381 C C . GLU A 1 170 ? -7.254 -7.992 14.935 1.00 91.56 170 GLU A C 1
ATOM 1383 O O . GLU A 1 170 ? -7.786 -8.808 14.179 1.00 91.56 170 GLU A O 1
ATOM 1388 N N . SER A 1 171 ? -7.260 -8.138 16.266 1.00 90.75 171 SER A N 1
ATOM 1389 C CA . SER A 1 171 ? -8.001 -9.219 16.908 1.00 90.75 171 SER A CA 1
ATOM 1390 C C . SER A 1 171 ? -9.493 -8.912 16.873 1.00 90.75 171 SER A C 1
ATOM 1392 O O . SER A 1 171 ? -9.945 -7.825 17.252 1.00 90.75 171 SER A O 1
ATOM 1394 N N . ARG A 1 172 ? -10.270 -9.902 16.433 1.00 90.00 172 ARG A N 1
ATOM 1395 C CA . ARG A 1 172 ? -11.725 -9.796 16.337 1.00 90.00 172 ARG A CA 1
ATOM 1396 C C . ARG A 1 172 ? -12.334 -9.432 17.689 1.00 90.00 172 ARG A C 1
ATOM 1398 O O . ARG A 1 172 ? -13.201 -8.569 17.761 1.00 90.00 172 ARG A O 1
ATOM 1405 N N . GLU A 1 173 ? -11.837 -10.047 18.755 1.00 91.81 173 GLU A N 1
ATOM 1406 C CA . GLU A 1 173 ? -12.298 -9.854 20.124 1.00 91.81 173 GLU A CA 1
ATOM 1407 C C . GLU A 1 173 ? -12.063 -8.416 20.606 1.00 91.81 173 GLU A C 1
ATOM 1409 O O . GLU A 1 173 ? -12.972 -7.802 21.171 1.00 91.81 173 GLU A O 1
ATOM 1414 N N . ALA A 1 174 ? -10.879 -7.842 20.354 1.00 93.94 174 ALA A N 1
ATOM 1415 C CA . ALA A 1 174 ? -10.601 -6.454 20.719 1.00 93.94 174 ALA A CA 1
ATOM 1416 C C . ALA A 1 174 ? -11.441 -5.477 19.887 1.00 93.94 174 ALA A C 1
ATOM 1418 O O . ALA A 1 174 ? -12.045 -4.556 20.444 1.00 93.94 174 ALA A O 1
ATOM 1419 N N . HIS A 1 175 ? -11.522 -5.687 18.570 1.00 93.38 175 HIS A N 1
ATOM 1420 C CA . HIS A 1 175 ? -12.308 -4.832 17.686 1.00 93.38 175 HIS A CA 1
ATOM 1421 C C . HIS A 1 175 ? -13.797 -4.827 18.067 1.00 93.38 175 HIS A C 1
ATOM 1423 O O . HIS A 1 175 ? -14.385 -3.760 18.255 1.00 93.38 175 HIS A O 1
ATOM 1429 N N . GLU A 1 176 ? -14.407 -6.003 18.252 1.00 92.62 176 GLU A N 1
ATOM 1430 C CA . GLU A 1 176 ? -15.811 -6.132 18.659 1.00 92.62 176 GLU A CA 1
ATOM 1431 C C . GLU A 1 176 ? -16.064 -5.514 20.044 1.00 92.62 176 GLU A C 1
ATOM 1433 O O . GLU A 1 176 ? -17.072 -4.825 20.240 1.00 92.62 176 GLU A O 1
ATOM 1438 N N . LEU A 1 177 ? -15.140 -5.691 20.997 1.00 94.88 177 LEU A N 1
ATOM 1439 C CA . LEU A 1 177 ? -15.252 -5.088 22.324 1.00 94.88 177 LEU A CA 1
ATOM 1440 C C . LEU A 1 177 ? -15.203 -3.555 22.258 1.00 94.88 177 LEU A C 1
ATOM 1442 O O . LEU A 1 177 ? -16.061 -2.897 22.853 1.00 94.88 177 LEU A O 1
ATOM 1446 N N . LEU A 1 178 ? -14.247 -2.970 21.528 1.00 95.62 178 LEU A N 1
ATOM 1447 C CA . LEU A 1 178 ? -14.143 -1.514 21.402 1.00 95.62 178 LEU A CA 1
ATOM 1448 C C . LEU A 1 178 ? -15.345 -0.929 20.646 1.00 95.62 178 LEU A C 1
ATOM 1450 O O . LEU A 1 178 ? -15.884 0.097 21.064 1.00 95.62 178 LEU A O 1
ATOM 1454 N N . LYS A 1 179 ? -15.830 -1.617 19.601 1.00 93.75 179 LYS A N 1
ATOM 1455 C CA . LYS A 1 179 ? -17.062 -1.270 18.870 1.00 93.75 179 LYS A CA 1
ATOM 1456 C C . LYS A 1 179 ? -18.271 -1.238 19.806 1.00 93.75 179 LYS A C 1
ATOM 1458 O O . LYS A 1 179 ? -18.978 -0.234 19.860 1.00 93.75 179 LYS A O 1
ATOM 1463 N N . LYS A 1 180 ? -18.446 -2.270 20.640 1.00 94.06 180 LYS A N 1
ATOM 1464 C CA . LYS A 1 180 ? -19.511 -2.328 21.657 1.00 94.06 180 LYS A CA 1
ATOM 1465 C C . LYS A 1 180 ? -19.412 -1.180 22.668 1.00 94.06 180 LYS A C 1
ATOM 1467 O O . LYS A 1 180 ? -20.430 -0.582 23.015 1.00 94.06 180 LYS A O 1
ATOM 1472 N N . ILE A 1 181 ? -18.206 -0.857 23.142 1.00 94.81 181 ILE A N 1
ATOM 1473 C CA . ILE A 1 181 ? -17.985 0.258 24.079 1.00 94.81 181 ILE A CA 1
ATOM 1474 C C . ILE A 1 181 ? -18.322 1.600 23.413 1.00 94.81 181 ILE A C 1
ATOM 1476 O O . ILE A 1 181 ? -18.984 2.435 24.031 1.00 94.81 181 ILE A O 1
ATOM 1480 N N . ARG A 1 182 ? -17.913 1.805 22.156 1.00 94.44 182 ARG A N 1
ATOM 1481 C CA . ARG A 1 182 ? -18.211 3.009 21.367 1.00 94.44 182 ARG A CA 1
ATOM 1482 C C . ARG A 1 182 ? -19.712 3.205 21.170 1.00 94.44 182 ARG A C 1
ATOM 1484 O O . ARG A 1 182 ? -20.213 4.294 21.434 1.00 94.44 182 ARG A O 1
ATOM 1491 N N . ASP A 1 183 ? -20.418 2.159 20.749 1.00 91.94 183 ASP A N 1
ATOM 1492 C CA . ASP A 1 183 ? -21.833 2.241 20.369 1.00 91.94 183 ASP A CA 1
ATOM 1493 C C . ASP A 1 183 ? -22.747 2.515 21.576 1.00 91.94 183 ASP A C 1
ATOM 1495 O O . ASP A 1 183 ? -23.747 3.223 21.461 1.00 91.94 183 ASP A O 1
ATOM 1499 N N . VAL A 1 184 ? -22.389 2.001 22.760 1.00 91.00 184 VAL A N 1
ATOM 1500 C CA . VAL A 1 184 ? -23.125 2.257 24.014 1.00 91.00 184 VAL A CA 1
ATOM 1501 C C . VAL A 1 184 ? -22.653 3.549 24.702 1.00 91.00 184 VAL A C 1
ATOM 1503 O O . VAL A 1 184 ? -23.412 4.170 25.449 1.00 91.00 184 VAL A O 1
ATOM 1506 N N . ASN A 1 185 ? -21.411 3.970 24.446 1.00 79.94 185 ASN A N 1
ATOM 1507 C CA . ASN A 1 185 ? -20.696 5.126 25.000 1.00 79.94 185 ASN A CA 1
ATOM 1508 C C . ASN A 1 185 ? -20.460 5.093 26.525 1.00 79.94 185 ASN A C 1
ATOM 1510 O O . ASN A 1 185 ? -19.375 5.447 26.955 1.00 79.94 185 ASN A O 1
ATOM 1514 N N . ASN A 1 186 ? -21.413 4.653 27.355 1.00 89.94 186 ASN A N 1
ATOM 1515 C CA . ASN A 1 186 ? -21.245 4.494 28.807 1.00 89.94 186 ASN A CA 1
ATOM 1516 C C . ASN A 1 186 ? -21.750 3.117 29.254 1.00 89.94 186 ASN A C 1
ATOM 1518 O O . ASN A 1 186 ? -22.959 2.885 29.329 1.00 89.94 186 ASN A O 1
ATOM 1522 N N . ILE A 1 187 ? -20.837 2.208 29.592 1.00 93.94 187 ILE A N 1
ATOM 1523 C CA . ILE A 1 187 ? -21.185 0.836 29.974 1.00 93.94 187 ILE A CA 1
ATOM 1524 C C . ILE A 1 187 ? -20.450 0.408 31.241 1.00 93.94 187 ILE A C 1
ATOM 1526 O O . ILE A 1 187 ? -19.265 0.670 31.410 1.00 93.94 187 ILE A O 1
ATOM 1530 N N . LEU A 1 188 ? -21.163 -0.242 32.162 1.00 93.19 188 LEU A N 1
ATOM 1531 C CA . LEU A 1 188 ? -20.534 -0.811 33.352 1.00 93.19 188 LEU A CA 1
ATOM 1532 C C . LEU A 1 188 ? -19.705 -2.037 32.958 1.00 93.19 188 LEU A C 1
ATOM 1534 O O . LEU A 1 188 ? -20.178 -2.860 32.172 1.00 93.19 188 LEU A O 1
ATOM 1538 N N . LEU A 1 189 ? -18.512 -2.198 33.533 1.00 92.31 189 LEU A N 1
ATOM 1539 C CA . LEU A 1 189 ? -17.608 -3.300 33.192 1.00 92.31 189 LEU A CA 1
ATOM 1540 C C . LEU A 1 189 ? -18.277 -4.670 33.384 1.00 92.31 189 LEU A C 1
ATOM 1542 O O . LEU A 1 189 ? -18.144 -5.555 32.548 1.00 92.31 189 LEU A O 1
ATOM 1546 N N . ASN A 1 190 ? -19.078 -4.835 34.438 1.00 89.44 190 ASN A N 1
ATOM 1547 C CA . ASN A 1 190 ? -19.833 -6.068 34.690 1.00 89.44 190 ASN A CA 1
ATOM 1548 C C . ASN A 1 190 ? -20.871 -6.415 33.608 1.00 89.44 190 ASN A C 1
ATOM 1550 O O . ASN A 1 190 ? -21.268 -7.568 33.529 1.00 89.44 190 ASN A O 1
ATOM 1554 N N . LYS A 1 191 ? -21.291 -5.457 32.772 1.00 90.88 191 LYS A N 1
ATOM 1555 C CA . LYS A 1 191 ? -22.175 -5.690 31.615 1.00 90.88 191 LYS A CA 1
ATOM 1556 C C . LYS A 1 191 ? -21.410 -6.035 30.335 1.00 90.88 191 LYS A C 1
ATOM 1558 O O . LYS A 1 191 ? -22.027 -6.383 29.327 1.00 90.88 191 LYS A O 1
ATOM 1563 N N . LEU A 1 192 ? -20.087 -5.884 30.343 1.00 87.56 192 LEU A N 1
ATOM 1564 C CA . LEU A 1 192 ? -19.216 -6.312 29.250 1.00 87.56 192 LEU A CA 1
ATOM 1565 C C . LEU A 1 192 ? -18.749 -7.761 29.412 1.00 87.56 192 LEU A C 1
ATOM 1567 O O . LEU A 1 192 ? -18.268 -8.330 28.440 1.00 87.56 192 LEU A O 1
ATOM 1571 N N . MET A 1 193 ? -18.893 -8.334 30.608 1.00 87.62 193 MET A N 1
ATOM 1572 C CA . MET A 1 193 ? -18.352 -9.638 30.977 1.00 87.62 193 MET A CA 1
ATOM 1573 C C . MET A 1 193 ? -19.467 -10.663 31.183 1.00 87.62 193 MET A C 1
ATOM 1575 O O . MET A 1 193 ? -20.429 -10.405 31.904 1.00 87.62 193 MET A O 1
ATOM 1579 N N . ASP A 1 194 ? -19.256 -11.849 30.635 1.00 84.31 194 ASP A N 1
ATOM 1580 C CA . ASP A 1 194 ? -19.925 -13.094 30.983 1.00 84.31 194 ASP A CA 1
ATOM 1581 C C . ASP A 1 194 ? -18.999 -13.941 31.875 1.00 84.31 194 ASP A C 1
ATOM 1583 O O . ASP A 1 194 ? -17.825 -13.623 32.077 1.00 84.31 194 ASP A O 1
ATOM 1587 N N . VAL A 1 195 ? -19.516 -15.030 32.456 1.00 74.44 195 VAL A N 1
ATOM 1588 C CA . VAL A 1 195 ? -18.724 -15.883 33.367 1.00 74.44 195 VAL A CA 1
ATOM 1589 C C . VAL A 1 195 ? -17.503 -16.482 32.659 1.00 74.44 195 VAL A C 1
ATOM 1591 O O . VAL A 1 195 ? -16.447 -16.610 33.272 1.00 74.44 195 VAL A O 1
ATOM 1594 N N . GLU A 1 196 ? -17.641 -16.806 31.374 1.00 79.69 196 GLU A N 1
ATOM 1595 C CA . GLU A 1 196 ? -16.635 -17.524 30.586 1.00 79.69 196 GLU A CA 1
ATOM 1596 C C . GLU A 1 196 ? -15.528 -16.617 30.025 1.00 79.69 196 GLU A C 1
ATOM 1598 O O . GLU A 1 196 ? -14.397 -17.066 29.899 1.00 79.69 196 GLU A O 1
ATOM 1603 N N . ASN A 1 197 ? -15.811 -15.338 29.744 1.00 87.31 197 ASN A N 1
ATOM 1604 C CA . ASN A 1 197 ? -14.858 -14.405 29.113 1.00 87.31 197 ASN A CA 1
ATOM 1605 C C . ASN A 1 197 ? -14.298 -13.344 30.079 1.00 87.31 197 ASN A C 1
ATOM 1607 O O . ASN A 1 197 ? -13.624 -12.401 29.661 1.00 87.31 197 ASN A O 1
ATOM 1611 N N . ARG A 1 198 ? -14.596 -13.466 31.378 1.00 87.06 198 ARG A N 1
ATOM 1612 C CA . ARG A 1 198 ? -14.318 -12.429 32.378 1.00 87.06 198 ARG A CA 1
ATOM 1613 C C . ARG A 1 198 ? -12.852 -12.006 32.418 1.00 87.06 198 ARG A C 1
ATOM 1615 O O . ARG A 1 198 ? -12.566 -10.813 32.484 1.00 87.06 198 ARG A O 1
ATOM 1622 N N . GLU A 1 199 ? -11.937 -12.970 32.416 1.00 89.25 199 GLU A N 1
ATOM 1623 C CA . GLU A 1 199 ? -10.503 -12.692 32.517 1.00 89.25 199 GLU A CA 1
ATOM 1624 C C . GLU A 1 199 ? -9.973 -12.003 31.249 1.00 89.25 199 GLU A C 1
ATOM 1626 O O . GLU A 1 199 ? -9.203 -11.046 31.339 1.00 89.25 199 GLU A O 1
ATOM 1631 N N . ASP A 1 200 ? -10.441 -12.430 30.076 1.00 90.81 200 ASP A N 1
ATOM 1632 C CA . ASP A 1 200 ? -10.015 -11.884 28.785 1.00 90.81 200 ASP A CA 1
ATOM 1633 C C . ASP A 1 200 ? -10.528 -10.458 28.576 1.00 90.81 200 ASP A C 1
ATOM 1635 O O . ASP A 1 200 ? -9.759 -9.564 28.217 1.00 90.81 200 ASP A O 1
ATOM 1639 N N . VAL A 1 201 ? -11.801 -10.202 28.901 1.00 93.00 201 VAL A N 1
ATOM 1640 C CA . VAL A 1 201 ? -12.378 -8.851 28.847 1.00 93.00 201 VAL A CA 1
ATOM 1641 C C . VAL A 1 201 ? -11.650 -7.912 29.810 1.00 93.00 201 VAL A C 1
ATOM 1643 O O . VAL A 1 201 ? -11.355 -6.777 29.441 1.00 93.00 201 VAL A O 1
ATOM 1646 N N . GLN A 1 202 ? -11.305 -8.365 31.021 1.00 92.75 202 GLN A N 1
ATOM 1647 C CA . GLN A 1 202 ? -10.535 -7.545 31.965 1.00 92.75 202 GLN A CA 1
ATOM 1648 C C . GLN A 1 202 ? -9.144 -7.195 31.429 1.00 92.75 202 GLN A C 1
ATOM 1650 O O . GLN A 1 202 ? -8.737 -6.034 31.518 1.00 92.75 202 GLN A O 1
ATOM 1655 N N . LYS A 1 203 ? -8.434 -8.163 30.836 1.00 94.19 203 LYS A N 1
ATOM 1656 C CA . LYS A 1 203 ? -7.122 -7.929 30.212 1.00 94.19 203 LYS A CA 1
ATOM 1657 C C . LYS A 1 203 ? -7.218 -6.922 29.065 1.00 94.19 203 LYS A C 1
ATOM 1659 O O . LYS A 1 203 ? -6.416 -5.989 29.017 1.00 94.19 203 LYS A O 1
ATOM 1664 N N . LEU A 1 204 ? -8.207 -7.069 28.181 1.00 95.06 204 LEU A N 1
ATOM 1665 C CA . LEU A 1 204 ? -8.422 -6.147 27.061 1.00 95.06 204 LEU A CA 1
ATOM 1666 C C . LEU A 1 204 ? -8.779 -4.738 27.537 1.00 95.06 204 LEU A C 1
ATOM 1668 O O . LEU A 1 204 ? -8.198 -3.771 27.056 1.00 95.06 204 LEU A O 1
ATOM 1672 N N . VAL A 1 205 ? -9.667 -4.602 28.524 1.00 95.12 205 VAL A N 1
ATOM 1673 C CA . VAL A 1 205 ? -10.026 -3.296 29.103 1.00 95.12 205 VAL A CA 1
ATOM 1674 C C . VAL A 1 205 ? -8.806 -2.618 29.725 1.00 95.12 205 VAL A C 1
ATOM 1676 O O . VAL A 1 205 ? -8.562 -1.445 29.455 1.00 95.12 205 VAL A O 1
ATOM 1679 N N . GLN A 1 206 ? -7.986 -3.344 30.489 1.00 94.94 206 GLN A N 1
ATOM 1680 C CA . GLN A 1 206 ? -6.754 -2.785 31.051 1.00 94.94 206 GLN A CA 1
ATOM 1681 C C . GLN A 1 206 ? -5.777 -2.333 29.953 1.00 94.94 206 GLN A C 1
ATOM 1683 O O . GLN A 1 206 ? -5.120 -1.298 30.080 1.00 94.94 206 GLN A O 1
ATOM 1688 N N . LYS A 1 207 ? -5.696 -3.086 28.853 1.00 95.31 207 LYS A N 1
ATOM 1689 C CA . LYS A 1 207 ? -4.851 -2.752 27.705 1.00 95.31 207 LYS A CA 1
ATOM 1690 C C . LYS A 1 207 ? -5.365 -1.528 26.945 1.00 95.31 207 LYS A C 1
ATOM 1692 O O . LYS A 1 207 ? -4.579 -0.634 26.645 1.00 95.31 207 LYS A O 1
ATOM 1697 N N . PHE A 1 208 ? -6.673 -1.438 26.709 1.00 97.00 208 PHE A N 1
ATOM 1698 C CA . PHE A 1 208 ? -7.317 -0.274 26.099 1.00 97.00 208 PHE A CA 1
ATOM 1699 C C . PHE A 1 208 ? -7.131 0.990 26.932 1.00 97.00 208 PHE A C 1
ATOM 1701 O O . PHE A 1 208 ? -6.852 2.047 26.371 1.00 97.00 208 PHE A O 1
ATOM 1708 N N . GLU A 1 209 ? -7.250 0.892 28.257 1.00 95.50 209 GLU A N 1
ATOM 1709 C CA . GLU A 1 209 ? -6.972 2.003 29.170 1.00 95.50 209 GLU A CA 1
ATOM 1710 C C . GLU A 1 209 ? -5.507 2.445 29.054 1.00 95.50 209 GLU A C 1
ATOM 1712 O O . GLU A 1 209 ? -5.235 3.631 28.878 1.00 95.50 209 GLU A O 1
ATOM 1717 N N . GLY A 1 210 ? -4.564 1.495 29.055 1.00 95.31 210 GLY A N 1
ATOM 1718 C CA . GLY A 1 210 ? -3.134 1.778 28.891 1.00 95.31 210 GLY A CA 1
ATOM 1719 C C . GLY A 1 210 ? -2.764 2.415 27.545 1.00 95.31 210 GLY A C 1
ATOM 1720 O O . GLY A 1 210 ? -1.790 3.162 27.473 1.00 95.31 210 GLY A O 1
ATOM 1721 N N . MET A 1 211 ? -3.541 2.154 26.489 1.00 96.12 211 MET A N 1
ATOM 1722 C CA . MET A 1 211 ? -3.391 2.771 25.163 1.00 96.12 211 MET A CA 1
ATOM 1723 C C . MET A 1 211 ? -4.217 4.058 24.989 1.00 96.12 211 MET A C 1
ATOM 1725 O O . MET A 1 211 ? -4.146 4.688 23.938 1.00 96.12 211 MET A O 1
ATOM 1729 N N . GLY A 1 212 ? -5.020 4.448 25.984 1.00 96.00 212 GLY A N 1
ATOM 1730 C CA . GLY A 1 212 ? -5.898 5.615 25.905 1.00 96.00 212 GLY A CA 1
ATOM 1731 C C . GLY A 1 212 ? -7.112 5.446 24.982 1.00 96.00 212 GLY A C 1
ATOM 1732 O O . GLY A 1 212 ? -7.717 6.445 24.603 1.00 96.00 212 GLY A O 1
ATOM 1733 N N . LEU A 1 213 ? -7.493 4.217 24.616 1.00 96.81 213 LEU A N 1
ATOM 1734 C CA . LEU A 1 213 ? -8.668 3.910 23.777 1.00 96.81 213 LEU A CA 1
ATOM 1735 C C . LEU A 1 213 ? -9.995 4.038 24.534 1.00 96.81 213 LEU A C 1
ATOM 1737 O O . LEU A 1 213 ? -11.059 4.239 23.943 1.00 96.81 213 LEU A O 1
ATOM 1741 N N . ILE A 1 214 ? -9.934 3.924 25.857 1.00 97.25 214 ILE A N 1
ATOM 1742 C CA . ILE A 1 214 ? -11.077 4.069 26.751 1.00 97.25 214 ILE A CA 1
ATOM 1743 C C . ILE A 1 214 ? -10.709 4.942 27.945 1.00 97.25 214 ILE A C 1
ATOM 1745 O O . ILE A 1 214 ? -9.540 5.110 28.287 1.00 97.25 214 ILE A O 1
ATOM 1749 N N . ILE A 1 215 ? -11.739 5.456 28.600 1.00 95.88 215 ILE A N 1
ATOM 1750 C CA . ILE A 1 215 ? -11.669 6.137 29.886 1.00 95.88 215 ILE A CA 1
ATOM 1751 C C . ILE A 1 215 ? -12.403 5.258 30.894 1.00 95.88 215 ILE A C 1
ATOM 1753 O O . ILE A 1 215 ? -13.536 4.829 30.642 1.00 95.88 215 ILE A O 1
ATOM 1757 N N . LYS A 1 216 ? -11.753 4.988 32.027 1.00 95.50 216 LYS A N 1
ATOM 1758 C CA . LYS A 1 216 ? -12.320 4.224 33.134 1.00 95.50 216 LYS A CA 1
ATOM 1759 C C . LYS A 1 216 ? -12.615 5.151 34.304 1.00 95.50 216 LYS A C 1
ATOM 1761 O O . LYS A 1 216 ? -11.704 5.706 34.906 1.00 95.50 216 LYS A O 1
ATOM 1766 N N . ASP A 1 217 ? -13.892 5.248 34.641 1.00 95.25 217 ASP A N 1
ATOM 1767 C CA . ASP A 1 217 ? -14.383 5.959 35.814 1.00 95.25 217 ASP A CA 1
ATOM 1768 C C . ASP A 1 217 ? -15.041 4.982 36.794 1.00 95.25 217 ASP A C 1
ATOM 1770 O O . ASP A 1 217 ? -15.291 3.817 36.487 1.00 95.25 217 ASP A O 1
ATOM 1774 N N . PHE A 1 218 ? -15.363 5.469 37.985 1.00 95.00 218 PHE A N 1
ATOM 1775 C CA . PHE A 1 218 ? -16.044 4.720 39.030 1.00 95.00 218 PHE A CA 1
ATOM 1776 C C . PHE A 1 218 ? -17.363 5.402 39.363 1.00 95.00 218 PHE A C 1
ATOM 1778 O O . PHE A 1 218 ? -17.424 6.614 39.586 1.00 95.00 218 PHE A O 1
ATOM 1785 N N . VAL A 1 219 ? -18.432 4.614 39.402 1.00 94.62 219 VAL A N 1
ATOM 1786 C CA . VAL A 1 219 ? -19.775 5.084 39.735 1.00 94.62 219 VAL A CA 1
ATOM 1787 C C . VAL A 1 219 ? -20.199 4.465 41.053 1.00 94.62 219 VAL A C 1
ATOM 1789 O O . VAL A 1 219 ? -20.147 3.247 41.230 1.00 94.62 219 VAL A O 1
ATOM 1792 N N . VAL A 1 220 ? -20.634 5.318 41.977 1.00 94.25 220 VAL A N 1
ATOM 1793 C CA . VAL A 1 220 ? -21.093 4.900 43.300 1.00 94.25 220 VAL A CA 1
ATOM 1794 C C . VAL A 1 220 ? -22.616 4.826 43.303 1.00 94.25 220 VAL A C 1
ATOM 1796 O O . VAL A 1 220 ? -23.294 5.815 43.021 1.00 94.25 220 VAL A O 1
ATOM 1799 N N . PHE A 1 221 ? -23.159 3.660 43.641 1.00 94.38 221 PHE A N 1
ATOM 1800 C CA . PHE A 1 221 ? -24.588 3.392 43.774 1.00 94.38 221 PHE A CA 1
ATOM 1801 C C . PHE A 1 221 ? -24.959 3.142 45.231 1.00 94.38 221 PHE A C 1
ATOM 1803 O O . PHE A 1 221 ? -24.304 2.362 45.924 1.00 94.38 221 PHE A O 1
ATOM 1810 N N . CYS A 1 222 ? -26.072 3.725 45.674 1.00 94.69 222 CYS A N 1
ATOM 1811 C CA . CYS A 1 222 ? -26.617 3.434 46.993 1.00 94.69 222 CYS A CA 1
ATOM 1812 C C . CYS A 1 222 ? -27.055 1.965 47.073 1.00 94.69 222 CYS A C 1
ATOM 1814 O O . CYS A 1 222 ? -27.961 1.552 46.351 1.00 94.69 222 CYS A O 1
ATOM 1816 N N . LYS 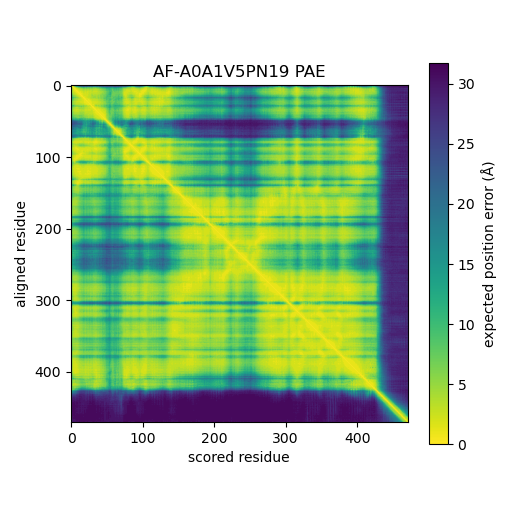A 1 223 ? -26.477 1.174 47.981 1.00 93.38 223 LYS A N 1
ATOM 1817 C CA . LYS A 1 223 ? -26.822 -0.244 48.186 1.00 93.38 223 LYS A CA 1
ATOM 1818 C C . LYS A 1 223 ? -28.286 -0.443 48.572 1.00 93.38 223 LYS A C 1
ATOM 1820 O O . LYS A 1 223 ? -28.863 -1.467 48.226 1.00 93.38 223 LYS A O 1
ATOM 1825 N N . GLN A 1 224 ? -28.878 0.517 49.286 1.00 93.50 224 GLN A N 1
ATOM 1826 C CA . GLN A 1 224 ? -30.263 0.421 49.755 1.00 93.50 224 GLN A CA 1
ATOM 1827 C C . GLN A 1 224 ? -31.285 0.782 48.670 1.00 93.50 224 GLN A C 1
ATOM 1829 O O . GLN A 1 224 ? -32.332 0.150 48.590 1.00 93.50 224 GLN A O 1
ATOM 1834 N N . HIS A 1 225 ? -30.988 1.785 47.840 1.00 90.56 225 HIS A N 1
ATOM 1835 C CA . HIS A 1 225 ? -31.955 2.355 46.892 1.00 90.56 225 HIS A CA 1
ATOM 1836 C C . HIS A 1 225 ? -31.621 2.074 45.418 1.00 90.56 225 HIS A C 1
ATOM 1838 O O . HIS A 1 225 ? -32.429 2.362 44.542 1.00 90.56 225 HIS A O 1
ATOM 1844 N N . GLY A 1 226 ? -30.425 1.560 45.117 1.00 88.62 226 GLY A N 1
ATOM 1845 C CA . GLY A 1 226 ? -29.947 1.276 43.760 1.00 88.62 226 GLY A CA 1
ATOM 1846 C C . GLY A 1 226 ? -29.658 2.509 42.894 1.00 88.62 226 GLY A C 1
ATOM 1847 O O . GLY A 1 226 ? -29.237 2.353 41.751 1.00 88.62 226 GLY A O 1
ATOM 1848 N N . GLN A 1 227 ? -29.874 3.723 43.408 1.00 90.69 227 GLN A N 1
ATOM 1849 C CA . GLN A 1 227 ? -29.663 4.969 42.672 1.00 90.69 227 GLN A CA 1
ATOM 1850 C C . GLN A 1 227 ? -28.183 5.357 42.625 1.00 90.69 227 GLN A C 1
ATOM 1852 O O . GLN A 1 227 ? -27.452 5.187 43.605 1.00 90.69 227 GLN A O 1
ATOM 1857 N N . GLN A 1 228 ? -27.760 5.904 41.484 1.00 91.88 228 GLN A N 1
ATOM 1858 C CA . GLN A 1 228 ? -26.436 6.496 41.321 1.00 91.88 228 GLN A CA 1
ATOM 1859 C C . GLN A 1 228 ? -26.318 7.749 42.192 1.00 91.88 228 GLN A C 1
ATOM 1861 O O . GLN A 1 228 ? -27.168 8.634 42.133 1.00 91.88 228 GLN A O 1
ATOM 1866 N N . ILE A 1 229 ? -25.246 7.818 42.978 1.00 91.12 229 ILE A N 1
ATOM 1867 C CA . ILE A 1 229 ? -24.954 8.930 43.882 1.00 91.12 229 ILE A CA 1
ATOM 1868 C C . ILE A 1 229 ? -24.045 9.935 43.167 1.00 91.12 229 ILE A C 1
ATOM 1870 O O . ILE A 1 229 ? -24.402 11.101 43.042 1.00 91.12 229 ILE A O 1
ATOM 1874 N N . PHE A 1 230 ? -22.881 9.486 42.682 1.00 88.75 230 PHE A N 1
ATOM 1875 C CA . PHE A 1 230 ? -21.915 10.313 41.947 1.00 88.75 230 PHE A CA 1
ATOM 1876 C C . PHE A 1 230 ? -20.918 9.453 41.140 1.00 88.75 230 PHE A C 1
ATOM 1878 O O . PHE A 1 230 ? -20.890 8.227 41.273 1.00 88.75 230 PHE A O 1
ATOM 1885 N N . ARG A 1 231 ? -20.132 10.107 40.270 1.00 92.75 231 ARG A N 1
ATOM 1886 C CA . ARG A 1 231 ? -19.092 9.531 39.391 1.00 92.75 231 ARG A CA 1
ATOM 1887 C C . ARG A 1 231 ? -17.751 10.200 39.698 1.00 92.75 231 ARG A C 1
ATOM 1889 O O . ARG A 1 231 ? -17.720 11.416 39.871 1.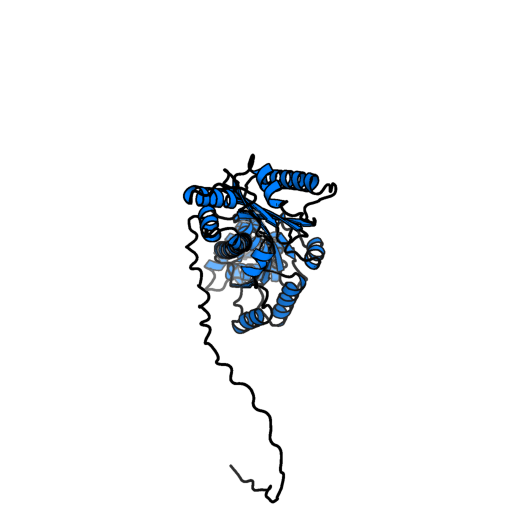00 92.75 231 ARG A O 1
ATOM 1896 N N . VAL A 1 232 ? -16.668 9.427 39.739 1.00 93.44 232 VAL A N 1
ATOM 1897 C CA . VAL A 1 232 ? -15.287 9.919 39.908 1.00 93.44 232 VAL A CA 1
ATOM 1898 C C . VAL A 1 232 ? -14.319 9.196 38.981 1.00 93.44 232 VAL A C 1
ATOM 1900 O O . VAL A 1 232 ? -14.609 8.100 38.517 1.00 93.44 232 VAL A O 1
ATOM 1903 N N . ASN A 1 233 ? -13.157 9.797 38.746 1.00 91.06 233 ASN A N 1
ATOM 1904 C CA . ASN A 1 233 ? -12.120 9.279 37.850 1.00 91.06 233 ASN A CA 1
ATOM 1905 C C . ASN A 1 233 ? -11.149 8.282 38.503 1.00 91.06 233 ASN A C 1
ATOM 1907 O O . ASN A 1 233 ? -10.303 7.708 37.825 1.00 91.06 233 ASN A O 1
ATOM 1911 N N . SER A 1 234 ? -11.223 8.077 39.819 1.00 92.44 234 SER A N 1
ATOM 1912 C CA . SER A 1 234 ? -10.357 7.125 40.512 1.00 92.44 234 SER A CA 1
ATOM 1913 C C . SER A 1 234 ? -10.997 6.595 41.789 1.00 92.44 234 SER A C 1
ATOM 1915 O O . SER A 1 234 ? -11.807 7.260 42.436 1.00 92.44 234 SER A O 1
ATOM 1917 N N . LYS A 1 235 ? -10.597 5.385 42.186 1.00 90.38 235 LYS A N 1
ATOM 1918 C CA . LYS A 1 235 ? -11.032 4.787 43.452 1.00 90.38 235 LYS A CA 1
ATOM 1919 C C . LYS A 1 235 ? -10.477 5.536 44.669 1.00 90.38 235 LYS A C 1
ATOM 1921 O O . LYS A 1 235 ? -11.194 5.701 45.650 1.00 90.38 235 LYS A O 1
ATOM 1926 N N . SER A 1 236 ? -9.252 6.059 44.583 1.00 92.31 236 SER A N 1
ATOM 1927 C CA . SER A 1 236 ? -8.642 6.845 45.664 1.00 92.31 236 SER A CA 1
ATOM 1928 C C . SER A 1 236 ? -9.421 8.128 45.963 1.00 92.31 236 SER A C 1
ATOM 1930 O O . SER A 1 236 ? -9.485 8.542 47.114 1.00 92.31 236 SER A O 1
ATOM 1932 N N . ALA A 1 237 ? -10.078 8.730 44.963 1.00 91.50 237 ALA A N 1
ATOM 1933 C CA . ALA A 1 237 ? -10.957 9.877 45.185 1.00 91.50 237 ALA A CA 1
ATOM 1934 C C . ALA A 1 237 ? -12.190 9.517 46.036 1.00 91.50 237 ALA A C 1
ATOM 1936 O O . ALA A 1 237 ? -12.684 10.356 46.787 1.00 91.50 237 ALA A O 1
ATOM 1937 N N . ILE A 1 238 ? -12.683 8.274 45.949 1.00 91.56 238 ILE A N 1
ATOM 1938 C CA . ILE A 1 238 ? -13.788 7.778 46.789 1.00 91.56 238 ILE A CA 1
ATOM 1939 C C . ILE A 1 238 ? -13.318 7.623 48.234 1.00 91.56 238 ILE A C 1
ATOM 1941 O O . ILE A 1 238 ? -14.027 8.021 49.156 1.00 91.56 238 ILE A O 1
ATOM 1945 N N . GLU A 1 239 ? -12.126 7.057 48.423 1.00 90.75 239 GLU A N 1
ATOM 1946 C CA . GLU A 1 239 ? -11.507 6.870 49.739 1.00 90.75 239 GLU A CA 1
ATOM 1947 C C . GLU A 1 239 ? -11.246 8.227 50.408 1.00 90.75 239 GLU A C 1
ATOM 1949 O O . GLU A 1 239 ? -11.730 8.467 51.510 1.00 90.75 239 GLU A O 1
ATOM 1954 N N . GLU A 1 240 ? -10.628 9.171 49.694 1.00 92.19 240 GLU A N 1
ATOM 1955 C CA . GLU A 1 240 ? -10.373 10.524 50.199 1.00 92.19 240 GLU A CA 1
ATOM 1956 C C . GLU A 1 240 ? -11.668 11.271 50.553 1.00 92.19 240 GLU A C 1
ATOM 1958 O O . GLU A 1 240 ? -11.754 11.950 51.579 1.00 92.19 240 GLU A O 1
ATOM 1963 N N . ALA A 1 241 ? -12.702 11.154 49.718 1.00 89.88 241 ALA A N 1
ATOM 1964 C CA . ALA A 1 241 ? -13.991 11.758 50.015 1.00 89.88 241 ALA A CA 1
ATOM 1965 C C . ALA A 1 241 ? -14.647 11.089 51.241 1.00 89.88 241 ALA A C 1
ATOM 1967 O O . ALA A 1 241 ? -15.234 11.775 52.077 1.00 89.88 241 ALA A O 1
ATOM 1968 N N . SER A 1 242 ? -14.504 9.774 51.411 1.00 91.38 242 SER A N 1
ATOM 1969 C CA . SER A 1 242 ? -14.987 9.083 52.608 1.00 91.38 242 SER A CA 1
ATOM 1970 C C . SER A 1 242 ? -14.272 9.575 53.869 1.00 91.38 242 SER A C 1
ATOM 1972 O O . SER A 1 242 ? -14.934 9.851 54.869 1.00 91.38 242 SER A O 1
ATOM 1974 N N . ASP A 1 243 ? -12.950 9.752 53.816 1.00 93.06 243 ASP A N 1
ATOM 1975 C CA . ASP A 1 243 ? -12.138 10.240 54.941 1.00 93.06 243 ASP A CA 1
ATOM 1976 C C . ASP A 1 243 ? -12.493 11.680 55.338 1.00 93.06 243 ASP A C 1
ATOM 1978 O O . ASP A 1 243 ? -12.422 12.058 56.509 1.00 93.06 243 ASP A O 1
ATOM 1982 N N . ARG A 1 244 ? -12.950 12.486 54.373 1.00 93.75 244 ARG A N 1
ATOM 1983 C CA . ARG A 1 244 ? -13.485 13.839 54.601 1.00 93.75 244 ARG A CA 1
ATOM 1984 C C . ARG A 1 244 ? -14.932 13.848 55.116 1.00 93.75 244 ARG A C 1
ATOM 1986 O O . ARG A 1 244 ? -15.506 14.924 55.280 1.00 93.75 244 ARG A O 1
ATOM 1993 N N . GLY A 1 245 ? -15.522 12.682 55.379 1.00 91.44 245 GLY A N 1
ATOM 1994 C CA . GLY A 1 245 ? -16.853 12.538 55.968 1.00 91.44 245 GLY A CA 1
ATOM 1995 C C . GLY A 1 245 ? -18.009 12.637 54.972 1.00 91.44 245 GLY A C 1
ATOM 1996 O O . GLY A 1 245 ? -19.139 12.903 55.383 1.00 91.44 245 GLY A O 1
ATOM 1997 N N . PHE A 1 246 ? -17.765 12.449 53.671 1.00 91.81 246 PHE A N 1
ATOM 1998 C CA . PHE A 1 246 ? -18.854 12.407 52.697 1.00 91.81 246 PHE A CA 1
ATOM 1999 C C . PHE A 1 246 ? -19.673 11.117 52.855 1.00 91.81 246 PHE A C 1
ATOM 2001 O O . PHE A 1 246 ? -19.150 10.002 52.821 1.00 91.81 246 PHE A O 1
ATOM 2008 N N . CYS A 1 247 ? -20.990 11.278 52.970 1.00 92.19 247 CYS A N 1
ATOM 2009 C CA . CYS A 1 247 ? -21.948 10.183 53.089 1.00 92.19 247 CYS A CA 1
ATOM 2010 C C . CYS A 1 247 ? -22.938 10.176 51.918 1.00 92.19 247 CYS A C 1
ATOM 2012 O O . CYS A 1 247 ? -23.188 11.194 51.271 1.00 92.19 247 CYS A O 1
ATOM 2014 N N . CYS A 1 248 ? -23.550 9.021 51.670 1.00 92.81 248 CYS A N 1
ATOM 2015 C CA . CYS A 1 248 ? -24.680 8.874 50.771 1.00 92.81 248 CYS A CA 1
ATOM 2016 C C . CYS A 1 248 ? -25.843 9.762 51.230 1.00 92.81 248 CYS A C 1
ATOM 2018 O O . CYS A 1 248 ? -26.389 9.566 52.316 1.00 92.81 248 CYS A O 1
ATOM 2020 N N . PHE A 1 249 ? -26.291 10.676 50.370 1.00 91.62 249 PHE A N 1
ATOM 2021 C CA . PHE A 1 249 ? -27.423 11.555 50.675 1.00 91.62 249 PHE A CA 1
ATOM 2022 C C . PHE A 1 249 ? -28.774 10.816 50.774 1.00 91.62 249 PHE A C 1
ATOM 2024 O O . PHE A 1 249 ? -29.739 11.391 51.269 1.00 91.62 249 PHE A O 1
ATOM 2031 N N . LEU A 1 250 ? -28.856 9.558 50.316 1.00 92.50 250 LEU A N 1
ATOM 2032 C CA . LEU A 1 250 ? -30.074 8.738 50.364 1.00 92.50 250 LEU A CA 1
ATOM 2033 C C . LEU A 1 250 ? -30.172 7.868 51.624 1.00 92.50 250 LEU A C 1
ATOM 2035 O O . LEU A 1 250 ? -31.262 7.713 52.164 1.00 92.50 250 LEU A O 1
ATOM 2039 N N . CYS A 1 251 ? -29.067 7.256 52.072 1.00 92.94 251 CYS A N 1
ATOM 2040 C CA . CYS A 1 251 ? -29.081 6.304 53.195 1.00 92.94 251 CYS A CA 1
ATOM 2041 C C . CYS A 1 251 ? -28.192 6.695 54.387 1.00 92.94 251 CYS A C 1
ATOM 2043 O O . CYS A 1 251 ? -28.228 6.030 55.420 1.00 92.94 251 CYS A O 1
ATOM 2045 N N . GLY A 1 252 ? -27.387 7.753 54.259 1.00 90.88 252 GLY A N 1
ATOM 2046 C CA . GLY A 1 252 ? -26.524 8.272 55.322 1.00 90.88 252 GLY A CA 1
ATOM 2047 C C . GLY A 1 252 ? -25.239 7.480 55.591 1.00 90.88 252 GLY A C 1
ATOM 2048 O O . GLY A 1 252 ? -24.444 7.915 56.419 1.00 90.88 252 GLY A O 1
ATOM 2049 N N . LYS A 1 253 ? -25.001 6.348 54.911 1.00 93.19 253 LYS A N 1
ATOM 2050 C CA . LYS A 1 253 ? -23.748 5.573 55.033 1.00 93.19 253 LYS A CA 1
ATOM 2051 C C . LYS A 1 253 ? -22.573 6.279 54.362 1.00 93.19 253 LYS A C 1
ATOM 2053 O O . LYS A 1 253 ? -22.785 7.076 53.450 1.00 93.19 253 LYS A O 1
ATOM 2058 N N . ALA A 1 254 ? -21.346 5.961 54.770 1.00 91.50 254 ALA A N 1
ATOM 2059 C CA . ALA A 1 254 ? -20.148 6.458 54.101 1.00 91.50 254 ALA A CA 1
ATOM 2060 C C . ALA A 1 254 ? -20.143 6.037 52.622 1.00 91.50 254 ALA A C 1
ATOM 2062 O O . ALA A 1 254 ? -20.569 4.937 52.275 1.00 91.50 254 ALA A O 1
ATOM 2063 N N . ILE A 1 255 ? -19.658 6.904 51.735 1.00 91.69 255 ILE A N 1
ATOM 2064 C CA . ILE A 1 255 ? -19.625 6.612 50.290 1.00 91.69 255 ILE A CA 1
ATOM 2065 C C . ILE A 1 255 ? -18.706 5.434 49.927 1.00 91.69 255 ILE A C 1
ATOM 2067 O O . ILE A 1 255 ? -18.943 4.769 48.922 1.00 91.69 255 ILE A O 1
ATOM 2071 N N . SER A 1 256 ? -17.694 5.143 50.748 1.00 91.19 256 SER A N 1
ATOM 2072 C CA . SER A 1 256 ? -16.826 3.965 50.611 1.00 91.19 256 SER A CA 1
ATOM 2073 C C . SER A 1 256 ? -17.551 2.651 50.932 1.00 91.19 256 SER A C 1
ATOM 2075 O O . SER A 1 256 ? -17.193 1.605 50.392 1.00 91.19 256 SER A O 1
ATOM 2077 N N . ASP A 1 257 ? -18.615 2.708 51.741 1.00 92.19 257 ASP A N 1
ATOM 2078 C CA . ASP A 1 257 ? -19.457 1.560 52.087 1.00 92.19 257 ASP A CA 1
ATOM 2079 C C . ASP A 1 257 ? -20.530 1.269 51.032 1.00 92.19 257 ASP A C 1
ATOM 2081 O O . ASP A 1 257 ? -21.276 0.293 51.164 1.00 92.19 257 ASP A O 1
ATOM 2085 N N . GLU A 1 258 ? -20.647 2.090 49.992 1.00 94.12 258 GLU A N 1
ATOM 2086 C CA . GLU A 1 258 ? -21.646 1.930 48.937 1.00 94.12 258 GLU A CA 1
ATOM 2087 C C . GLU A 1 258 ? -21.182 0.961 47.833 1.00 94.12 258 GLU A C 1
ATOM 2089 O O . GLU A 1 258 ? -20.118 0.344 47.921 1.00 94.12 258 GLU A O 1
ATOM 2094 N N . ARG A 1 259 ? -22.030 0.682 46.831 1.00 93.50 259 ARG A N 1
ATOM 2095 C CA . ARG A 1 259 ? -21.652 -0.207 45.717 1.00 93.50 259 ARG A CA 1
ATOM 2096 C C . ARG A 1 259 ? -20.867 0.608 44.696 1.00 93.50 259 ARG A C 1
ATOM 2098 O O . ARG A 1 259 ? -21.407 1.559 44.145 1.00 93.50 259 ARG A O 1
ATOM 2105 N N . ILE A 1 260 ? -19.627 0.217 44.431 1.00 94.12 260 ILE A N 1
ATOM 2106 C CA . ILE A 1 260 ? -18.752 0.881 43.461 1.00 94.12 260 ILE A CA 1
ATOM 2107 C C . ILE A 1 260 ? -18.644 -0.022 42.236 1.00 94.12 260 ILE A C 1
ATOM 2109 O O . ILE A 1 260 ? -18.169 -1.150 42.355 1.00 94.12 260 ILE A O 1
ATOM 2113 N N . ASP A 1 261 ? -19.073 0.478 41.081 1.00 93.75 261 ASP A N 1
ATOM 2114 C CA . ASP A 1 261 ? -18.929 -0.209 39.799 1.00 93.75 261 ASP A CA 1
ATOM 2115 C C . ASP A 1 261 ? -17.989 0.584 38.880 1.00 93.75 261 ASP A C 1
ATOM 2117 O O . ASP A 1 261 ? -17.974 1.818 38.893 1.00 93.75 261 ASP A O 1
ATOM 2121 N N . GLU A 1 262 ? -17.224 -0.127 38.055 1.00 94.62 262 GLU A N 1
ATOM 2122 C CA . GLU A 1 262 ? -16.388 0.475 37.014 1.00 94.62 262 GLU A CA 1
ATOM 2123 C C . GLU A 1 262 ? -17.241 0.824 35.794 1.00 94.62 262 GLU A C 1
ATOM 2125 O O . GLU A 1 262 ? -17.999 -0.009 35.290 1.00 94.62 262 GLU A O 1
ATOM 2130 N N . LEU A 1 263 ? -17.108 2.058 35.321 1.00 95.19 263 LEU A N 1
ATOM 2131 C CA . LEU A 1 263 ? -17.779 2.593 34.149 1.00 95.19 263 LEU A CA 1
ATOM 2132 C C . LEU A 1 263 ? -16.752 2.837 33.048 1.00 95.19 263 LEU A C 1
ATOM 2134 O O . LEU A 1 263 ? -15.813 3.613 33.213 1.00 95.19 263 LEU A O 1
ATOM 2138 N N . ILE A 1 264 ? -16.976 2.204 31.905 1.00 96.75 264 ILE A N 1
ATOM 2139 C CA . ILE A 1 264 ? -16.118 2.283 30.734 1.00 96.75 264 ILE A CA 1
ATOM 2140 C C . ILE A 1 264 ? -16.762 3.203 29.699 1.00 96.75 264 ILE A C 1
ATOM 2142 O O . ILE A 1 264 ? -17.940 3.053 29.361 1.00 96.75 264 ILE A O 1
ATOM 2146 N N . THR A 1 265 ? -15.976 4.158 29.206 1.00 95.81 265 THR A N 1
ATOM 2147 C CA . THR A 1 265 ? -16.356 5.098 28.143 1.00 95.81 265 THR A CA 1
ATOM 2148 C C . THR A 1 265 ? -15.343 5.014 27.007 1.00 95.81 265 THR A C 1
ATOM 2150 O O . THR A 1 265 ? -14.146 4.948 27.271 1.00 95.81 265 THR A O 1
ATOM 2153 N N . CYS A 1 266 ? -15.781 5.034 25.746 1.00 96.38 266 CYS A N 1
ATOM 2154 C CA . CYS A 1 266 ? -14.843 5.144 24.624 1.00 96.38 266 CYS A CA 1
ATOM 2155 C C . CYS A 1 266 ? -14.219 6.548 24.620 1.00 96.38 266 CYS A C 1
ATOM 2157 O O . CYS A 1 266 ? -14.949 7.544 24.684 1.00 96.38 266 CYS A O 1
ATOM 2159 N N . SER A 1 267 ? -12.888 6.634 24.574 1.00 96.44 267 SER A N 1
ATOM 2160 C CA . SER A 1 267 ? -12.199 7.925 24.496 1.00 96.44 267 SER A CA 1
ATOM 2161 C C . SER A 1 267 ? -12.388 8.553 23.113 1.00 96.44 267 SER A C 1
ATOM 2163 O O . SER A 1 267 ? -12.814 7.885 22.171 1.00 96.44 267 SER A O 1
ATOM 2165 N N . ASP A 1 268 ? -12.043 9.830 22.960 1.00 96.19 268 ASP A N 1
ATOM 2166 C CA . ASP A 1 268 ? -12.082 10.468 21.639 1.00 96.19 268 ASP A CA 1
ATOM 2167 C C . ASP A 1 268 ? -11.078 9.823 20.675 1.00 96.19 268 ASP A C 1
ATOM 2169 O O . ASP A 1 268 ? -11.406 9.597 19.517 1.00 96.19 268 ASP A O 1
ATOM 2173 N N . PHE A 1 269 ? -9.911 9.403 21.174 1.00 96.38 269 PHE A N 1
ATOM 2174 C CA . PHE A 1 269 ? -8.938 8.633 20.399 1.00 96.38 269 PHE A CA 1
ATOM 2175 C C . PHE A 1 269 ? -9.501 7.280 19.930 1.00 96.38 269 PHE A C 1
ATOM 2177 O O . PHE A 1 269 ? -9.410 6.943 18.750 1.00 96.38 269 PHE A O 1
ATOM 2184 N N . GLY A 1 270 ? -10.147 6.528 20.828 1.00 96.12 270 GLY A N 1
ATOM 2185 C CA . GLY A 1 270 ? -10.798 5.264 20.479 1.00 96.12 270 GLY A CA 1
ATOM 2186 C C . GLY A 1 270 ? -11.940 5.451 19.477 1.00 96.12 270 GLY A C 1
ATOM 2187 O O . GLY A 1 270 ? -12.085 4.650 18.555 1.00 96.12 270 GLY A O 1
ATOM 2188 N N . LYS A 1 271 ? -12.717 6.535 19.602 1.00 95.50 271 LYS A N 1
ATOM 2189 C CA . LYS A 1 271 ? -13.757 6.890 18.627 1.00 95.50 271 LYS A CA 1
ATOM 2190 C C . LYS A 1 271 ? -13.159 7.192 17.261 1.00 95.50 271 LYS A C 1
ATOM 2192 O O . LYS A 1 271 ? -13.673 6.656 16.290 1.00 95.50 271 LYS A O 1
ATOM 2197 N N . THR A 1 272 ? -12.084 7.978 17.192 1.00 94.12 272 THR A N 1
ATOM 2198 C CA . THR A 1 272 ? -11.392 8.295 15.934 1.00 94.12 272 THR A CA 1
ATOM 2199 C C . THR A 1 272 ? -10.890 7.035 15.236 1.00 94.12 272 THR A C 1
ATOM 2201 O O . THR A 1 272 ? -11.136 6.868 14.050 1.00 94.12 272 THR A O 1
ATOM 2204 N N . LEU A 1 273 ? -10.261 6.102 15.960 1.00 94.50 273 LEU A N 1
ATOM 2205 C CA . LEU A 1 273 ? -9.787 4.839 15.370 1.00 94.50 273 LEU A CA 1
ATOM 2206 C C . LEU A 1 273 ? -10.907 3.953 14.820 1.00 94.50 273 LEU A C 1
ATOM 2208 O O . LEU A 1 273 ? -10.709 3.224 13.847 1.00 94.50 273 LEU A O 1
ATOM 2212 N N . MET A 1 274 ? -12.075 4.004 15.453 1.00 92.44 274 MET A N 1
ATOM 2213 C CA . MET A 1 274 ? -13.242 3.230 15.048 1.00 92.44 274 MET A CA 1
ATOM 2214 C C . MET A 1 274 ? -14.117 3.959 14.022 1.00 92.44 274 MET A C 1
ATOM 2216 O O . MET A 1 274 ? -15.002 3.332 13.435 1.00 92.44 274 MET A O 1
ATOM 2220 N N . ASP A 1 275 ? -13.934 5.264 13.832 1.00 90.56 275 ASP A N 1
ATOM 2221 C CA . ASP A 1 275 ? -14.675 6.037 12.843 1.00 90.56 275 ASP A CA 1
ATOM 2222 C C . ASP A 1 275 ? -14.218 5.652 11.440 1.00 90.56 275 ASP A C 1
ATOM 2224 O O . ASP A 1 275 ? -13.020 5.531 11.185 1.00 90.56 275 ASP A O 1
ATOM 2228 N N . ARG A 1 276 ? -15.185 5.377 10.557 1.00 88.25 276 ARG A N 1
ATOM 2229 C CA . ARG A 1 276 ? -14.952 4.849 9.200 1.00 88.25 276 ARG A CA 1
ATOM 2230 C C . ARG A 1 276 ? -13.921 3.705 9.143 1.00 88.25 276 ARG A C 1
ATOM 2232 O O . ARG A 1 276 ? -13.277 3.547 8.125 1.00 88.25 276 ARG A O 1
ATOM 2239 N N . ASN A 1 277 ? -13.733 2.928 10.219 1.00 90.69 277 ASN A N 1
ATOM 2240 C CA . ASN A 1 277 ? -12.670 1.918 10.360 1.00 90.69 277 ASN A CA 1
ATOM 2241 C C . ASN A 1 277 ? -11.231 2.429 10.109 1.00 90.69 277 ASN A C 1
ATOM 2243 O O . ASN A 1 277 ? -10.398 1.688 9.590 1.00 90.69 277 ASN A O 1
ATOM 2247 N N . TYR A 1 278 ? -10.910 3.656 10.535 1.00 93.62 278 TYR A N 1
ATOM 2248 C CA . TYR A 1 278 ? -9.586 4.286 10.396 1.00 93.62 278 TYR A CA 1
ATOM 2249 C C . TYR A 1 278 ? -8.398 3.400 10.820 1.00 93.62 278 TYR A C 1
ATOM 2251 O O . TYR A 1 278 ? -7.310 3.491 10.254 1.00 93.62 278 TYR A O 1
ATOM 2259 N N . TRP A 1 279 ? -8.586 2.494 11.780 1.00 94.94 279 TRP A N 1
ATOM 2260 C CA . TRP A 1 279 ? -7.544 1.554 12.196 1.00 94.94 279 TRP A CA 1
ATOM 2261 C C . TRP A 1 279 ? -7.006 0.653 11.057 1.00 94.94 279 TRP A C 1
ATOM 2263 O O . TRP A 1 279 ? -5.831 0.286 11.098 1.00 94.94 279 TRP A O 1
ATOM 2273 N N . MET A 1 280 ? -7.812 0.321 10.037 1.00 95.25 280 MET A N 1
ATOM 2274 C CA . MET A 1 280 ? -7.412 -0.550 8.916 1.00 95.25 280 MET A CA 1
ATOM 2275 C C . MET A 1 280 ? -6.343 0.096 8.014 1.00 95.25 280 MET A C 1
ATOM 2277 O O . MET A 1 280 ? -5.265 -0.493 7.870 1.00 95.25 280 MET A O 1
ATOM 2281 N N . PRO A 1 281 ? -6.552 1.310 7.450 1.00 95.44 281 PRO A N 1
ATOM 2282 C CA . PRO A 1 281 ? -5.527 1.980 6.655 1.00 95.44 281 PRO A CA 1
ATOM 2283 C C . PRO A 1 281 ? -4.298 2.324 7.494 1.00 95.44 281 PRO A C 1
ATOM 2285 O O . PRO A 1 281 ? -3.188 2.202 6.989 1.00 95.44 281 PRO A O 1
ATOM 2288 N N . VAL A 1 282 ? -4.444 2.666 8.782 1.00 96.06 282 VAL A N 1
ATOM 2289 C CA . VAL A 1 282 ? -3.289 2.858 9.683 1.00 96.06 282 VAL A CA 1
ATOM 2290 C C . VAL A 1 282 ? -2.421 1.601 9.730 1.00 96.06 282 VAL A C 1
ATOM 2292 O O . VAL A 1 282 ? -1.193 1.690 9.636 1.00 96.06 282 VAL A O 1
ATOM 2295 N N . ARG A 1 283 ? -3.046 0.424 9.841 1.00 95.38 283 ARG A N 1
ATOM 2296 C CA . ARG A 1 283 ? -2.319 -0.842 9.899 1.00 95.38 283 ARG A CA 1
ATOM 2297 C C . ARG A 1 283 ? -1.611 -1.170 8.584 1.00 95.38 283 ARG A C 1
ATOM 2299 O O . ARG A 1 283 ? -0.470 -1.643 8.616 1.00 95.38 283 ARG A O 1
ATOM 2306 N N . LEU A 1 284 ? -2.244 -0.887 7.445 1.00 96.44 284 LEU A N 1
ATOM 2307 C CA . LEU A 1 284 ? -1.636 -1.043 6.121 1.00 96.44 284 LEU A CA 1
ATOM 2308 C C . LEU A 1 284 ? -0.486 -0.049 5.899 1.00 96.44 284 LEU A C 1
ATOM 2310 O O . LEU A 1 284 ? 0.593 -0.451 5.468 1.00 96.44 284 LEU A O 1
ATOM 2314 N N . ILE A 1 285 ? -0.666 1.223 6.266 1.00 96.38 2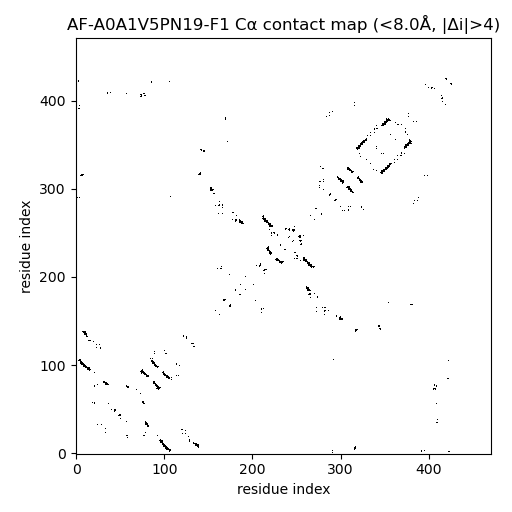85 ILE A N 1
ATOM 2315 C CA . ILE A 1 285 ? 0.385 2.249 6.214 1.00 96.38 285 ILE A CA 1
ATOM 2316 C C . ILE A 1 285 ? 1.604 1.800 7.016 1.00 96.38 285 ILE A C 1
ATOM 2318 O O . ILE A 1 285 ? 2.728 1.932 6.539 1.00 96.38 285 ILE A O 1
ATOM 2322 N N . GLN A 1 286 ? 1.404 1.226 8.205 1.00 95.25 286 GLN A N 1
ATOM 2323 C CA . GLN A 1 286 ? 2.507 0.707 9.008 1.00 95.25 286 GLN A CA 1
ATOM 2324 C C . GLN A 1 286 ? 3.308 -0.367 8.252 1.00 95.25 286 GLN A C 1
ATOM 2326 O O . GLN A 1 286 ? 4.539 -0.339 8.277 1.00 95.25 286 GLN A O 1
ATOM 2331 N N . ALA A 1 287 ? 2.626 -1.298 7.572 1.00 95.00 287 ALA A N 1
ATOM 2332 C CA . ALA A 1 287 ? 3.271 -2.337 6.767 1.00 95.00 287 ALA A CA 1
ATOM 2333 C C . ALA A 1 287 ? 4.070 -1.725 5.603 1.00 95.00 287 ALA A C 1
ATOM 2335 O O . ALA A 1 287 ? 5.241 -2.048 5.413 1.00 95.00 287 ALA A O 1
ATOM 2336 N N . LEU A 1 288 ? 3.474 -0.774 4.878 1.00 94.75 288 LEU A N 1
ATOM 2337 C CA . LEU A 1 288 ? 4.118 -0.075 3.762 1.00 94.75 288 LEU A CA 1
ATOM 2338 C C . LEU A 1 288 ? 5.341 0.744 4.214 1.00 94.75 288 LEU A C 1
ATOM 2340 O O . LEU A 1 288 ? 6.399 0.684 3.586 1.00 94.75 288 LEU A O 1
ATOM 2344 N N . GLN A 1 289 ? 5.242 1.467 5.332 1.00 92.75 289 GLN A N 1
ATOM 2345 C CA . GLN A 1 289 ? 6.343 2.274 5.865 1.00 92.75 289 GLN A CA 1
ATOM 2346 C C . GLN A 1 289 ? 7.521 1.418 6.346 1.00 92.75 289 GLN A C 1
ATOM 2348 O O . GLN A 1 289 ? 8.673 1.804 6.142 1.00 92.75 289 GLN A O 1
ATOM 2353 N N . LYS A 1 290 ? 7.269 0.227 6.916 1.00 91.62 290 LYS A N 1
ATOM 2354 C CA . LYS A 1 290 ? 8.334 -0.747 7.239 1.00 91.62 290 LYS A CA 1
ATOM 2355 C C . LYS A 1 290 ? 9.104 -1.200 5.993 1.00 91.62 290 LYS A C 1
ATOM 2357 O O . LYS A 1 290 ? 10.287 -1.515 6.097 1.00 91.62 290 LYS A O 1
ATOM 2362 N N . LEU A 1 291 ? 8.457 -1.182 4.827 1.00 90.38 291 LEU A N 1
ATOM 2363 C CA . LEU A 1 291 ? 9.046 -1.477 3.515 1.00 90.38 291 LEU A CA 1
ATOM 2364 C C . LEU A 1 291 ? 9.624 -0.227 2.822 1.00 90.38 291 LEU A C 1
ATOM 2366 O O . LEU A 1 291 ? 9.963 -0.261 1.641 1.00 90.38 291 LEU A O 1
ATOM 2370 N N . GLY A 1 292 ? 9.744 0.894 3.541 1.00 88.69 292 GLY A N 1
ATOM 2371 C CA . GLY A 1 292 ? 10.347 2.129 3.040 1.00 88.69 292 GLY A CA 1
ATOM 2372 C C . GLY A 1 292 ? 9.478 2.911 2.052 1.00 88.69 292 GLY A C 1
ATOM 2373 O O . GLY A 1 292 ? 9.986 3.823 1.392 1.00 88.69 292 GLY A O 1
ATOM 2374 N N . ILE A 1 293 ? 8.190 2.575 1.933 1.00 90.19 293 ILE A N 1
ATOM 2375 C CA . ILE A 1 293 ? 7.231 3.353 1.144 1.00 90.19 293 ILE A CA 1
ATOM 2376 C C . ILE A 1 293 ? 6.934 4.660 1.880 1.00 90.19 293 ILE A C 1
ATOM 2378 O O . ILE A 1 293 ? 6.584 4.670 3.062 1.00 90.19 293 ILE A O 1
ATOM 2382 N N . LYS A 1 294 ? 7.093 5.780 1.175 1.00 87.75 294 LYS A N 1
ATOM 2383 C CA . LYS A 1 294 ? 6.912 7.121 1.737 1.00 87.75 294 LYS A CA 1
ATOM 2384 C C . LYS A 1 294 ? 5.442 7.556 1.678 1.00 87.75 294 LYS A C 1
ATOM 2386 O O . LYS A 1 294 ? 4.752 7.176 0.734 1.00 87.75 294 LYS A O 1
ATOM 2391 N N . PRO A 1 295 ? 4.989 8.440 2.591 1.00 88.00 295 PRO A N 1
ATOM 2392 C CA . PRO A 1 295 ? 3.634 9.000 2.560 1.00 88.00 295 PRO A CA 1
ATOM 2393 C C . PRO A 1 295 ? 3.227 9.646 1.234 1.00 88.00 295 PRO A C 1
ATOM 2395 O O . PRO A 1 295 ? 2.066 9.610 0.864 1.00 88.00 295 PRO A O 1
ATOM 2398 N N . THR A 1 296 ? 4.187 10.172 0.473 1.00 85.38 296 THR A N 1
ATOM 2399 C CA . THR A 1 296 ? 3.945 10.787 -0.841 1.00 85.38 296 THR A CA 1
ATOM 2400 C C . THR A 1 296 ? 3.626 9.786 -1.957 1.00 85.38 296 THR A C 1
ATOM 2402 O O . THR A 1 296 ? 3.443 10.200 -3.097 1.00 85.38 296 THR A O 1
ATOM 2405 N N . GLN A 1 297 ? 3.665 8.479 -1.683 1.00 87.38 297 GLN A N 1
ATOM 2406 C CA . GLN A 1 297 ? 3.467 7.424 -2.685 1.00 87.38 297 GLN A CA 1
ATOM 2407 C C . GLN A 1 297 ? 2.092 6.763 -2.597 1.00 87.38 297 GLN A C 1
ATOM 2409 O O . GLN A 1 297 ? 1.750 5.988 -3.490 1.00 87.38 297 GLN A O 1
ATOM 2414 N N . TYR A 1 298 ? 1.322 7.043 -1.543 1.00 92.75 298 TYR A N 1
ATOM 2415 C CA . TYR A 1 298 ? -0.010 6.487 -1.367 1.00 92.75 298 TYR A CA 1
ATOM 2416 C C . TYR A 1 298 ? -1.059 7.562 -1.093 1.00 92.75 298 TYR A C 1
ATOM 2418 O O . TYR A 1 298 ? -0.757 8.628 -0.564 1.00 92.75 298 TYR A O 1
ATOM 2426 N N . PHE A 1 299 ? -2.300 7.247 -1.443 1.00 93.50 299 PHE A N 1
ATOM 2427 C CA . PHE A 1 299 ? -3.465 8.118 -1.326 1.00 93.50 299 PHE A CA 1
ATOM 2428 C C . PHE A 1 299 ? -4.605 7.322 -0.702 1.00 93.50 299 PHE A C 1
ATOM 2430 O O . PHE A 1 299 ? -4.746 6.139 -1.010 1.00 93.50 299 PHE A O 1
ATOM 2437 N N . ILE A 1 300 ? -5.391 7.936 0.182 1.00 94.88 300 ILE A N 1
ATOM 2438 C CA . ILE A 1 300 ? -6.467 7.236 0.888 1.00 94.88 300 ILE A CA 1
ATOM 2439 C C . ILE A 1 300 ? -7.805 7.869 0.544 1.00 94.88 300 ILE A C 1
ATOM 2441 O O . ILE A 1 300 ? -8.001 9.074 0.705 1.00 94.88 300 ILE A O 1
ATOM 2445 N N . ASP A 1 301 ? -8.726 7.024 0.105 1.00 93.69 301 ASP A N 1
ATOM 2446 C CA . ASP A 1 301 ? -10.128 7.354 -0.065 1.00 93.69 301 ASP A CA 1
ATOM 2447 C C . ASP A 1 301 ? -10.929 6.642 1.026 1.00 93.69 301 ASP A C 1
ATOM 2449 O O . ASP A 1 301 ? -11.022 5.416 1.063 1.00 93.69 301 ASP A O 1
ATOM 2453 N N . PHE A 1 302 ? -11.479 7.410 1.963 1.00 89.69 302 PHE A N 1
ATOM 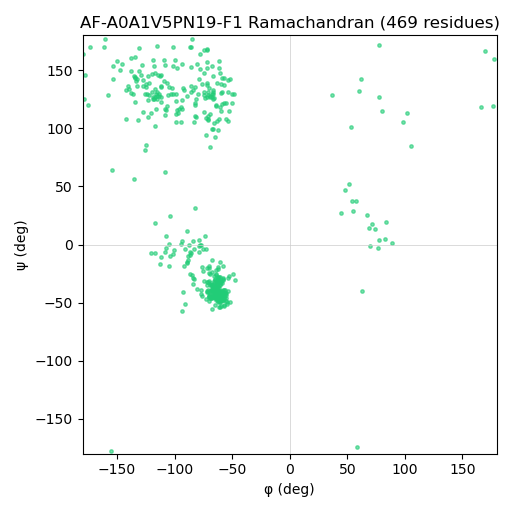2454 C CA . PHE A 1 302 ? -12.332 6.858 3.017 1.00 89.69 302 PHE A CA 1
ATOM 2455 C C . PHE A 1 302 ? -13.757 6.560 2.543 1.00 89.69 302 PHE A C 1
ATOM 2457 O O . PHE A 1 302 ? -14.534 6.010 3.328 1.00 89.69 302 PHE A O 1
ATOM 2464 N N . GLY A 1 303 ? -14.099 6.945 1.310 1.00 83.38 303 GLY A N 1
ATOM 2465 C CA . GLY A 1 303 ? -15.441 6.849 0.765 1.00 83.38 303 GLY A CA 1
ATOM 2466 C C . GLY A 1 303 ? -16.486 7.618 1.578 1.00 83.38 303 GLY A C 1
ATOM 2467 O O . GLY A 1 303 ? -16.206 8.323 2.560 1.00 83.38 303 GLY A O 1
ATOM 2468 N N . ASP A 1 304 ? -17.741 7.455 1.170 1.00 79.62 304 ASP A N 1
ATOM 2469 C CA . ASP A 1 304 ? -18.887 7.866 1.979 1.00 79.62 304 ASP A CA 1
ATOM 2470 C C . ASP A 1 304 ? -19.126 6.892 3.152 1.00 79.62 304 ASP A C 1
ATOM 2472 O O . ASP A 1 304 ? -18.606 5.781 3.190 1.00 79.62 304 ASP A O 1
ATOM 2476 N N . LYS A 1 305 ? -19.967 7.274 4.128 1.00 69.38 305 LYS A N 1
ATOM 2477 C CA . LYS A 1 305 ? -20.187 6.532 5.398 1.00 69.38 305 LYS A CA 1
ATOM 2478 C C . LYS A 1 305 ? -20.462 5.023 5.273 1.00 69.38 305 LYS A C 1
ATOM 2480 O O . LYS A 1 305 ? -20.219 4.298 6.235 1.00 69.38 305 LYS A O 1
ATOM 2485 N N . ASP A 1 306 ? -20.993 4.569 4.141 1.00 70.56 306 ASP A N 1
ATOM 2486 C CA . ASP A 1 306 ? -21.350 3.167 3.903 1.00 70.56 306 ASP A CA 1
ATOM 2487 C C . ASP A 1 306 ? -20.402 2.440 2.939 1.00 70.56 306 ASP A C 1
ATOM 2489 O O . ASP A 1 306 ? -20.567 1.233 2.729 1.00 70.56 306 ASP A O 1
ATOM 2493 N N . GLU A 1 307 ? -19.417 3.134 2.377 1.00 83.38 307 GLU A N 1
ATOM 2494 C CA . GLU A 1 307 ? -18.434 2.566 1.458 1.00 83.38 307 GLU A CA 1
ATOM 2495 C C . GLU A 1 307 ? -17.257 1.940 2.219 1.00 83.38 307 GLU A C 1
ATOM 2497 O O . GLU A 1 307 ? -17.189 1.983 3.453 1.00 83.38 307 GLU A O 1
ATOM 2502 N N . ASP A 1 308 ? -16.423 1.217 1.482 1.00 90.88 308 ASP A N 1
ATOM 2503 C CA . ASP A 1 308 ? -15.197 0.605 1.986 1.00 90.88 308 ASP A CA 1
ATOM 2504 C C . ASP A 1 308 ? -14.022 1.565 1.738 1.00 90.88 308 ASP A C 1
ATOM 2506 O O . ASP A 1 308 ? -14.102 2.426 0.860 1.00 90.88 308 ASP A O 1
ATOM 2510 N N . ILE A 1 309 ? -12.959 1.445 2.534 1.00 93.88 309 ILE A N 1
ATOM 2511 C CA . ILE A 1 309 ? -11.804 2.349 2.457 1.00 93.88 309 ILE A CA 1
ATOM 2512 C C . ILE A 1 309 ? -10.851 1.832 1.391 1.00 93.88 309 ILE A C 1
ATOM 2514 O O . ILE A 1 309 ? -10.434 0.674 1.465 1.00 93.88 309 ILE A O 1
ATOM 2518 N N . ASP A 1 310 ? -10.409 2.705 0.496 1.00 95.56 310 ASP A N 1
ATOM 2519 C CA . ASP A 1 310 ? -9.355 2.393 -0.457 1.00 95.56 310 ASP A CA 1
ATOM 2520 C C . ASP A 1 310 ? -8.049 3.087 -0.081 1.00 95.56 310 ASP A C 1
ATOM 2522 O O . ASP A 1 310 ? -8.011 4.265 0.279 1.00 95.56 310 ASP A O 1
ATOM 2526 N N . LEU A 1 311 ? -6.945 2.364 -0.221 1.00 96.88 311 LEU A N 1
ATOM 2527 C CA . LEU A 1 311 ? -5.614 2.948 -0.299 1.00 96.88 311 LEU A CA 1
ATOM 2528 C C . LEU A 1 311 ? -5.050 2.661 -1.685 1.00 96.88 311 LEU A C 1
ATOM 2530 O O . LEU A 1 311 ? -4.948 1.510 -2.096 1.00 96.88 311 LEU A O 1
ATOM 2534 N N . PHE A 1 312 ? -4.642 3.701 -2.395 1.00 95.81 312 PHE A N 1
ATOM 2535 C CA . PHE A 1 312 ? -3.963 3.585 -3.676 1.00 95.81 312 PHE A CA 1
ATOM 2536 C C . PHE A 1 312 ? -2.472 3.805 -3.493 1.00 95.81 312 PHE A C 1
ATOM 2538 O O . PHE A 1 312 ? -2.070 4.751 -2.825 1.00 95.81 312 PHE A O 1
ATOM 2545 N N . LEU A 1 313 ? -1.651 2.956 -4.099 1.00 94.50 313 LEU A N 1
ATOM 2546 C CA . LEU A 1 313 ? -0.195 3.025 -4.053 1.00 94.50 313 LEU A CA 1
ATOM 2547 C C . LEU A 1 313 ? 0.353 3.112 -5.473 1.00 94.50 313 LEU A C 1
ATOM 2549 O O . LEU A 1 313 ? 0.120 2.222 -6.289 1.00 94.50 313 LEU A O 1
ATOM 2553 N N . VAL A 1 314 ? 1.143 4.149 -5.740 1.00 90.31 314 VAL A N 1
ATOM 2554 C CA . VAL A 1 314 ? 1.924 4.253 -6.974 1.00 90.31 314 VAL A CA 1
ATOM 2555 C C . VAL A 1 314 ? 3.349 3.804 -6.671 1.00 90.31 314 VAL A C 1
ATOM 2557 O O . VAL A 1 314 ? 4.126 4.514 -6.023 1.00 90.31 314 VAL A O 1
ATOM 2560 N N . HIS A 1 315 ? 3.702 2.601 -7.121 1.00 87.44 315 HIS A N 1
ATOM 2561 C CA . HIS A 1 315 ? 5.005 2.000 -6.848 1.00 87.44 315 HIS A CA 1
ATOM 2562 C C . HIS A 1 315 ? 5.581 1.320 -8.089 1.00 87.44 315 HIS A C 1
ATOM 2564 O O . HIS A 1 315 ? 4.894 0.545 -8.743 1.00 87.44 315 HIS A O 1
ATOM 2570 N N . ASN A 1 316 ? 6.848 1.613 -8.412 1.00 86.56 316 ASN A N 1
ATOM 2571 C CA . ASN A 1 316 ? 7.568 1.049 -9.562 1.00 86.56 316 ASN A CA 1
ATOM 2572 C C . ASN A 1 316 ? 6.766 1.104 -10.871 1.00 86.56 316 ASN A C 1
ATOM 2574 O O . ASN A 1 316 ? 6.680 0.119 -11.603 1.00 86.56 316 ASN A O 1
ATOM 2578 N N . ASN A 1 317 ? 6.189 2.284 -11.123 1.00 84.25 317 ASN A N 1
ATOM 2579 C CA . ASN A 1 317 ? 5.354 2.578 -12.280 1.00 84.25 317 ASN A CA 1
ATOM 2580 C C . ASN A 1 317 ? 4.127 1.653 -12.415 1.00 84.25 317 ASN A C 1
ATOM 2582 O O . ASN A 1 317 ? 3.756 1.260 -13.512 1.00 84.25 317 ASN A O 1
ATOM 2586 N N . ARG A 1 318 ? 3.509 1.284 -11.290 1.00 89.38 318 ARG A N 1
ATOM 2587 C CA . ARG A 1 318 ? 2.254 0.528 -11.232 1.00 89.38 318 ARG A CA 1
ATOM 2588 C C . ARG A 1 318 ? 1.306 1.178 -10.239 1.00 89.38 318 ARG A C 1
ATOM 2590 O O . ARG A 1 318 ? 1.752 1.653 -9.189 1.00 89.38 318 ARG A O 1
ATOM 2597 N N . LEU A 1 319 ? 0.018 1.187 -10.570 1.00 93.50 319 LEU A N 1
ATOM 2598 C CA . LEU A 1 319 ? -1.042 1.584 -9.653 1.00 93.50 319 LEU A CA 1
ATOM 2599 C C . LEU A 1 319 ? -1.606 0.337 -8.972 1.00 93.50 319 LEU A C 1
ATOM 2601 O O . LEU A 1 319 ? -2.157 -0.542 -9.631 1.00 93.50 319 LEU A O 1
ATOM 2605 N N . MET A 1 320 ? -1.475 0.280 -7.651 1.00 96.19 320 MET A N 1
ATOM 2606 C CA . MET A 1 320 ? -2.074 -0.762 -6.825 1.00 96.19 320 MET A CA 1
ATOM 2607 C C . MET A 1 320 ? -3.214 -0.172 -6.001 1.00 96.19 320 MET A C 1
ATOM 2609 O O . MET A 1 320 ? -3.080 0.935 -5.479 1.00 96.19 320 MET A O 1
ATOM 2613 N N . MET A 1 321 ? -4.306 -0.915 -5.848 1.00 97.31 321 MET A N 1
ATOM 2614 C CA . MET A 1 321 ? -5.438 -0.536 -5.000 1.00 97.31 321 MET A CA 1
ATOM 2615 C C . MET A 1 321 ? -5.604 -1.547 -3.870 1.00 97.31 321 MET A C 1
ATOM 2617 O O . MET A 1 321 ? -5.599 -2.749 -4.110 1.00 97.31 321 MET A O 1
ATOM 2621 N N . PHE A 1 322 ? -5.784 -1.067 -2.646 1.00 97.81 322 PHE A N 1
ATOM 2622 C CA . PHE A 1 322 ? -6.082 -1.868 -1.465 1.00 97.81 322 PHE A CA 1
ATOM 2623 C C . PHE A 1 322 ? -7.465 -1.472 -0.942 1.00 97.81 322 PHE A C 1
ATOM 2625 O O . PHE A 1 322 ? -7.580 -0.439 -0.290 1.00 97.81 322 PHE A O 1
ATOM 2632 N N . GLU A 1 323 ? -8.495 -2.277 -1.207 1.00 97.00 323 GLU A N 1
ATOM 2633 C CA . GLU A 1 323 ? -9.832 -2.068 -0.628 1.00 97.00 323 GLU A CA 1
ATOM 2634 C C . GLU A 1 323 ? -9.919 -2.817 0.708 1.00 97.00 323 GLU A C 1
ATOM 2636 O O . GLU A 1 323 ? -9.603 -4.007 0.794 1.00 97.00 323 GLU A O 1
ATOM 2641 N N . MET A 1 324 ? -10.320 -2.120 1.769 1.00 95.56 324 MET A N 1
ATOM 2642 C CA . MET A 1 324 ? -10.369 -2.626 3.140 1.00 95.56 324 MET A CA 1
ATOM 2643 C C . MET A 1 324 ? -11.802 -2.624 3.668 1.00 95.56 324 MET A C 1
ATOM 2645 O O . MET A 1 324 ? -12.455 -1.581 3.706 1.00 95.56 324 MET A O 1
ATOM 2649 N N . THR A 1 325 ? -12.275 -3.780 4.143 1.00 92.25 325 THR A N 1
ATOM 2650 C CA . THR A 1 325 ? -13.655 -3.924 4.634 1.00 92.25 325 THR A CA 1
ATOM 2651 C C . THR A 1 325 ? -13.778 -4.777 5.897 1.00 92.25 325 THR A C 1
ATOM 2653 O O . THR A 1 325 ? -13.226 -5.878 5.993 1.00 92.25 325 THR A O 1
ATOM 2656 N N . ASP A 1 326 ? -14.543 -4.286 6.877 1.00 89.62 326 ASP A N 1
ATOM 2657 C CA . ASP A 1 326 ? -14.967 -5.052 8.060 1.00 89.62 326 ASP A CA 1
ATOM 2658 C C . ASP A 1 326 ? -16.350 -5.709 7.877 1.00 89.62 326 ASP A C 1
ATOM 2660 O O . ASP A 1 326 ? -16.898 -6.312 8.804 1.00 89.62 326 ASP A O 1
ATOM 2664 N N . LYS A 1 327 ? -16.943 -5.566 6.685 1.00 88.50 327 LYS A N 1
ATOM 2665 C CA . LYS A 1 327 ? -18.306 -5.999 6.372 1.00 88.50 327 LYS A CA 1
ATOM 2666 C C . LYS A 1 327 ? -18.289 -7.331 5.633 1.00 88.50 327 LYS A C 1
ATOM 2668 O O . LYS A 1 327 ? -17.339 -7.708 4.951 1.00 88.50 327 LYS A O 1
ATOM 2673 N N . LYS A 1 328 ? -19.424 -8.035 5.683 1.00 89.31 328 LYS A N 1
ATOM 2674 C CA . LYS A 1 328 ? -19.635 -9.211 4.836 1.00 89.31 328 LYS A CA 1
ATOM 2675 C C . LYS A 1 328 ? -19.647 -8.793 3.364 1.00 89.31 328 LYS A C 1
ATOM 2677 O O . LYS A 1 328 ? -20.513 -8.027 2.932 1.00 89.31 328 LYS A O 1
ATOM 2682 N N . PHE A 1 329 ? -18.726 -9.351 2.585 1.00 89.56 329 PHE A N 1
ATOM 2683 C CA . PHE A 1 329 ? -18.596 -9.012 1.175 1.00 89.56 329 PHE A CA 1
ATOM 2684 C C . PHE A 1 329 ? -19.825 -9.470 0.363 1.00 89.56 329 PHE A C 1
ATOM 2686 O O . PHE A 1 329 ? -20.317 -10.592 0.517 1.00 89.56 329 PHE A O 1
ATOM 2693 N N . SER A 1 330 ? -20.359 -8.579 -0.476 1.00 90.12 330 SER A N 1
ATOM 2694 C CA . SER A 1 330 ? -21.641 -8.734 -1.178 1.00 90.12 330 SER A CA 1
ATOM 2695 C C . SER A 1 330 ? -21.483 -8.426 -2.668 1.00 90.12 330 SER A C 1
ATOM 2697 O O . SER A 1 330 ? -20.466 -7.876 -3.078 1.00 90.12 330 SER A O 1
ATOM 2699 N N . LEU A 1 331 ? -22.498 -8.733 -3.488 1.00 90.25 331 LEU A N 1
ATOM 2700 C CA . LEU A 1 331 ? -22.483 -8.379 -4.917 1.00 90.25 331 LEU A CA 1
ATOM 2701 C C . LEU A 1 331 ? -22.394 -6.864 -5.153 1.00 90.25 331 LEU A C 1
ATOM 2703 O O . LEU A 1 331 ? -21.783 -6.440 -6.127 1.00 90.25 331 LEU A O 1
ATOM 2707 N N . LYS A 1 332 ? -22.969 -6.048 -4.255 1.00 90.94 332 LYS A N 1
ATOM 2708 C CA . LYS A 1 332 ? -22.837 -4.586 -4.324 1.00 90.94 332 LYS A CA 1
ATOM 2709 C C . LYS A 1 332 ? -21.370 -4.177 -4.165 1.00 90.94 332 LYS A C 1
ATOM 2711 O O . LYS A 1 332 ? -20.889 -3.380 -4.959 1.00 90.94 332 LYS A O 1
ATOM 2716 N N . HIS A 1 333 ? -20.677 -4.750 -3.178 1.00 92.00 333 HIS A N 1
ATOM 2717 C CA . HIS A 1 333 ? -19.255 -4.479 -2.946 1.00 92.00 333 HIS A CA 1
ATOM 2718 C C . HIS A 1 333 ? -18.421 -4.924 -4.157 1.00 92.00 333 HIS A C 1
ATOM 2720 O O . HIS A 1 333 ? -17.652 -4.138 -4.689 1.00 92.00 333 HIS A O 1
ATOM 2726 N N . ALA A 1 334 ? -18.679 -6.121 -4.697 1.00 92.75 334 ALA A N 1
ATOM 2727 C CA . ALA A 1 334 ? -17.981 -6.624 -5.883 1.00 92.75 334 ALA A CA 1
ATOM 2728 C C . ALA A 1 334 ? -18.141 -5.725 -7.123 1.00 92.75 334 ALA A C 1
ATOM 2730 O O . ALA A 1 334 ? -17.180 -5.517 -7.868 1.00 92.75 334 ALA A O 1
ATOM 2731 N N . PHE A 1 335 ? -19.346 -5.187 -7.342 1.00 93.12 335 PHE A N 1
ATOM 2732 C CA . PHE A 1 335 ? -19.609 -4.247 -8.430 1.00 93.12 335 PHE A CA 1
ATOM 2733 C C . PHE A 1 335 ? -18.825 -2.942 -8.252 1.00 93.12 335 PHE A C 1
ATOM 2735 O O . PHE A 1 335 ? -18.200 -2.486 -9.204 1.00 93.12 335 PHE A O 1
ATOM 2742 N N . LEU A 1 336 ? -18.831 -2.365 -7.045 1.00 93.12 336 LEU A N 1
ATOM 2743 C CA . LEU A 1 336 ? -18.105 -1.124 -6.753 1.00 93.12 336 LEU A CA 1
ATOM 2744 C C . LEU A 1 336 ? -16.590 -1.315 -6.881 1.00 93.12 336 LEU A C 1
ATOM 2746 O O . LEU A 1 336 ? -15.948 -0.536 -7.578 1.00 93.12 336 LEU A O 1
ATOM 2750 N N . PHE A 1 337 ? -16.047 -2.392 -6.311 1.00 94.44 337 PHE A N 1
ATOM 2751 C CA . PHE A 1 337 ? -14.637 -2.760 -6.436 1.00 94.44 337 PHE A CA 1
ATOM 2752 C C . PHE A 1 337 ? -14.206 -2.874 -7.906 1.00 94.44 337 PHE A C 1
ATOM 2754 O O . PHE A 1 337 ? -13.227 -2.265 -8.330 1.00 94.44 337 PHE A O 1
ATOM 2761 N N . SER A 1 338 ? -14.988 -3.592 -8.723 1.00 94.94 338 SER A N 1
ATOM 2762 C CA . SER A 1 338 ? -14.677 -3.768 -10.150 1.00 94.94 338 SER A CA 1
ATOM 2763 C C . SER A 1 338 ? -14.817 -2.465 -10.944 1.00 94.94 338 SER A C 1
ATOM 2765 O O . SER A 1 338 ? -14.041 -2.206 -11.861 1.00 94.94 338 SER A O 1
ATOM 2767 N N . ALA A 1 339 ? -15.784 -1.615 -10.586 1.00 93.94 339 ALA A N 1
ATOM 2768 C CA . ALA A 1 339 ? -15.945 -0.305 -11.207 1.00 93.94 339 ALA A CA 1
ATOM 2769 C C . ALA A 1 339 ? -14.740 0.607 -10.926 1.00 93.94 339 ALA A C 1
ATOM 2771 O O . ALA A 1 339 ? -14.277 1.282 -11.845 1.00 93.94 339 ALA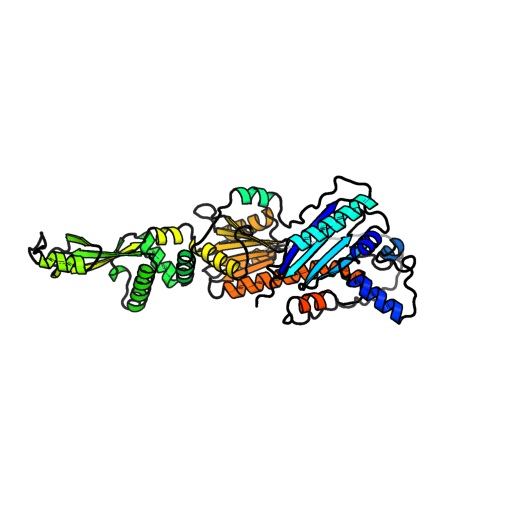 A O 1
ATOM 2772 N N . LYS A 1 340 ? -14.200 0.601 -9.699 1.00 93.94 340 LYS A N 1
ATOM 2773 C CA . LYS A 1 340 ? -12.982 1.349 -9.343 1.00 93.94 340 LYS A CA 1
ATOM 2774 C C . LYS A 1 340 ? -11.767 0.846 -10.125 1.00 93.94 340 LYS A C 1
ATOM 2776 O O . LYS A 1 340 ? -11.080 1.661 -10.738 1.00 93.94 340 LYS A O 1
ATOM 2781 N N . ASN A 1 341 ? -11.566 -0.475 -10.187 1.00 93.56 341 ASN A N 1
ATOM 2782 C CA . ASN A 1 341 ? -10.469 -1.087 -10.949 1.00 93.56 341 ASN A CA 1
ATOM 2783 C C . ASN A 1 341 ? -10.469 -0.630 -12.410 1.00 93.56 341 ASN A C 1
ATOM 2785 O O . ASN A 1 341 ? -9.450 -0.156 -12.905 1.00 93.56 341 ASN A O 1
ATOM 2789 N N . ALA A 1 342 ? -11.631 -0.708 -13.065 1.00 93.31 342 ALA A N 1
ATOM 2790 C CA . ALA A 1 342 ? -11.788 -0.298 -14.457 1.00 93.31 342 ALA A CA 1
ATOM 2791 C C . ALA A 1 342 ? -11.703 1.226 -14.652 1.00 93.31 342 ALA A C 1
ATOM 2793 O O . ALA A 1 342 ? -11.266 1.693 -15.694 1.00 93.31 342 ALA A O 1
ATOM 2794 N N . THR A 1 343 ? -12.131 2.026 -13.672 1.00 94.44 343 THR A N 1
ATOM 2795 C CA . THR A 1 343 ? -12.089 3.495 -13.782 1.00 94.44 343 THR A CA 1
ATOM 2796 C C . THR A 1 343 ? -10.661 4.029 -13.700 1.00 94.44 343 THR A C 1
ATOM 2798 O O . THR A 1 343 ? -10.338 5.026 -14.356 1.00 94.44 343 THR A O 1
ATOM 2801 N N . PHE A 1 344 ? -9.816 3.390 -12.890 1.00 93.88 344 PHE A N 1
ATOM 2802 C CA . PHE A 1 344 ? -8.455 3.843 -12.600 1.00 93.88 344 PHE A CA 1
ATOM 2803 C C . PHE A 1 344 ? -7.360 3.044 -13.314 1.00 93.88 344 PHE A C 1
ATOM 2805 O O . PHE A 1 344 ? -6.193 3.381 -13.139 1.00 93.88 344 PHE A O 1
ATOM 2812 N N . ASP A 1 345 ? -7.721 2.042 -14.122 1.00 93.06 345 ASP A N 1
ATOM 2813 C CA . ASP A 1 345 ? -6.782 1.132 -14.796 1.00 93.06 345 ASP A CA 1
ATOM 2814 C C . ASP A 1 345 ? -5.781 0.512 -13.802 1.00 93.06 345 ASP A C 1
ATOM 2816 O O . ASP A 1 345 ? -4.562 0.601 -13.947 1.00 93.06 345 ASP A O 1
ATOM 2820 N N . VAL A 1 346 ? -6.315 -0.069 -12.723 1.00 94.81 346 VAL A N 1
ATOM 2821 C CA . VAL A 1 346 ? -5.510 -0.657 -11.643 1.00 94.81 346 VAL A CA 1
ATOM 2822 C C . VAL A 1 346 ? -4.767 -1.902 -12.147 1.00 94.81 346 VAL A C 1
ATOM 2824 O O . VAL A 1 346 ? -5.392 -2.841 -12.639 1.00 94.81 346 VAL A O 1
ATOM 2827 N N . ASP A 1 347 ? -3.444 -1.938 -11.950 1.00 94.31 347 ASP A N 1
ATOM 2828 C CA . ASP A 1 347 ? -2.579 -3.081 -12.297 1.00 94.31 347 ASP A CA 1
ATOM 2829 C C . ASP A 1 347 ? -2.797 -4.255 -11.333 1.00 94.31 347 ASP A C 1
ATOM 2831 O O . ASP A 1 347 ? -2.969 -5.403 -11.741 1.00 94.31 347 ASP A O 1
ATOM 2835 N N . THR A 1 348 ? -2.820 -3.956 -10.032 1.00 96.31 348 THR A N 1
ATOM 2836 C CA . THR A 1 348 ? -3.011 -4.954 -8.974 1.00 96.31 348 THR A CA 1
ATOM 2837 C C . THR A 1 348 ? -4.024 -4.448 -7.958 1.00 96.31 348 THR A C 1
ATOM 2839 O O . THR A 1 348 ? -3.813 -3.405 -7.339 1.00 96.31 348 THR A O 1
ATOM 2842 N N . ALA A 1 349 ? -5.102 -5.198 -7.739 1.00 97.31 349 ALA A N 1
ATOM 2843 C CA . ALA A 1 349 ? -6.104 -4.862 -6.734 1.00 97.31 349 ALA A CA 1
ATOM 2844 C C . ALA A 1 349 ? -6.140 -5.918 -5.623 1.00 97.31 349 ALA A C 1
ATOM 2846 O O . ALA A 1 349 ? -6.240 -7.123 -5.861 1.00 97.31 349 ALA A O 1
ATOM 2847 N N . ILE A 1 350 ? -6.045 -5.455 -4.383 1.00 97.88 350 ILE A N 1
ATOM 2848 C CA . ILE A 1 350 ? -5.947 -6.268 -3.181 1.00 97.88 350 ILE A CA 1
ATOM 2849 C C . ILE A 1 350 ? -7.186 -6.005 -2.330 1.00 97.88 350 ILE A C 1
ATOM 2851 O O . ILE A 1 350 ? -7.379 -4.899 -1.834 1.00 97.88 350 ILE A O 1
ATOM 2855 N N . LEU A 1 351 ? -8.005 -7.032 -2.118 1.00 96.94 351 LEU A N 1
ATOM 2856 C CA . LEU A 1 351 ? -9.120 -6.967 -1.176 1.00 96.94 351 LEU A CA 1
ATOM 2857 C C . LEU A 1 351 ? -8.671 -7.494 0.189 1.00 96.94 351 LEU A C 1
ATOM 2859 O O . LEU A 1 351 ? -8.338 -8.675 0.323 1.00 96.94 351 LEU A O 1
ATOM 2863 N N . ILE A 1 352 ? -8.689 -6.629 1.201 1.00 96.25 352 ILE A N 1
ATOM 2864 C CA . ILE A 1 352 ? -8.361 -6.949 2.591 1.00 96.25 352 ILE A CA 1
ATOM 2865 C C . ILE A 1 352 ? -9.655 -6.955 3.408 1.00 96.25 352 ILE A C 1
ATOM 2867 O O . ILE A 1 352 ? -10.299 -5.922 3.581 1.00 96.25 352 ILE A O 1
ATOM 2871 N N . SER A 1 353 ? -10.043 -8.110 3.945 1.00 94.00 353 SER A N 1
ATOM 2872 C CA . SER A 1 353 ? -11.276 -8.228 4.732 1.00 94.00 353 SER A CA 1
ATOM 2873 C C . SER A 1 353 ? -11.036 -8.868 6.088 1.00 94.00 353 SER A C 1
ATOM 2875 O O . SER A 1 353 ? -10.268 -9.819 6.196 1.00 94.00 353 SER A O 1
ATOM 2877 N N . THR A 1 354 ? -11.712 -8.384 7.132 1.00 91.06 354 THR A N 1
ATOM 2878 C CA . THR A 1 354 ? -11.717 -9.061 8.444 1.00 91.06 354 THR A CA 1
ATOM 2879 C C . THR A 1 354 ? -12.535 -10.354 8.433 1.00 91.06 354 THR A C 1
ATOM 2881 O O . THR A 1 354 ? -12.335 -11.220 9.283 1.00 91.06 354 THR A O 1
ATOM 2884 N N . GLU A 1 355 ? -13.438 -10.502 7.464 1.00 89.44 355 GLU A N 1
ATOM 2885 C CA . GLU A 1 355 ? -14.296 -11.665 7.281 1.00 89.44 355 GLU A CA 1
ATOM 2886 C C . GLU A 1 355 ? -13.871 -12.458 6.041 1.00 89.44 355 GLU A C 1
ATOM 2888 O O . GLU A 1 355 ? -13.224 -11.960 5.119 1.00 89.44 355 GLU A O 1
ATOM 2893 N N . LYS A 1 356 ? -14.253 -13.735 5.998 1.00 90.25 356 LYS A N 1
ATOM 2894 C CA . LYS A 1 356 ? -13.922 -14.597 4.863 1.00 90.25 356 LYS A CA 1
ATOM 2895 C C . LYS A 1 356 ? -14.660 -14.148 3.599 1.00 90.25 356 LYS A C 1
ATOM 2897 O O . LYS A 1 356 ? -15.893 -14.060 3.602 1.00 90.25 356 LYS A O 1
ATOM 2902 N N . VAL A 1 357 ? -13.939 -13.981 2.489 1.00 91.56 357 VAL A N 1
ATOM 2903 C CA . VAL A 1 357 ? -14.561 -13.690 1.190 1.00 91.56 357 VAL A CA 1
ATOM 2904 C C . VAL A 1 357 ? -15.028 -15.011 0.568 1.00 91.56 357 VAL A C 1
ATOM 2906 O O . VAL A 1 357 ? -14.211 -15.912 0.366 1.00 91.56 357 VAL A O 1
ATOM 2909 N N . PRO A 1 358 ? -16.325 -15.188 0.246 1.00 92.56 358 PRO A N 1
ATOM 2910 C CA . PRO A 1 358 ? -16.810 -16.441 -0.329 1.00 92.56 358 PRO A CA 1
ATOM 2911 C C . PRO A 1 358 ? -16.078 -16.808 -1.628 1.00 92.56 358 PRO A C 1
ATOM 2913 O O . PRO A 1 358 ? -15.924 -15.966 -2.507 1.00 92.56 358 PRO A O 1
ATOM 2916 N N . VAL A 1 359 ? -15.708 -18.081 -1.800 1.00 92.38 359 VAL A N 1
ATOM 2917 C CA . VAL A 1 359 ? -14.946 -18.563 -2.976 1.00 92.38 359 VAL A CA 1
ATOM 2918 C C . VAL A 1 359 ? -15.638 -18.226 -4.300 1.00 92.38 359 VAL A C 1
ATOM 2920 O O . VAL A 1 359 ? -14.992 -17.766 -5.233 1.00 92.38 359 VAL A O 1
ATOM 2923 N N . LEU A 1 360 ? -16.964 -18.386 -4.367 1.00 92.19 360 LEU A N 1
ATOM 2924 C CA . LEU A 1 360 ? -17.750 -18.016 -5.552 1.00 92.19 360 LEU A CA 1
ATOM 2925 C C . LEU A 1 360 ? -17.617 -16.527 -5.899 1.00 92.19 360 LEU A C 1
ATOM 2927 O O . LEU A 1 360 ? -17.675 -16.160 -7.067 1.00 92.19 360 LEU A O 1
ATOM 2931 N N . MET A 1 361 ? -17.431 -15.674 -4.892 1.00 93.38 361 MET A N 1
ATOM 2932 C CA . MET A 1 361 ? -17.245 -14.244 -5.097 1.00 93.38 361 MET A CA 1
ATOM 2933 C C . MET A 1 361 ? -15.832 -13.919 -5.574 1.00 93.38 361 MET A C 1
ATOM 2935 O O . MET A 1 361 ? -15.678 -13.099 -6.470 1.00 93.38 361 MET A O 1
ATOM 2939 N N . GLN A 1 362 ? -14.816 -14.599 -5.037 1.00 94.12 362 GLN A N 1
ATOM 2940 C CA . GLN A 1 362 ? -13.442 -14.477 -5.535 1.00 94.12 362 GLN A CA 1
ATOM 2941 C C . GLN A 1 362 ? -13.368 -14.874 -7.018 1.00 94.12 362 GLN A C 1
ATOM 2943 O O . GLN A 1 362 ? -12.822 -14.134 -7.830 1.00 94.12 362 GLN A O 1
ATOM 2948 N N . GLN A 1 363 ? -14.011 -15.989 -7.389 1.00 92.75 363 GLN A N 1
ATOM 2949 C CA . GLN A 1 363 ? -14.109 -16.445 -8.780 1.00 92.75 363 GLN A CA 1
ATOM 2950 C C . GLN A 1 363 ? -14.850 -15.442 -9.669 1.00 92.75 363 GLN A C 1
ATOM 2952 O O . GLN A 1 363 ? -14.410 -15.166 -10.780 1.00 92.75 363 GLN A O 1
ATOM 2957 N N . HIS A 1 364 ? -15.961 -14.879 -9.185 1.00 93.50 364 HIS A N 1
ATOM 2958 C CA . HIS A 1 364 ? -16.695 -13.850 -9.916 1.00 93.50 364 HIS A CA 1
ATOM 2959 C C . HIS A 1 364 ? -15.832 -12.606 -10.168 1.00 93.50 364 HIS A C 1
ATOM 2961 O O . HIS A 1 364 ? -15.762 -12.136 -11.298 1.00 93.50 364 HIS A O 1
ATOM 2967 N N . LEU A 1 365 ? -15.132 -12.112 -9.143 1.00 95.12 365 LEU A N 1
ATOM 2968 C CA . LEU A 1 365 ? -14.239 -10.962 -9.267 1.00 95.12 365 LEU A CA 1
ATOM 2969 C C . LEU A 1 365 ? -13.112 -11.216 -10.274 1.00 95.12 365 LEU A C 1
ATOM 2971 O O . LEU A 1 365 ? -12.870 -10.363 -11.123 1.00 95.12 365 LEU A O 1
ATOM 2975 N N . GLN A 1 366 ? -12.487 -12.395 -10.234 1.00 93.94 366 GLN A N 1
ATOM 2976 C CA . GLN A 1 366 ? -11.450 -12.792 -11.195 1.00 93.94 366 GLN A CA 1
ATOM 2977 C C . GLN A 1 366 ? -11.978 -12.871 -12.634 1.00 93.94 366 GLN A C 1
ATOM 2979 O O . GLN A 1 366 ? -11.278 -12.510 -13.571 1.00 93.94 366 GLN A O 1
ATOM 2984 N N . GLN A 1 367 ? -13.223 -13.315 -12.829 1.00 92.62 367 GLN A N 1
ATOM 2985 C CA . GLN A 1 367 ? -13.838 -13.373 -14.160 1.00 92.62 367 GLN A CA 1
ATOM 2986 C C . GLN A 1 367 ? -14.186 -11.993 -14.724 1.00 92.62 367 GLN A C 1
ATOM 2988 O O . GLN A 1 367 ? -14.179 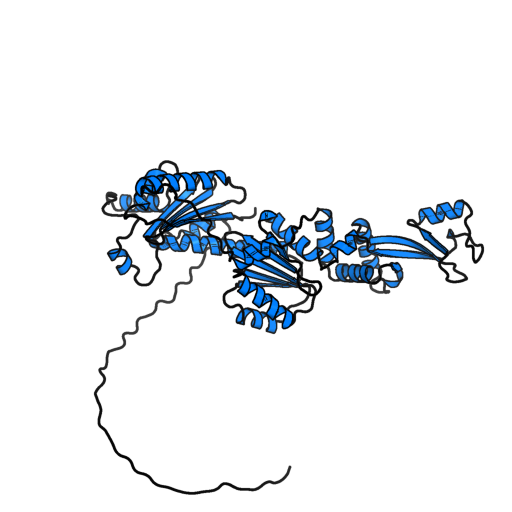-11.827 -15.943 1.00 92.62 367 GLN A O 1
ATOM 2993 N N . VAL A 1 368 ? -14.541 -11.041 -13.857 1.00 93.06 368 VAL A N 1
ATOM 2994 C CA . VAL A 1 368 ? -14.945 -9.682 -14.250 1.00 93.06 368 VAL A CA 1
ATOM 2995 C C . VAL A 1 368 ? -13.735 -8.768 -14.462 1.00 93.06 368 VAL A C 1
ATOM 2997 O O . VAL A 1 368 ? -13.776 -7.929 -15.354 1.00 93.06 368 VAL A O 1
ATOM 3000 N N . ASN A 1 369 ? -12.661 -8.942 -13.689 1.00 92.69 369 ASN A N 1
ATOM 3001 C CA . ASN A 1 369 ? -11.453 -8.111 -13.739 1.00 92.69 369 ASN A CA 1
ATOM 3002 C C . ASN A 1 369 ? -10.293 -8.902 -14.369 1.00 92.69 369 ASN A C 1
ATOM 3004 O O . ASN A 1 369 ? -9.306 -9.190 -13.700 1.00 92.69 369 ASN A O 1
ATOM 3008 N N . GLN A 1 370 ? -10.436 -9.311 -15.633 1.00 90.56 370 GLN A N 1
ATOM 3009 C CA . GLN A 1 370 ? -9.461 -10.198 -16.296 1.00 90.56 370 GLN A CA 1
ATOM 3010 C C . GLN A 1 370 ? -8.089 -9.545 -16.499 1.00 90.56 370 GLN A C 1
ATOM 3012 O O . GLN A 1 370 ? -7.083 -10.249 -16.523 1.00 90.56 370 GLN A O 1
ATOM 3017 N N . ASP A 1 371 ? -8.061 -8.217 -16.600 1.00 89.56 371 ASP A N 1
ATOM 3018 C CA . ASP A 1 371 ? -6.852 -7.436 -16.869 1.00 89.56 371 ASP A CA 1
ATOM 3019 C C . ASP A 1 371 ? -6.169 -6.914 -15.588 1.00 89.56 371 ASP A C 1
ATOM 3021 O O . ASP A 1 371 ? -5.136 -6.255 -15.667 1.00 89.56 371 ASP A O 1
ATOM 3025 N N . THR A 1 372 ? -6.716 -7.215 -14.403 1.00 93.88 372 THR A N 1
ATOM 3026 C CA . THR A 1 372 ? -6.173 -6.781 -13.105 1.00 93.88 372 THR A CA 1
ATOM 3027 C C . THR A 1 372 ? -5.721 -7.992 -12.292 1.00 93.88 372 THR A C 1
ATOM 3029 O O . THR A 1 372 ? -6.487 -8.937 -12.096 1.00 93.88 372 THR A O 1
ATOM 3032 N N . ASP A 1 373 ? -4.506 -7.960 -11.733 1.00 94.94 373 ASP A N 1
ATOM 3033 C CA . ASP A 1 373 ? -4.074 -9.002 -10.796 1.00 94.94 373 ASP A CA 1
ATOM 3034 C C . ASP A 1 373 ? -4.801 -8.844 -9.455 1.00 94.94 373 ASP A C 1
ATOM 3036 O O . ASP A 1 373 ? -4.556 -7.905 -8.693 1.00 94.94 373 ASP A O 1
ATOM 3040 N N . LEU A 1 374 ? -5.721 -9.766 -9.171 1.00 96.50 374 LEU A N 1
ATOM 3041 C CA . LEU A 1 374 ? -6.516 -9.755 -7.950 1.00 96.50 374 LEU A CA 1
ATOM 3042 C C . LEU A 1 374 ? -5.890 -10.611 -6.852 1.00 96.50 374 LEU A C 1
ATOM 3044 O O . LEU A 1 374 ? -5.737 -11.828 -6.996 1.00 96.50 374 LEU A O 1
ATOM 3048 N N . LYS A 1 375 ? -5.645 -9.995 -5.694 1.00 95.81 375 LYS A N 1
ATOM 3049 C CA . LYS A 1 375 ? -5.209 -10.684 -4.474 1.00 95.81 375 LYS A CA 1
ATOM 3050 C C . LYS A 1 375 ? -6.251 -10.529 -3.363 1.00 95.81 375 LYS A C 1
ATOM 3052 O O . LYS A 1 375 ? -6.908 -9.500 -3.236 1.00 95.81 375 LYS A O 1
ATOM 3057 N N . PHE A 1 376 ? -6.369 -11.550 -2.518 1.00 95.38 376 PHE A N 1
ATOM 3058 C CA . PHE A 1 376 ? -7.274 -11.556 -1.367 1.00 95.38 376 PHE A CA 1
ATOM 3059 C C . PHE A 1 376 ? -6.479 -11.783 -0.082 1.00 95.38 376 PHE A C 1
ATOM 3061 O O . PHE A 1 376 ? -5.700 -12.736 0.016 1.00 95.38 376 PHE A O 1
ATOM 3068 N N . ILE A 1 377 ? -6.688 -10.921 0.909 1.00 94.81 377 ILE A N 1
ATOM 3069 C CA . ILE A 1 377 ? -6.100 -11.036 2.241 1.00 94.81 377 ILE A CA 1
ATOM 3070 C C . ILE A 1 377 ? -7.242 -11.126 3.254 1.00 94.81 377 ILE A C 1
ATOM 3072 O O . ILE A 1 377 ? -8.007 -10.185 3.448 1.00 94.81 377 ILE A O 1
ATOM 3076 N N . GLU A 1 378 ? -7.363 -12.289 3.889 1.00 91.19 378 GLU A N 1
ATOM 3077 C CA . GLU A 1 378 ? -8.342 -12.539 4.947 1.00 91.19 378 GLU A CA 1
ATOM 3078 C C . GLU A 1 378 ? -7.668 -12.329 6.310 1.00 91.19 378 GLU A C 1
ATOM 3080 O O . GLU A 1 378 ? -6.728 -13.045 6.669 1.00 91.19 378 GLU A O 1
ATOM 3085 N N . GLY A 1 379 ? -8.152 -11.342 7.060 1.00 88.06 379 GLY A N 1
ATOM 3086 C CA . GLY A 1 379 ? -7.588 -10.868 8.318 1.00 88.06 379 GLY A CA 1
ATOM 3087 C C . GLY A 1 379 ? -6.353 -9.977 8.146 1.00 88.06 379 GLY A C 1
ATOM 3088 O O . GLY A 1 379 ? -5.792 -9.838 7.065 1.00 88.06 379 GLY A O 1
ATOM 3089 N N . PHE A 1 380 ? -5.909 -9.375 9.250 1.00 89.19 380 PHE A N 1
ATOM 3090 C CA . PHE A 1 380 ? -4.706 -8.528 9.295 1.00 89.19 380 PHE A CA 1
ATOM 3091 C C . PHE A 1 380 ? -3.479 -9.261 9.859 1.00 89.19 380 PHE A C 1
ATOM 3093 O O . PHE A 1 380 ? -2.358 -8.753 9.814 1.00 89.19 380 PHE A O 1
ATOM 3100 N N . HIS A 1 381 ? -3.668 -10.498 10.325 1.00 86.31 381 HIS A N 1
ATOM 3101 C CA . HIS A 1 381 ? -2.574 -11.312 10.827 1.00 86.31 381 HIS A CA 1
ATOM 3102 C C . HIS A 1 381 ? -1.585 -11.663 9.706 1.00 86.31 381 HIS A C 1
ATOM 3104 O O . HIS A 1 381 ? -1.957 -12.223 8.670 1.00 86.31 381 HIS A O 1
ATOM 3110 N N . GLY A 1 382 ? -0.309 -11.351 9.932 1.00 88.06 382 GLY A N 1
ATOM 3111 C CA . GLY A 1 382 ? 0.749 -11.534 8.938 1.00 88.06 382 GLY A CA 1
ATOM 3112 C C . GLY A 1 382 ? 0.609 -10.617 7.717 1.00 88.06 382 GLY A C 1
ATOM 3113 O O . GLY A 1 382 ? 1.031 -10.976 6.617 1.00 88.06 382 GLY A O 1
ATOM 3114 N N . LEU A 1 383 ? -0.052 -9.458 7.872 1.00 93.12 383 LEU A N 1
ATOM 3115 C CA . LEU A 1 383 ? -0.194 -8.482 6.790 1.00 93.12 383 LEU A CA 1
ATOM 3116 C C . LEU A 1 383 ? 1.176 -8.024 6.275 1.00 93.12 383 LEU A C 1
ATOM 3118 O O . LEU A 1 383 ? 1.346 -7.893 5.069 1.00 93.12 383 LEU A O 1
ATOM 3122 N N . ASP A 1 384 ? 2.151 -7.834 7.166 1.00 93.12 384 ASP A N 1
ATOM 3123 C CA . ASP A 1 384 ? 3.492 -7.359 6.808 1.00 93.12 384 ASP A CA 1
ATOM 3124 C C . ASP A 1 384 ? 4.150 -8.287 5.778 1.00 93.12 384 ASP A C 1
ATOM 3126 O O . ASP A 1 384 ? 4.551 -7.829 4.709 1.00 93.12 384 ASP A O 1
ATOM 3130 N N . GLU A 1 385 ? 4.187 -9.596 6.049 1.00 93.19 385 GLU A N 1
ATOM 3131 C CA . GLU A 1 385 ? 4.806 -10.576 5.153 1.00 93.19 385 GLU A CA 1
ATOM 3132 C C . GLU A 1 385 ? 4.034 -10.728 3.834 1.00 93.19 385 GLU A C 1
ATOM 3134 O O . GLU A 1 385 ? 4.632 -10.940 2.778 1.00 93.19 385 GLU A O 1
ATOM 3139 N N . ARG A 1 386 ? 2.698 -10.616 3.869 1.00 95.06 386 ARG A N 1
ATOM 3140 C CA . ARG A 1 386 ? 1.858 -10.705 2.662 1.00 95.06 386 ARG A CA 1
ATOM 3141 C C . ARG A 1 386 ? 2.059 -9.504 1.745 1.00 95.06 386 ARG A C 1
ATOM 3143 O O . ARG A 1 386 ? 2.216 -9.690 0.541 1.00 95.06 386 ARG A O 1
ATOM 3150 N N . ILE A 1 387 ? 2.068 -8.295 2.305 1.00 95.50 387 ILE A N 1
ATOM 3151 C CA . ILE A 1 387 ? 2.301 -7.059 1.550 1.00 95.50 387 ILE A CA 1
ATOM 3152 C C . ILE A 1 387 ? 3.726 -7.044 0.996 1.00 95.50 387 ILE A C 1
ATOM 3154 O O . ILE A 1 387 ? 3.909 -6.738 -0.180 1.00 95.50 387 ILE A O 1
ATOM 3158 N N . GLU A 1 388 ? 4.723 -7.451 1.789 1.00 93.62 388 GLU A N 1
ATOM 3159 C CA . GLU A 1 388 ? 6.097 -7.616 1.303 1.00 93.62 388 GLU A CA 1
ATOM 3160 C C . GLU A 1 388 ? 6.163 -8.602 0.127 1.00 93.62 388 GLU A C 1
ATOM 3162 O O . GLU A 1 388 ? 6.759 -8.292 -0.904 1.00 93.62 388 GLU A O 1
ATOM 3167 N N . GLY A 1 389 ? 5.501 -9.758 0.239 1.00 92.75 389 GLY A N 1
ATOM 3168 C CA . GLY A 1 389 ? 5.446 -10.758 -0.826 1.00 92.75 389 GLY A CA 1
ATOM 3169 C C . GLY A 1 389 ? 4.857 -10.219 -2.132 1.00 92.75 389 GLY A C 1
ATOM 3170 O O . GLY A 1 389 ? 5.469 -10.396 -3.184 1.00 92.75 389 GLY A O 1
ATOM 3171 N N . ILE A 1 390 ? 3.719 -9.519 -2.056 1.00 94.50 390 ILE A N 1
ATOM 3172 C CA . ILE A 1 390 ? 3.051 -8.914 -3.223 1.00 94.50 390 ILE A CA 1
ATOM 3173 C C . ILE A 1 390 ? 3.946 -7.848 -3.864 1.00 94.50 390 ILE A C 1
ATOM 3175 O O . ILE A 1 390 ? 4.128 -7.842 -5.081 1.00 94.50 390 ILE A O 1
ATOM 3179 N N . LEU A 1 391 ? 4.550 -6.961 -3.067 1.00 92.94 391 LEU A N 1
ATOM 3180 C CA . LEU A 1 391 ? 5.414 -5.907 -3.602 1.00 92.94 391 LEU A CA 1
ATOM 3181 C C . LEU A 1 391 ? 6.676 -6.477 -4.264 1.00 92.94 391 LEU A C 1
ATOM 3183 O O . LEU A 1 391 ? 7.062 -6.010 -5.334 1.00 92.94 391 LEU A O 1
ATOM 3187 N N . ILE A 1 392 ? 7.284 -7.520 -3.689 1.00 89.94 392 ILE A N 1
ATOM 3188 C CA . ILE A 1 392 ? 8.438 -8.208 -4.287 1.00 89.94 392 ILE A CA 1
ATOM 3189 C C . ILE A 1 392 ? 8.048 -8.942 -5.580 1.00 89.94 392 ILE A C 1
ATOM 3191 O O . ILE A 1 392 ? 8.817 -8.924 -6.544 1.00 89.94 392 ILE A O 1
ATOM 3195 N N . GLU A 1 393 ? 6.881 -9.593 -5.619 1.00 91.38 393 GLU A N 1
ATOM 3196 C CA . GLU A 1 393 ? 6.329 -10.222 -6.828 1.00 91.38 393 GLU A CA 1
ATOM 3197 C C . GLU A 1 393 ? 6.190 -9.184 -7.949 1.00 91.38 393 GLU A C 1
ATOM 3199 O O . GLU A 1 393 ? 6.793 -9.344 -9.012 1.00 91.38 393 GLU A O 1
ATOM 3204 N N . LYS A 1 394 ? 5.518 -8.061 -7.675 1.00 91.88 394 LYS A N 1
ATOM 3205 C CA . LYS A 1 394 ? 5.288 -6.997 -8.664 1.00 91.88 394 LYS A CA 1
ATOM 3206 C C . LYS A 1 394 ? 6.554 -6.277 -9.090 1.00 91.88 394 LYS A C 1
ATOM 3208 O O . LYS A 1 394 ? 6.735 -5.974 -10.266 1.00 91.88 394 LYS A O 1
ATOM 3213 N N . GLN A 1 395 ? 7.479 -6.059 -8.163 1.00 90.69 395 GLN A N 1
ATOM 3214 C CA . GLN A 1 395 ? 8.796 -5.529 -8.485 1.00 90.69 395 GLN A CA 1
ATOM 3215 C C . GLN A 1 395 ? 9.554 -6.454 -9.442 1.00 90.69 395 GLN A C 1
ATOM 3217 O O . GLN A 1 395 ? 10.170 -5.979 -10.396 1.00 90.69 395 GLN A O 1
ATOM 3222 N N . ARG A 1 396 ? 9.517 -7.769 -9.201 1.00 89.19 396 ARG A N 1
ATOM 3223 C CA . ARG A 1 396 ? 10.153 -8.749 -10.083 1.00 89.19 396 ARG A CA 1
ATOM 3224 C C . ARG A 1 396 ? 9.542 -8.704 -11.476 1.00 89.19 396 ARG A C 1
ATOM 3226 O O . ARG A 1 396 ? 10.299 -8.662 -12.438 1.00 89.19 396 ARG A O 1
ATOM 3233 N N . GLU A 1 397 ? 8.215 -8.680 -11.580 1.00 90.44 397 GLU A N 1
ATOM 3234 C CA . GLU A 1 397 ? 7.530 -8.538 -12.868 1.00 90.44 397 GLU A CA 1
ATOM 3235 C C . GLU A 1 397 ? 7.959 -7.255 -13.594 1.00 90.44 397 GLU A C 1
ATOM 3237 O O . GLU A 1 397 ? 8.302 -7.314 -14.769 1.00 90.44 397 GLU A O 1
ATOM 3242 N N . SER A 1 398 ? 8.022 -6.105 -12.908 1.00 90.06 398 SER A N 1
ATOM 3243 C CA . SER A 1 398 ? 8.509 -4.855 -13.514 1.00 90.06 398 SER A CA 1
ATOM 3244 C C . SER A 1 398 ? 9.946 -4.975 -14.029 1.00 90.06 398 SER A C 1
ATOM 3246 O O . SER A 1 398 ? 10.233 -4.534 -15.138 1.00 90.06 398 SER A O 1
ATOM 3248 N N . ILE A 1 399 ? 10.852 -5.592 -13.263 1.00 90.50 399 ILE A N 1
ATOM 3249 C CA . ILE A 1 399 ? 12.241 -5.805 -13.696 1.00 90.50 399 ILE A CA 1
ATOM 3250 C C . ILE A 1 399 ? 12.290 -6.722 -14.923 1.00 90.50 399 ILE A C 1
ATOM 3252 O O . ILE A 1 399 ? 12.987 -6.415 -15.887 1.00 90.50 399 ILE A O 1
ATOM 3256 N N . VAL A 1 400 ? 11.551 -7.834 -14.897 1.00 88.88 400 VAL A N 1
ATOM 3257 C CA . VAL A 1 400 ? 11.494 -8.797 -16.006 1.00 88.88 400 VAL A CA 1
ATOM 3258 C C . VAL A 1 400 ? 10.970 -8.124 -17.269 1.00 88.88 400 VAL A C 1
ATOM 3260 O O . VAL A 1 400 ? 11.635 -8.222 -18.295 1.00 88.88 400 VAL A O 1
ATOM 3263 N N . ASN A 1 401 ? 9.869 -7.375 -17.178 1.00 87.62 401 ASN A N 1
ATOM 3264 C CA . ASN A 1 401 ? 9.294 -6.643 -18.307 1.00 87.62 401 ASN A CA 1
ATOM 3265 C C . ASN A 1 401 ? 10.277 -5.606 -18.864 1.00 87.62 401 ASN A C 1
ATOM 3267 O O . ASN A 1 401 ? 10.454 -5.512 -20.070 1.00 87.62 401 ASN A O 1
ATOM 3271 N N . ILE A 1 402 ? 10.980 -4.863 -17.999 1.00 89.38 402 ILE A N 1
ATOM 3272 C CA . ILE A 1 402 ? 11.978 -3.889 -18.457 1.00 89.38 402 ILE A CA 1
ATOM 3273 C C . ILE A 1 402 ? 13.111 -4.573 -19.228 1.00 89.38 402 ILE A C 1
ATOM 3275 O O . ILE A 1 402 ? 13.592 -4.007 -20.207 1.00 89.38 402 ILE A O 1
ATOM 3279 N N . VAL A 1 403 ? 13.558 -5.744 -18.769 1.00 87.50 403 VAL A N 1
ATOM 3280 C CA . VAL A 1 403 ? 14.710 -6.455 -19.335 1.00 87.50 403 VAL A CA 1
ATOM 3281 C C . VAL A 1 403 ? 14.343 -7.310 -20.551 1.00 87.50 403 VAL A C 1
ATOM 3283 O O . VAL A 1 403 ? 15.203 -7.503 -21.406 1.00 87.50 403 VAL A O 1
ATOM 3286 N N . GLU A 1 404 ? 13.106 -7.807 -20.649 1.00 84.88 404 GLU A N 1
ATOM 3287 C CA . GLU A 1 404 ? 12.621 -8.605 -21.790 1.00 84.88 404 GLU A CA 1
ATOM 3288 C C . GLU A 1 404 ? 12.854 -7.873 -23.118 1.00 84.88 404 GLU A C 1
ATOM 3290 O O . GLU A 1 404 ? 13.351 -8.471 -24.071 1.00 84.88 404 GLU A O 1
ATOM 3295 N N . ASP A 1 405 ? 12.643 -6.557 -23.141 1.00 83.69 405 ASP A N 1
ATOM 3296 C CA . ASP A 1 405 ? 12.872 -5.720 -24.322 1.00 83.69 405 ASP A CA 1
ATOM 3297 C C . ASP A 1 405 ? 14.323 -5.798 -24.845 1.00 83.69 405 ASP A C 1
ATOM 3299 O O . ASP A 1 405 ? 14.571 -5.663 -26.041 1.00 83.69 405 ASP A O 1
ATOM 3303 N N . PHE A 1 406 ? 15.303 -6.059 -23.971 1.00 84.00 406 PHE A N 1
ATOM 3304 C CA . PHE A 1 406 ? 16.721 -6.162 -24.336 1.00 84.00 406 PHE A CA 1
ATOM 3305 C C . PHE A 1 406 ? 17.146 -7.566 -24.792 1.00 84.00 406 PHE A C 1
ATOM 3307 O O . PHE A 1 406 ? 18.286 -7.737 -25.233 1.00 84.00 406 PHE A O 1
ATOM 3314 N N . VAL A 1 407 ? 16.279 -8.582 -24.694 1.00 77.94 407 VAL A N 1
ATOM 3315 C CA . VAL A 1 407 ? 16.618 -9.984 -25.018 1.00 77.94 407 VAL A CA 1
ATOM 3316 C C . VAL A 1 407 ? 17.010 -10.153 -26.489 1.00 77.94 407 VAL A C 1
ATOM 3318 O O . VAL A 1 407 ? 17.832 -11.002 -26.823 1.00 77.94 407 VAL A O 1
ATOM 3321 N N . CYS A 1 408 ? 16.489 -9.319 -27.386 1.00 72.50 408 CYS A N 1
ATOM 3322 C CA . CYS A 1 408 ? 16.910 -9.300 -28.788 1.00 72.50 408 CYS A CA 1
ATOM 3323 C C . CYS A 1 408 ? 18.338 -8.780 -29.001 1.00 72.50 408 CYS A C 1
ATOM 3325 O O . CYS A 1 408 ? 18.979 -9.117 -29.995 1.00 72.50 408 CYS A O 1
ATOM 3327 N N . LEU A 1 409 ? 18.846 -7.955 -28.081 1.00 76.12 409 LEU A N 1
ATOM 3328 C CA . LEU A 1 409 ? 20.134 -7.290 -28.222 1.00 76.12 409 LEU A CA 1
ATOM 3329 C C . LEU A 1 409 ? 21.275 -8.154 -27.686 1.00 76.12 409 LEU A C 1
ATOM 3331 O O . LEU A 1 409 ? 22.436 -7.848 -27.951 1.00 76.12 409 LEU A O 1
ATOM 3335 N N . THR A 1 410 ? 20.994 -9.224 -26.940 1.00 74.88 410 THR A N 1
ATOM 3336 C CA . THR A 1 410 ? 22.024 -10.121 -26.409 1.00 74.88 410 THR A CA 1
ATOM 3337 C C . THR A 1 410 ? 21.502 -11.531 -26.162 1.00 74.88 410 THR A C 1
ATOM 3339 O O . THR A 1 410 ? 20.405 -11.730 -25.660 1.00 74.88 410 THR A O 1
ATOM 3342 N N . SER A 1 411 ? 22.334 -12.539 -26.434 1.00 69.25 411 SER A N 1
ATOM 3343 C CA . SER A 1 411 ? 22.026 -13.943 -26.124 1.00 69.25 411 SER A CA 1
ATOM 3344 C C . SER A 1 411 ? 22.231 -14.301 -24.644 1.00 69.25 411 SER A C 1
ATOM 3346 O O . SER A 1 411 ? 22.089 -15.462 -24.259 1.00 69.25 411 SER A O 1
ATOM 3348 N N . VAL A 1 412 ? 22.653 -13.344 -23.814 1.00 74.25 412 VAL A N 1
ATOM 3349 C CA . VAL A 1 412 ? 22.848 -13.535 -22.373 1.00 74.25 412 VAL A CA 1
ATOM 3350 C C . VAL A 1 412 ? 21.509 -13.390 -21.654 1.00 74.25 412 VAL A C 1
ATOM 3352 O O . VAL A 1 412 ? 20.777 -12.438 -21.896 1.00 74.25 412 VAL A O 1
ATOM 3355 N N . ASN A 1 413 ? 21.212 -14.296 -20.715 1.00 76.38 413 ASN A N 1
ATOM 3356 C CA . ASN A 1 413 ? 20.039 -14.182 -19.844 1.00 76.38 413 ASN A CA 1
ATOM 3357 C C . ASN A 1 413 ? 20.209 -13.011 -18.857 1.00 76.38 413 ASN A C 1
ATOM 3359 O O . ASN A 1 413 ? 20.639 -13.195 -17.715 1.00 76.38 413 ASN A O 1
ATOM 3363 N N . LEU A 1 414 ? 19.883 -11.802 -19.315 1.00 80.44 414 LEU A N 1
ATOM 3364 C CA . LEU A 1 414 ? 19.966 -10.583 -18.516 1.00 80.44 414 LEU A CA 1
ATOM 3365 C C . LEU A 1 414 ? 19.000 -10.612 -17.328 1.00 80.44 414 LEU A C 1
ATOM 3367 O O . LEU A 1 414 ? 19.366 -10.160 -16.248 1.00 80.44 414 LEU A O 1
ATOM 3371 N N . GLN A 1 415 ? 17.805 -11.186 -17.490 1.00 80.88 415 GLN A N 1
ATOM 3372 C CA . GLN A 1 415 ? 16.776 -11.232 -16.445 1.00 80.88 415 GLN A CA 1
ATOM 3373 C C . GLN A 1 415 ? 17.274 -11.966 -15.201 1.00 80.88 415 GLN A C 1
ATOM 3375 O O . GLN A 1 415 ? 17.242 -11.426 -14.096 1.00 80.88 415 GLN A O 1
ATOM 3380 N N . GLY A 1 416 ? 17.784 -13.187 -15.381 1.00 76.62 416 GLY A N 1
ATOM 3381 C CA . GLY A 1 416 ? 18.291 -13.999 -14.276 1.00 76.62 416 GLY A CA 1
ATOM 3382 C C . GLY A 1 416 ? 19.492 -13.356 -13.581 1.00 76.62 416 GLY A C 1
ATOM 3383 O O . GLY A 1 416 ? 19.582 -13.388 -12.353 1.00 76.62 416 GLY A O 1
ATOM 3384 N N . LEU A 1 417 ? 20.390 -12.733 -14.352 1.00 82.56 417 LEU A N 1
ATOM 3385 C CA . LEU A 1 417 ? 21.561 -12.040 -13.811 1.00 82.56 417 LEU A CA 1
ATOM 3386 C C . LEU A 1 417 ? 21.172 -10.798 -13.004 1.00 82.56 417 LEU A C 1
ATOM 3388 O O . LEU A 1 417 ? 21.673 -10.624 -11.894 1.00 82.56 417 LEU A O 1
ATOM 3392 N N . LEU A 1 418 ? 20.271 -9.970 -13.538 1.00 82.75 418 LEU A N 1
ATOM 3393 C CA . LEU A 1 418 ? 19.833 -8.730 -12.901 1.00 82.75 418 LEU A CA 1
ATOM 3394 C C . LEU A 1 418 ? 19.011 -8.997 -11.638 1.00 82.75 418 LEU A C 1
ATOM 3396 O O . LEU A 1 418 ? 19.177 -8.330 -10.621 1.00 82.75 418 LEU A O 1
ATOM 3400 N N . LEU A 1 419 ? 18.148 -10.013 -11.666 1.00 83.88 419 LEU A N 1
ATOM 3401 C CA . LEU A 1 419 ? 17.444 -10.436 -10.463 1.00 83.88 419 LEU A CA 1
ATOM 3402 C C . LEU A 1 419 ? 18.451 -10.901 -9.407 1.00 83.88 419 LEU A C 1
ATOM 3404 O O . LEU A 1 419 ? 18.466 -10.348 -8.308 1.00 83.88 419 LEU A O 1
ATOM 3408 N N . LYS A 1 420 ? 19.350 -11.840 -9.733 1.00 81.75 420 LYS A N 1
ATOM 3409 C CA . LYS A 1 420 ? 20.351 -12.338 -8.772 1.00 81.75 420 LYS A CA 1
ATOM 3410 C C . LYS A 1 420 ? 21.263 -11.249 -8.211 1.00 81.75 420 LYS A C 1
ATOM 3412 O O . LYS A 1 420 ? 21.672 -11.367 -7.057 1.00 81.75 420 LYS A O 1
ATOM 3417 N N . SER A 1 421 ? 21.591 -10.216 -8.985 1.00 82.19 421 SER A N 1
ATOM 3418 C CA . SER A 1 421 ? 22.399 -9.104 -8.481 1.00 82.19 421 SER A CA 1
ATOM 3419 C C . SER A 1 421 ? 21.629 -8.228 -7.488 1.00 82.19 421 SER A C 1
ATOM 3421 O O . SER A 1 421 ? 22.200 -7.832 -6.475 1.00 82.19 421 SER A O 1
ATOM 3423 N N . ILE A 1 422 ? 20.337 -7.982 -7.732 1.00 81.62 422 ILE A N 1
ATOM 3424 C CA . ILE A 1 422 ? 19.458 -7.204 -6.844 1.00 81.62 422 ILE A CA 1
ATOM 3425 C C . ILE A 1 422 ? 19.153 -7.969 -5.552 1.00 81.62 422 ILE A C 1
ATOM 3427 O O . ILE A 1 422 ? 19.207 -7.408 -4.458 1.00 81.62 422 ILE A O 1
ATOM 3431 N N . ASN A 1 423 ? 18.827 -9.257 -5.657 1.00 76.81 423 ASN A N 1
ATOM 3432 C CA . ASN A 1 423 ? 18.617 -10.122 -4.502 1.00 76.81 423 ASN A CA 1
ATOM 3433 C C . ASN A 1 423 ? 19.174 -11.528 -4.787 1.00 76.81 423 ASN A C 1
ATOM 3435 O O . ASN A 1 423 ? 18.544 -12.305 -5.515 1.00 76.81 423 ASN A O 1
ATOM 3439 N N . PRO A 1 424 ? 20.304 -11.905 -4.156 1.00 77.25 424 PRO A N 1
ATOM 3440 C CA . PRO A 1 424 ? 20.935 -13.211 -4.353 1.00 77.25 424 PRO A CA 1
ATOM 3441 C C . PRO A 1 424 ? 20.036 -14.414 -4.035 1.00 77.25 424 PRO A C 1
ATOM 3443 O O . PRO A 1 424 ? 20.324 -15.522 -4.479 1.00 77.25 424 PRO A O 1
ATOM 3446 N N . ASN A 1 425 ? 18.956 -14.213 -3.270 1.00 70.94 425 ASN A N 1
ATOM 3447 C CA . ASN A 1 425 ? 18.014 -15.267 -2.895 1.00 70.94 425 ASN A CA 1
ATOM 3448 C C . ASN A 1 425 ? 16.886 -15.489 -3.915 1.00 70.94 425 ASN A C 1
ATOM 3450 O O . ASN A 1 425 ? 16.035 -16.353 -3.683 1.00 70.94 425 ASN A O 1
ATOM 3454 N N . TYR A 1 426 ? 16.825 -14.741 -5.024 1.00 69.12 426 TYR A N 1
ATOM 3455 C CA . TYR A 1 426 ? 15.890 -15.084 -6.094 1.00 69.12 426 TYR A CA 1
ATOM 3456 C C . TYR A 1 426 ? 16.215 -16.485 -6.625 1.00 69.12 426 TYR A C 1
ATOM 3458 O O . TYR A 1 426 ? 17.308 -16.740 -7.131 1.00 69.12 426 TYR A O 1
ATOM 3466 N N . LYS A 1 427 ? 15.255 -17.409 -6.494 1.00 61.31 427 LYS A N 1
ATOM 3467 C CA . LYS A 1 427 ? 15.342 -18.734 -7.117 1.00 61.31 427 LYS A CA 1
ATOM 3468 C C . LYS A 1 427 ? 15.367 -18.564 -8.635 1.00 61.31 427 LYS A C 1
ATOM 3470 O O . LYS A 1 427 ? 14.634 -17.725 -9.158 1.00 61.31 427 LYS A O 1
ATOM 3475 N N . ASP A 1 428 ? 16.218 -19.346 -9.296 1.00 52.97 428 ASP A N 1
ATOM 3476 C CA . ASP A 1 428 ? 16.341 -19.367 -10.752 1.00 52.97 428 ASP A CA 1
ATOM 3477 C C . ASP A 1 428 ? 14.961 -19.527 -11.400 1.00 52.97 428 ASP A C 1
ATOM 3479 O O . ASP A 1 428 ? 14.175 -20.388 -11.002 1.00 52.97 428 ASP A O 1
ATOM 3483 N N . ILE A 1 429 ? 14.657 -18.658 -12.364 1.00 47.53 429 ILE A N 1
ATOM 3484 C CA . ILE A 1 429 ? 13.453 -18.771 -13.182 1.00 47.53 429 ILE A CA 1
ATOM 3485 C C . ILE A 1 429 ? 13.658 -19.998 -14.073 1.00 47.53 429 ILE A C 1
ATOM 3487 O O . ILE A 1 429 ? 14.527 -19.988 -14.948 1.00 47.53 429 ILE A O 1
ATOM 3491 N N . GLU A 1 430 ? 12.879 -21.058 -13.858 1.00 39.38 430 GLU A N 1
ATOM 3492 C CA . GLU A 1 430 ? 12.649 -22.042 -14.912 1.00 39.38 430 GLU A CA 1
ATOM 3493 C C . GLU A 1 430 ? 11.854 -21.319 -15.997 1.00 39.38 430 GLU A C 1
ATOM 3495 O O . GLU A 1 430 ? 10.658 -21.081 -15.859 1.00 39.38 430 GLU A O 1
ATOM 3500 N N . ILE A 1 431 ? 12.547 -20.871 -17.044 1.00 38.91 431 ILE A N 1
ATOM 3501 C CA . ILE A 1 431 ? 11.892 -20.342 -18.236 1.00 38.91 431 ILE A CA 1
ATOM 3502 C C . ILE A 1 431 ? 11.103 -21.519 -18.808 1.00 38.91 431 ILE A C 1
ATOM 3504 O O . ILE A 1 431 ? 11.704 -22.460 -19.336 1.00 38.91 431 ILE A O 1
ATOM 3508 N N . GLU A 1 432 ? 9.777 -21.500 -18.664 1.00 30.88 432 GLU A N 1
ATOM 3509 C CA . GLU A 1 432 ? 8.913 -22.427 -19.386 1.00 30.88 432 GLU A CA 1
ATOM 3510 C C . GLU A 1 432 ? 9.228 -22.265 -20.872 1.00 30.88 432 GLU A C 1
ATOM 3512 O O . GLU A 1 432 ? 8.934 -21.245 -21.499 1.00 30.88 432 GLU A O 1
ATOM 3517 N N . LYS A 1 433 ? 9.891 -23.272 -21.447 1.00 29.00 433 LYS A N 1
ATOM 3518 C CA . LYS A 1 433 ? 10.019 -23.368 -22.894 1.00 29.00 433 LYS A CA 1
ATOM 3519 C C . LYS A 1 433 ? 8.598 -23.448 -23.434 1.00 29.00 433 LYS A C 1
ATOM 3521 O O . LYS A 1 433 ? 7.908 -24.431 -23.160 1.00 29.00 433 LYS A O 1
ATOM 3526 N N . LYS A 1 434 ? 8.165 -22.439 -24.198 1.00 28.83 434 LYS A N 1
ATOM 3527 C CA . LYS A 1 434 ? 6.983 -22.593 -25.053 1.00 28.83 434 LYS A CA 1
ATOM 3528 C C . LYS A 1 434 ? 7.166 -23.906 -25.828 1.00 28.83 434 LYS A C 1
ATOM 3530 O O . LYS A 1 434 ? 8.261 -24.117 -26.354 1.00 28.83 434 LYS A O 1
ATOM 3535 N N . PRO A 1 435 ? 6.173 -24.811 -25.838 1.00 27.95 435 PRO A N 1
ATOM 3536 C CA . PRO A 1 435 ? 6.310 -26.068 -26.551 1.00 27.95 435 PRO A CA 1
ATOM 3537 C C . PRO A 1 435 ? 6.584 -25.765 -28.023 1.00 27.95 435 PRO A C 1
ATOM 3539 O O . PRO A 1 435 ? 5.891 -24.937 -28.619 1.00 27.95 435 PRO A O 1
ATOM 3542 N N . ASP A 1 436 ? 7.609 -26.415 -28.576 1.00 30.22 436 ASP A N 1
ATOM 3543 C CA . ASP A 1 436 ? 7.904 -26.370 -30.002 1.00 30.22 436 ASP A CA 1
ATOM 3544 C C . ASP A 1 436 ? 6.623 -26.749 -30.752 1.00 30.22 436 ASP A C 1
ATOM 3546 O O . ASP A 1 436 ? 6.116 -27.869 -30.623 1.00 30.22 436 ASP A O 1
ATOM 3550 N N . ILE A 1 437 ? 6.068 -25.799 -31.506 1.00 33.34 437 ILE A N 1
ATOM 3551 C CA . ILE A 1 437 ? 5.024 -26.105 -32.475 1.00 33.34 437 ILE A CA 1
ATOM 3552 C C . ILE A 1 437 ? 5.720 -26.938 -33.544 1.00 33.34 437 ILE A C 1
ATOM 3554 O O . ILE A 1 437 ? 6.436 -26.422 -34.400 1.00 33.34 437 ILE A O 1
ATOM 3558 N N . VAL A 1 438 ? 5.547 -28.253 -33.452 1.00 29.86 438 VAL A N 1
ATOM 3559 C CA . VAL A 1 438 ? 5.854 -29.159 -34.548 1.00 29.86 438 VAL A CA 1
ATOM 3560 C C . VAL A 1 438 ? 4.936 -28.741 -35.691 1.00 29.86 438 VAL A C 1
ATOM 3562 O O . VAL A 1 438 ? 3.721 -28.919 -35.615 1.00 29.86 438 VAL A O 1
ATOM 3565 N N . HIS A 1 439 ? 5.508 -28.124 -36.722 1.00 31.62 439 HIS A N 1
ATOM 3566 C CA . HIS A 1 439 ? 4.834 -27.963 -37.999 1.00 31.62 439 HIS A CA 1
ATOM 3567 C C . HIS A 1 439 ? 4.575 -29.368 -38.552 1.00 31.62 439 HIS A C 1
ATOM 3569 O O . HIS A 1 439 ? 5.478 -30.016 -39.074 1.00 31.62 439 HIS A O 1
ATOM 3575 N N . GLU A 1 440 ? 3.356 -29.872 -38.372 1.00 30.55 440 GLU A N 1
ATOM 3576 C CA . GLU A 1 440 ? 2.861 -30.973 -39.189 1.00 30.55 440 GLU A CA 1
ATOM 3577 C C . GLU A 1 440 ? 2.607 -30.406 -40.588 1.00 30.55 440 GLU A C 1
ATOM 3579 O O . GLU A 1 440 ? 1.721 -29.571 -40.785 1.00 30.55 440 GLU A O 1
ATOM 3584 N N . ASP A 1 441 ? 3.440 -30.830 -41.537 1.00 28.45 441 ASP A N 1
ATOM 3585 C CA . ASP A 1 441 ? 3.262 -30.602 -42.965 1.00 28.45 441 ASP A CA 1
ATOM 3586 C C . ASP A 1 441 ? 1.867 -31.095 -43.383 1.00 28.45 441 ASP A C 1
ATOM 3588 O O . ASP A 1 441 ? 1.604 -32.298 -43.457 1.00 28.45 441 ASP A O 1
ATOM 3592 N N . TYR A 1 442 ? 0.947 -30.166 -43.645 1.00 30.88 442 TYR A N 1
ATOM 3593 C CA . TYR A 1 442 ? -0.298 -30.481 -44.333 1.00 30.88 442 TYR A CA 1
ATOM 3594 C C . TYR A 1 442 ? -0.026 -30.477 -45.835 1.00 30.88 442 TYR A C 1
ATOM 3596 O O . TYR A 1 442 ? 0.114 -29.418 -46.446 1.00 30.88 442 TYR A O 1
ATOM 3604 N N . ASP A 1 443 ? 0.026 -31.676 -46.416 1.00 29.11 443 ASP A N 1
ATOM 3605 C CA . ASP A 1 443 ? -0.017 -31.892 -47.859 1.00 29.11 443 ASP A CA 1
ATOM 3606 C C . ASP A 1 443 ? -1.207 -31.135 -48.481 1.00 29.11 443 ASP A C 1
ATOM 3608 O O . ASP A 1 443 ? -2.376 -31.345 -48.137 1.00 29.11 443 ASP A O 1
ATOM 3612 N N . GLU A 1 444 ? -0.896 -30.246 -49.422 1.00 30.84 444 GLU A N 1
ATOM 3613 C CA . GLU A 1 444 ? -1.861 -29.535 -50.253 1.00 30.84 444 GLU A CA 1
ATOM 3614 C C . GLU A 1 444 ? -2.601 -30.517 -51.185 1.00 30.84 444 GLU A C 1
ATOM 3616 O O . GLU A 1 444 ? -2.076 -30.928 -52.220 1.00 30.84 444 GLU A O 1
ATOM 3621 N N . GLU A 1 445 ? -3.863 -30.848 -50.891 1.00 29.59 445 GLU A N 1
ATOM 3622 C CA . GLU A 1 445 ? -4.779 -31.382 -51.910 1.00 29.59 445 GLU A CA 1
ATOM 3623 C C . GLU A 1 445 ? -5.700 -30.278 -52.464 1.00 29.59 445 GLU A C 1
ATOM 3625 O O . GLU A 1 445 ? -6.599 -29.758 -51.799 1.00 29.59 445 GLU A O 1
ATOM 3630 N N . GLU A 1 446 ? -5.482 -29.943 -53.741 1.00 28.19 446 GLU A N 1
ATOM 3631 C CA . GLU A 1 446 ? -6.282 -29.010 -54.541 1.00 28.19 446 GLU A CA 1
ATOM 3632 C C . GLU A 1 446 ? -7.797 -29.335 -54.560 1.00 28.19 446 GLU A C 1
ATOM 3634 O O . GLU A 1 446 ? -8.210 -30.484 -54.771 1.00 28.19 446 GLU A O 1
ATOM 3639 N N . PRO A 1 447 ? -8.688 -28.322 -54.521 1.00 27.72 447 PRO A N 1
ATOM 3640 C CA . PRO A 1 447 ? -10.127 -28.548 -54.583 1.00 27.72 447 PRO A CA 1
ATOM 3641 C C . PRO A 1 447 ? -10.627 -28.729 -56.031 1.00 27.72 447 PRO A C 1
ATOM 3643 O O . PRO A 1 447 ? -10.743 -27.779 -56.814 1.00 27.72 447 PRO A O 1
ATOM 3646 N N . LYS A 1 448 ? -11.056 -29.949 -56.388 1.00 28.73 448 LYS A N 1
ATOM 3647 C CA . LYS A 1 448 ? -11.764 -30.218 -57.658 1.00 28.73 448 LYS A CA 1
ATOM 3648 C C . LYS A 1 448 ? -13.213 -29.701 -57.646 1.00 28.73 448 LYS A C 1
ATOM 3650 O O . LYS A 1 448 ? -14.050 -30.061 -56.821 1.00 28.73 448 LYS A O 1
ATOM 3655 N N . LYS A 1 449 ? -13.541 -28.881 -58.653 1.00 28.53 449 LYS A N 1
ATOM 3656 C CA . LYS A 1 449 ? -14.857 -28.262 -58.908 1.00 28.53 449 LYS A CA 1
ATOM 3657 C C . LYS A 1 449 ? -15.960 -29.261 -59.340 1.00 28.53 449 LYS A C 1
ATOM 3659 O O . LYS A 1 449 ? -15.849 -29.920 -60.365 1.00 28.53 449 LYS A O 1
ATOM 3664 N N . LYS A 1 450 ? -17.087 -29.211 -58.608 1.00 28.48 450 LYS A N 1
ATOM 3665 C CA . LYS A 1 450 ? -18.532 -29.316 -58.973 1.00 28.48 450 LYS A CA 1
ATOM 3666 C C . LYS A 1 450 ? -19.010 -30.276 -60.091 1.00 28.48 450 LYS A C 1
ATOM 3668 O O . LYS A 1 450 ? -18.780 -30.024 -61.270 1.00 28.48 450 LYS A O 1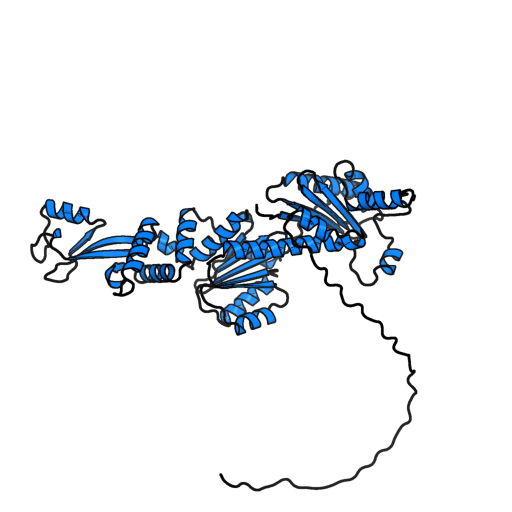
ATOM 3673 N N . LYS A 1 451 ? -20.014 -31.112 -59.758 1.00 25.61 451 LYS A N 1
ATOM 3674 C CA . LYS A 1 451 ? -21.204 -31.362 -60.615 1.00 25.61 451 LYS A CA 1
ATOM 3675 C C . LYS A 1 451 ? -22.522 -31.335 -59.817 1.00 25.61 451 LYS A C 1
ATOM 3677 O O . LYS A 1 451 ? -22.591 -31.712 -58.658 1.00 25.61 451 LYS A O 1
ATOM 3682 N N . LYS A 1 452 ? -23.556 -30.794 -60.471 1.00 25.88 452 LYS A N 1
ATOM 3683 C CA . LYS A 1 452 ? -24.861 -30.321 -59.964 1.00 25.88 452 LYS A CA 1
ATOM 3684 C C . LYS A 1 452 ? -25.995 -31.360 -60.140 1.00 25.88 452 LYS A C 1
ATOM 3686 O O . LYS A 1 452 ? -26.063 -31.980 -61.192 1.00 25.88 452 LYS A O 1
ATOM 3691 N N . LYS A 1 453 ? -26.991 -31.278 -59.230 1.00 24.56 453 LYS A N 1
ATOM 3692 C CA . LYS A 1 453 ? -28.467 -31.499 -59.366 1.00 24.56 453 LYS A CA 1
ATOM 3693 C C . LYS A 1 453 ? -29.044 -32.938 -59.429 1.00 24.56 453 LYS A C 1
ATOM 3695 O O . LYS A 1 453 ? -28.881 -33.603 -60.441 1.00 24.56 453 LYS A O 1
ATOM 3700 N N . LYS A 1 454 ? -30.023 -33.249 -58.549 1.00 25.33 454 LYS A N 1
ATOM 3701 C CA . LYS A 1 454 ? -31.494 -33.110 -58.790 1.00 25.33 454 LYS A CA 1
ATOM 3702 C C . LYS A 1 454 ? -32.374 -33.491 -57.568 1.00 25.33 454 LYS A C 1
ATOM 3704 O O . LYS A 1 454 ? -32.064 -34.408 -56.829 1.00 25.33 454 LYS A O 1
ATOM 3709 N N . LYS A 1 455 ? -33.498 -32.764 -57.429 1.00 26.66 455 LYS A N 1
ATOM 3710 C CA . LYS A 1 455 ? -34.639 -32.887 -56.481 1.00 26.66 455 LYS A CA 1
ATOM 3711 C C . LYS A 1 455 ? -35.636 -34.011 -56.847 1.00 26.66 455 LYS A C 1
ATOM 3713 O O . LYS A 1 455 ? -35.913 -34.149 -58.038 1.00 26.66 455 LYS A O 1
ATOM 3718 N N . LYS A 1 456 ? -36.312 -34.604 -55.837 1.00 26.50 456 LYS A N 1
ATOM 3719 C CA . LYS A 1 456 ? -37.792 -34.830 -55.655 1.00 26.50 456 LYS A CA 1
ATOM 3720 C C . LYS A 1 456 ? -38.016 -35.848 -54.502 1.00 26.50 456 LYS A C 1
ATOM 3722 O O . LYS A 1 456 ? -37.388 -36.891 -54.546 1.00 26.50 456 LYS A O 1
ATOM 3727 N N . LYS A 1 457 ? -38.683 -35.544 -53.372 1.00 26.75 457 LYS A N 1
ATOM 3728 C CA . LYS A 1 457 ? -40.120 -35.294 -53.035 1.00 26.75 457 LYS A CA 1
ATOM 3729 C C . LYS A 1 457 ? -40.977 -36.574 -52.865 1.00 26.75 457 LYS A C 1
ATOM 3731 O O . LYS A 1 457 ? -41.242 -37.213 -53.878 1.00 26.75 457 LYS A O 1
ATOM 3736 N N . LYS A 1 458 ? -41.486 -36.826 -51.639 1.00 25.70 458 LYS A N 1
ATOM 3737 C CA . LYS A 1 458 ? -42.856 -37.281 -51.233 1.00 25.70 458 LYS A CA 1
ATOM 3738 C C . LYS A 1 458 ? -42.885 -37.506 -49.699 1.00 25.70 458 LYS A C 1
ATOM 3740 O O . LYS A 1 458 ? -41.926 -38.068 -49.196 1.00 25.70 458 LYS A O 1
ATOM 3745 N N . GLU A 1 459 ? -43.728 -36.792 -48.932 1.00 26.36 459 GLU A N 1
ATOM 3746 C CA . GLU A 1 459 ? -45.078 -37.203 -48.433 1.00 26.36 459 GLU A CA 1
ATOM 3747 C C . GLU A 1 459 ? -44.998 -38.471 -47.553 1.00 26.36 459 GLU A C 1
ATOM 3749 O O . GLU A 1 459 ? -44.371 -39.428 -47.982 1.00 26.36 459 GLU A O 1
ATOM 3754 N N . LYS A 1 460 ? -45.587 -38.600 -46.354 1.00 26.83 460 LYS A N 1
ATOM 3755 C CA . LYS A 1 460 ? -46.888 -38.139 -45.825 1.00 26.83 460 LYS A CA 1
ATOM 3756 C C . LYS A 1 460 ? -47.031 -38.667 -44.371 1.00 26.83 460 LYS A C 1
ATOM 3758 O O . LYS A 1 460 ? -46.420 -39.693 -44.108 1.00 26.83 460 LYS A O 1
ATOM 3763 N N . GLU A 1 461 ? -47.910 -38.048 -43.558 1.00 26.67 461 GLU A N 1
ATOM 3764 C CA . GLU A 1 461 ? -48.709 -38.650 -42.445 1.00 26.67 461 GLU A CA 1
ATOM 3765 C C . GLU A 1 461 ? -47.928 -39.276 -41.256 1.00 26.67 461 GLU A C 1
ATOM 3767 O O . GLU A 1 461 ? -46.897 -39.897 -41.432 1.00 26.67 461 GLU A O 1
ATOM 3772 N N . SER A 1 462 ? -48.305 -39.212 -39.979 1.00 27.03 462 SER A N 1
ATOM 3773 C CA . SER A 1 462 ? -49.474 -38.743 -39.224 1.00 27.03 462 SER A CA 1
ATOM 3774 C C . SER A 1 462 ? -49.178 -38.987 -37.728 1.00 27.03 462 SER A C 1
ATOM 3776 O O . SER A 1 462 ? -48.355 -39.849 -37.429 1.00 27.03 462 SER A O 1
ATOM 3778 N N . LEU A 1 463 ? -49.955 -38.335 -36.854 1.00 29.44 463 LEU A N 1
ATOM 3779 C CA . LEU A 1 463 ? -50.247 -38.646 -35.437 1.00 29.44 463 LEU A CA 1
ATOM 3780 C C . LEU A 1 463 ? -49.561 -37.778 -34.375 1.00 29.44 463 LEU A C 1
ATOM 3782 O O . LEU A 1 463 ? -48.564 -38.146 -33.760 1.00 29.44 463 LEU A O 1
ATOM 3786 N N . GLU A 1 464 ? -50.214 -36.645 -34.115 1.00 31.23 464 GLU A N 1
ATOM 3787 C CA . GLU A 1 464 ? -50.472 -36.195 -32.748 1.00 31.23 464 GLU A CA 1
ATOM 3788 C C . GLU A 1 464 ? -51.655 -36.974 -32.140 1.00 31.23 464 GLU A C 1
ATOM 3790 O O . GLU 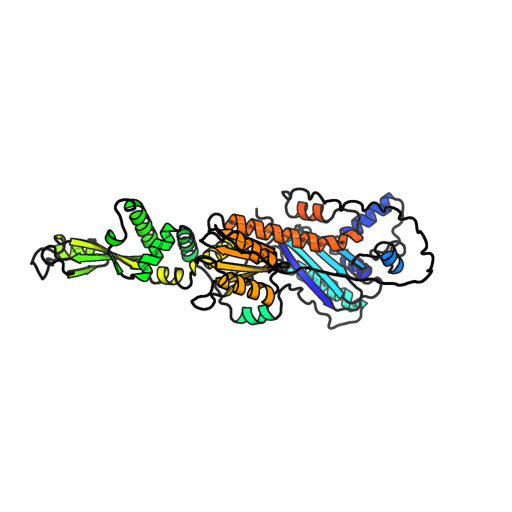A 1 464 ? -52.477 -37.545 -32.857 1.00 31.23 464 GLU A O 1
ATOM 3795 N N . GLU A 1 465 ? -51.730 -36.865 -30.813 1.00 29.75 465 GLU A N 1
ATOM 3796 C CA . GLU A 1 465 ? -52.860 -37.095 -29.905 1.00 29.75 465 GLU A CA 1
ATOM 3797 C C . GLU A 1 465 ? -52.951 -38.440 -29.168 1.00 29.75 465 GLU A C 1
ATOM 3799 O O . GLU A 1 465 ? -53.437 -39.449 -29.666 1.00 29.75 465 GLU A O 1
ATOM 3804 N N . GLY A 1 466 ? -52.624 -38.344 -27.873 1.00 28.81 466 GLY A N 1
ATOM 3805 C CA . GLY A 1 466 ? -53.574 -38.690 -26.821 1.00 28.81 466 GLY A CA 1
ATOM 3806 C C . GLY A 1 466 ? -53.370 -40.054 -26.177 1.00 28.81 466 GLY A C 1
ATOM 3807 O O . GLY A 1 466 ? -53.647 -41.078 -26.781 1.00 28.81 466 GLY A O 1
ATOM 3808 N N . ILE A 1 467 ? -52.990 -40.052 -24.898 1.00 32.06 467 ILE A N 1
ATOM 3809 C CA . ILE A 1 467 ? -53.864 -40.477 -23.790 1.00 32.06 467 ILE A CA 1
ATOM 3810 C C . ILE A 1 467 ? -53.116 -40.213 -22.470 1.00 32.06 467 ILE A C 1
ATOM 3812 O O . ILE A 1 467 ? -52.018 -40.709 -22.227 1.00 32.06 467 ILE A O 1
ATOM 3816 N N . LYS A 1 468 ? -53.731 -39.364 -21.640 1.00 36.81 468 LYS A N 1
ATOM 3817 C CA . LYS A 1 468 ? -53.510 -39.265 -20.191 1.00 36.81 468 LYS A CA 1
ATOM 3818 C C . LYS A 1 468 ? -53.875 -40.604 -19.546 1.00 36.81 468 LYS A C 1
ATOM 3820 O O . LYS A 1 468 ? -54.877 -41.159 -19.964 1.00 36.81 468 LYS A O 1
ATOM 3825 N N . GLU A 1 469 ? -53.205 -41.011 -18.468 1.00 32.81 469 GLU A N 1
ATOM 3826 C CA . GLU A 1 469 ? -53.881 -41.395 -17.211 1.00 32.81 469 GLU A CA 1
ATOM 3827 C C . GLU A 1 469 ? -52.891 -41.798 -16.100 1.00 32.81 469 GLU A C 1
ATOM 3829 O O . GLU A 1 469 ? -52.074 -42.694 -16.267 1.00 32.81 469 GLU A O 1
ATOM 3834 N N . ASN A 1 470 ? -53.044 -41.107 -14.964 1.00 37.22 470 ASN A N 1
ATOM 3835 C CA . ASN A 1 470 ? -52.996 -41.587 -13.577 1.00 37.22 470 ASN A CA 1
ATOM 3836 C C . ASN A 1 470 ? -51.790 -42.404 -13.074 1.00 37.22 470 ASN A C 1
ATOM 3838 O O . ASN A 1 470 ? -51.786 -43.628 -13.182 1.00 37.22 470 ASN A O 1
ATOM 3842 N N . ALA A 1 471 ? -50.885 -41.736 -12.347 1.00 35.66 471 ALA A N 1
ATOM 3843 C CA . ALA A 1 471 ? -50.573 -41.967 -10.921 1.00 35.66 471 ALA A CA 1
ATOM 3844 C C . ALA A 1 471 ? -49.439 -41.036 -10.470 1.00 35.66 471 ALA A C 1
ATOM 3846 O O . ALA A 1 471 ? -48.439 -40.938 -11.217 1.00 35.66 471 ALA A O 1
#

Solvent-accessible surface area (backbone atoms only — not comparable to full-atom values): 27507 Å² total; per-residue (Å²): 131,85,67,57,63,44,48,53,46,32,36,30,85,39,77,53,59,92,64,48,64,58,56,47,50,66,68,44,48,83,84,38,47,53,48,53,64,51,51,52,50,55,52,36,54,73,70,72,44,79,92,46,69,91,81,60,53,82,43,61,57,68,72,58,37,53,68,76,43,73,90,56,99,56,46,48,29,67,47,41,25,56,45,96,87,67,30,34,39,37,40,39,22,64,49,61,53,34,39,35,39,35,39,46,27,52,65,88,58,71,62,67,60,56,49,51,50,53,50,54,52,51,52,50,51,27,64,76,68,72,46,86,86,78,63,79,39,78,57,62,48,65,41,72,57,39,64,59,53,58,75,74,38,54,90,82,83,79,49,75,65,50,49,58,52,21,61,52,46,57,40,66,69,50,36,53,50,52,49,53,38,49,77,62,39,68,43,47,52,76,80,76,42,52,93,89,46,39,69,59,50,50,54,49,50,54,48,33,44,76,71,48,33,31,43,69,32,36,38,34,24,38,78,89,75,69,45,78,74,54,74,42,76,44,70,64,59,43,50,54,40,29,76,72,65,42,48,37,92,88,79,66,47,47,52,65,77,36,43,76,44,50,33,39,27,46,23,73,61,32,45,52,40,59,44,91,50,45,30,56,61,45,45,51,48,53,41,41,43,76,72,69,51,54,74,92,38,51,44,31,39,64,62,57,99,86,53,56,32,34,39,37,36,60,55,66,59,32,29,32,37,38,42,41,36,87,57,85,81,44,73,68,54,54,52,52,54,50,48,51,38,67,62,35,56,33,47,32,39,34,44,37,22,69,44,82,72,56,66,73,54,55,52,49,51,51,69,72,39,73,85,30,52,76,45,80,40,71,42,58,78,65,43,51,64,52,53,52,50,52,52,53,52,52,50,48,51,50,52,42,60,66,42,56,55,49,49,86,75,40,97,61,69,56,53,65,51,53,46,35,71,63,32,75,81,58,72,81,78,78,74,78,72,76,76,81,78,75,82,75,84,75,80,87,77,82,86,83,83,85,89,82,89,87,90,86,93,80,89,78,91,86,83,86,85,88,81,88,81,90,135